Protein AF-A0A4Q5QF67-F1 (afdb_monomer)

Radius of gyration: 29.68 Å; Cα contacts (8 Å, |Δi|>4): 756; chains: 1; bounding box: 81×87×77 Å

Sequence (454 aa):
MTQLLRTSKITVDHIKAHTGFKDEDSRMNDLADASAKGTHDTACGLPPLTGWMRDYVVWTRSRGYIPDNWTSAFRQDLVSIQIDNETQAVQRALRDPKEPTTGEPTNYFYTKAPSGITGKIQLMTRINQFPTRMRQHRNGTIDSPECDLCGAPQQDERHIFIDCPKYQHMREEAIRKSMRIRKPHKDEKENPIPPEAIQRYYQETIYGSDDWDAKPWLLRFNTAGGAEGETVRAVYVRFTPSTGATSVRTLPGLTDQDTYADSQALLVSADQEFALLDSRVSRADRKAGRLTLYPLDDDTTLSLDVRGWSKAADLETVGAAFDPAEPQLLRVVDSRKRVWKVDVADRGPRRDVHLPDPLAGDDDVRPVERRGGVIRVVDGTATEGEPALPCGFAGGFTLTDGAAWLFCADTPKITAYRLAPGADAWEKVGAESKAVVPRTAEDLPVVLPPVGTE

Foldseek 3Di:
DDDDPDPPPDDDDDQDPPPPDPDPSNVVVVVVVVVVVLVVQQQQFAFFPPDKADVDFQADNRHHTDGLCVVVVVVVVVVVVVLVPDDPLQVVCLVPVPRDRPDDPDPDWDPVDPVRVVVSCVSCLNSVNNPQLQSCCVVVNDVAQADPQARRRHGDPCCVPPNPPVCVVVVVVVVVVVVPVPDPDPPPPPPDCPVVNVVVCCCCAWVNDDQLLQFWKKKWFWFDPPDQQRWIKIKIWTARQAALDIDIEIDDTDGDPDPPPVDADFFAFLQRQKGARGQAADPVCQQQLWGWIDGRVDHDIDIQNQCVQVVPVQFGFGGKGYDNVDRQWIWTAGPVRWTWTARNVVSHIDTDPDDDDSVPDDPSSDMPPVAFWDKDFQCQDDDPLEARDPERAWIKIAGPLRKIWIWDPNDLKTWIWIDDHNRRDTHTTHDIHDSHRDPRGPGRITMDGHGGPD

Solvent-accessible surface area (backbone atoms only — not comparable to full-atom values): 26124 Å² total; per-residue (Å²): 145,86,86,85,80,76,81,74,81,81,79,82,81,78,80,71,76,90,76,86,59,86,49,70,69,41,51,51,48,53,52,48,51,52,49,51,50,59,57,65,60,42,62,51,44,49,59,49,47,22,73,60,50,26,95,64,64,58,60,45,88,59,59,19,43,35,74,94,43,40,71,59,52,50,51,52,46,52,50,45,54,48,47,72,73,42,54,74,51,53,45,46,16,65,74,37,87,83,51,80,51,83,66,78,78,80,89,83,71,64,73,92,40,74,67,44,48,51,51,48,52,55,48,26,52,63,48,71,62,45,87,29,38,38,52,35,27,77,68,69,76,40,97,55,25,40,23,92,87,78,68,42,80,57,19,43,68,62,31,60,75,71,66,35,73,85,46,44,67,59,52,54,50,50,54,55,51,62,70,62,67,75,61,79,78,89,74,83,75,66,82,69,75,49,70,65,56,57,50,46,52,45,45,61,65,55,54,55,80,84,54,73,40,75,32,53,26,44,33,37,33,40,32,60,32,90,52,96,82,38,48,38,26,49,34,38,33,39,36,17,29,50,73,14,48,69,50,76,32,74,50,80,54,52,74,71,78,61,104,73,66,87,71,77,57,60,40,44,25,64,73,59,51,38,30,43,86,57,29,65,47,53,73,68,35,11,74,63,8,30,47,69,38,32,47,54,88,50,93,59,75,47,77,44,53,53,19,74,60,58,68,40,92,83,43,26,30,49,26,46,32,33,33,81,88,43,44,57,30,32,41,35,33,27,78,84,73,49,46,30,41,28,32,67,83,78,67,45,49,46,77,52,90,66,75,74,60,83,87,67,68,80,85,68,86,50,73,34,55,60,80,60,44,45,76,36,84,41,84,52,69,68,54,90,95,53,46,78,67,97,53,62,33,21,13,18,36,33,34,77,80,54,31,31,39,38,39,30,50,75,48,48,30,44,39,37,30,38,30,55,58,91,53,76,54,73,41,81,39,65,32,59,36,60,83,70,48,62,94,47,51,72,49,64,30,51,45,41,78,54,67,60,84,120

Secondary structure (DSSP, 8-state):
--------------PPPS----SHHHHHHHHHHHHHHHHHTTS-----SSSS--SS--EETTTEE--S-HHHHHHHHHHHHHHHHS-HHHHHHHH-TTSPP-SPPPS---TTSHHHHHHHHHHHHHTT-S--HHHHHHTTSSS--S-TTT--S---HHIIIII-GGGHHHHHHHHHHHHHS-PPPTT--S-PPPHHHHHHHHHHHTS--S-TTTSPEEEEEEE---STT--BEEEEEEEETTTTEEEEEEPPPB--S-TT-------B-TTSSEE-S-SBPPHHHHHHT-EEEEESSSS--EEE-HHHHHT-TT--EEEEEE-SS-TTEEEEEETT--EEEEETTTTEEEEE--PPPTTS----------TTEEEEEE-SPPPTTSPPPS-SSEEEEEETTS-EEEEE-SSSS-EEEEE-TT-SSPEEES-PPPS-S-TTB-SPPEEEPPPP--

Nearest PDB structures (foldseek):
  5h3u-assembly2_B  TM=2.887E-01  e=1.025E-03  Homo sapiens
  8gqe-assembly1_A  TM=3.317E-01  e=2.567E-02  Arabidopsis thaliana
  5wzp-assembly2_B  TM=1.324E-01  e=1.068E+00  Bifidobacterium bifidum
  5wzr-assembly1_A  TM=1.400E-01  e=1.776E+00  Bifidobacterium bifidum
  5wzq-assembly1_A  TM=1.366E-01  e=2.227E+00  Bifidobacterium bifidum

Structure (mmCIF, N/CA/C/O backbone):
data_AF-A0A4Q5QF67-F1
#
_entry.id   AF-A0A4Q5QF67-F1
#
loop_
_atom_site.group_PDB
_atom_site.id
_atom_site.type_symbol
_atom_site.label_atom_id
_atom_site.label_alt_id
_atom_site.label_comp_id
_atom_site.label_asym_id
_atom_site.label_entity_id
_atom_site.label_seq_id
_atom_site.pdbx_PDB_ins_code
_atom_site.Cartn_x
_atom_site.Cartn_y
_atom_site.Cartn_z
_atom_site.occupancy
_atom_site.B_iso_or_equiv
_atom_site.auth_seq_id
_atom_site.auth_comp_id
_atom_site.auth_asym_id
_atom_site.auth_atom_id
_atom_site.pdbx_PDB_model_num
ATOM 1 N N . MET A 1 1 ? 9.659 56.602 49.669 1.00 42.34 1 MET A N 1
ATOM 2 C CA . MET A 1 1 ? 9.565 55.176 49.288 1.00 42.34 1 MET A CA 1
ATOM 3 C C . MET A 1 1 ? 8.944 55.116 47.893 1.00 42.34 1 MET A C 1
ATOM 5 O O . MET A 1 1 ? 7.819 54.673 47.727 1.00 42.34 1 MET A O 1
ATOM 9 N N . THR A 1 2 ? 9.653 55.684 46.910 1.00 45.78 2 THR A N 1
ATOM 10 C CA . THR A 1 2 ? 9.089 56.062 45.602 1.00 45.78 2 THR A CA 1
ATOM 11 C C . THR A 1 2 ? 10.166 55.912 44.532 1.00 45.78 2 THR A C 1
ATOM 13 O O . THR A 1 2 ? 10.712 56.897 44.050 1.00 45.78 2 THR A O 1
ATOM 16 N N . GLN A 1 3 ? 10.554 54.678 44.215 1.00 49.72 3 GLN A N 1
ATOM 17 C CA . GLN A 1 3 ? 11.403 54.401 43.057 1.00 49.72 3 GLN A CA 1
ATOM 18 C C . GLN A 1 3 ? 11.427 52.898 42.793 1.00 49.72 3 GLN A C 1
ATOM 20 O O . GLN A 1 3 ? 12.011 52.172 43.585 1.00 49.72 3 GLN A O 1
ATOM 25 N N . LEU A 1 4 ? 10.758 52.468 41.715 1.00 44.75 4 LEU A N 1
ATOM 26 C CA . LEU A 1 4 ? 11.007 51.268 40.886 1.00 44.75 4 LEU A CA 1
ATOM 27 C C . LEU A 1 4 ? 9.708 50.782 40.221 1.00 44.75 4 LEU A C 1
ATOM 29 O O . LEU A 1 4 ? 9.285 49.646 40.378 1.00 44.75 4 LEU A O 1
ATOM 33 N N . LEU A 1 5 ? 9.086 51.646 39.420 1.00 45.66 5 LEU A N 1
ATOM 34 C CA . LEU A 1 5 ? 8.282 51.206 38.279 1.00 45.66 5 LEU A CA 1
ATOM 35 C C . LEU A 1 5 ? 8.806 51.961 37.060 1.00 45.66 5 LEU A C 1
ATOM 37 O O . LEU A 1 5 ? 8.175 52.872 36.534 1.00 45.66 5 LEU A O 1
ATOM 41 N N . ARG A 1 6 ? 10.042 51.630 36.659 1.00 53.59 6 ARG A N 1
ATOM 42 C CA . ARG A 1 6 ? 10.495 51.940 35.303 1.00 53.59 6 ARG A CA 1
ATOM 43 C C . ARG A 1 6 ? 9.664 51.063 34.377 1.00 53.59 6 ARG A C 1
ATOM 45 O O . ARG A 1 6 ? 9.750 49.842 34.431 1.00 53.59 6 ARG A O 1
ATOM 52 N N . THR A 1 7 ? 8.848 51.712 33.565 1.00 50.53 7 THR A N 1
ATOM 53 C CA . THR A 1 7 ? 8.165 51.141 32.411 1.00 50.53 7 THR A CA 1
ATOM 54 C C . THR A 1 7 ? 9.202 50.547 31.462 1.00 50.53 7 THR A C 1
ATOM 56 O O . THR A 1 7 ? 9.783 51.262 30.643 1.00 50.53 7 THR A O 1
ATOM 59 N N . SER A 1 8 ? 9.470 49.249 31.587 1.00 46.12 8 SER A N 1
ATOM 60 C CA . SER A 1 8 ? 10.145 48.491 30.539 1.00 46.12 8 SER A CA 1
ATOM 61 C C . SER A 1 8 ? 9.251 48.550 29.307 1.00 46.12 8 SER A C 1
ATOM 63 O O . SER A 1 8 ? 8.155 47.994 29.296 1.00 46.12 8 SER A O 1
ATOM 65 N N . LYS A 1 9 ? 9.681 49.299 28.292 1.00 54.50 9 LYS A N 1
ATOM 66 C CA . LYS A 1 9 ? 9.034 49.315 26.983 1.00 54.50 9 LYS A CA 1
ATOM 67 C C . LYS A 1 9 ? 9.253 47.920 26.392 1.00 54.50 9 LYS A C 1
ATOM 69 O O . LYS A 1 9 ? 10.375 47.589 26.027 1.00 54.50 9 LYS A O 1
ATOM 74 N N . ILE A 1 10 ? 8.221 47.080 26.399 1.00 45.44 10 ILE A N 1
ATOM 75 C CA . ILE A 1 10 ? 8.262 45.782 25.723 1.00 45.44 10 ILE A CA 1
ATOM 76 C C . ILE A 1 10 ? 8.108 46.080 24.234 1.00 45.44 10 ILE A C 1
ATOM 78 O O . ILE A 1 10 ? 7.033 46.475 23.785 1.00 45.44 10 ILE A O 1
ATOM 82 N N . THR A 1 11 ? 9.199 45.960 23.489 1.00 46.66 11 THR A N 1
ATOM 83 C CA . THR A 1 11 ? 9.177 45.984 22.027 1.00 46.66 11 THR A CA 1
ATOM 84 C C . THR A 1 11 ? 8.893 44.562 21.564 1.00 46.66 11 THR A C 1
ATOM 86 O O . THR A 1 11 ? 9.670 43.656 21.855 1.00 46.66 11 THR A O 1
ATOM 89 N N . VAL A 1 12 ? 7.754 44.352 20.909 1.00 39.69 12 VAL A N 1
ATOM 90 C CA . VAL A 1 12 ? 7.439 43.084 20.245 1.00 39.69 12 VAL A CA 1
ATOM 91 C C . VAL A 1 12 ? 7.796 43.275 18.779 1.00 39.69 12 VAL A C 1
ATOM 93 O O . VAL A 1 12 ? 7.045 43.925 18.053 1.00 39.69 12 VAL A O 1
ATOM 96 N N . ASP A 1 13 ? 8.957 42.770 18.367 1.00 52.94 13 ASP A N 1
ATOM 97 C CA . ASP A 1 13 ? 9.301 42.697 16.949 1.00 52.94 13 ASP A CA 1
ATOM 98 C C . ASP A 1 13 ? 8.592 41.492 16.335 1.00 52.94 13 ASP A C 1
ATOM 100 O O . ASP A 1 13 ? 8.712 40.355 16.793 1.00 52.94 13 ASP A O 1
ATOM 104 N N . HIS A 1 14 ? 7.785 41.768 15.316 1.00 48.34 14 HIS A N 1
ATOM 105 C CA . HIS A 1 14 ? 7.091 40.741 14.562 1.00 48.34 14 HIS A CA 1
ATOM 106 C C . HIS A 1 14 ? 8.119 40.022 13.685 1.00 48.34 14 HIS A C 1
ATOM 108 O O . HIS A 1 14 ? 8.619 40.601 12.719 1.00 48.34 14 HIS A O 1
ATOM 114 N N . ILE A 1 15 ? 8.422 38.763 14.003 1.00 53.72 15 ILE A N 1
ATOM 115 C CA . ILE A 1 15 ? 9.233 37.904 13.133 1.00 53.72 15 ILE A CA 1
ATOM 116 C C . ILE A 1 15 ? 8.471 37.778 11.807 1.00 53.72 15 ILE A C 1
ATOM 118 O O . ILE A 1 15 ? 7.284 37.441 11.788 1.00 53.72 15 ILE A O 1
ATOM 122 N N . LYS A 1 16 ? 9.096 38.187 10.701 1.00 53.97 16 LYS A N 1
ATOM 123 C CA . LYS A 1 16 ? 8.456 38.174 9.380 1.00 53.97 16 LYS A CA 1
ATOM 124 C C . LYS A 1 16 ? 8.379 36.734 8.881 1.00 53.97 16 LYS A C 1
ATOM 126 O O . LYS A 1 16 ? 9.399 36.061 8.801 1.00 53.97 16 LYS A O 1
ATOM 131 N N . ALA A 1 17 ? 7.181 36.281 8.522 1.00 49.56 17 ALA A N 1
ATOM 132 C CA . ALA A 1 17 ? 6.980 34.952 7.957 1.00 49.56 17 ALA A CA 1
ATOM 133 C C . ALA A 1 17 ? 7.396 34.913 6.474 1.00 49.56 17 ALA A C 1
ATOM 135 O O . ALA A 1 17 ? 6.998 35.784 5.701 1.00 49.56 17 ALA A O 1
ATOM 136 N N . HIS A 1 18 ? 8.179 33.895 6.100 1.00 51.94 18 HIS A N 1
ATOM 137 C CA . HIS A 1 18 ? 8.459 33.429 4.729 1.00 51.94 18 HIS A CA 1
ATOM 138 C C . HIS A 1 18 ? 8.682 34.506 3.656 1.00 51.94 18 HIS A C 1
ATOM 140 O O . HIS A 1 18 ? 8.131 34.449 2.558 1.00 51.94 18 HIS A O 1
ATOM 146 N N . THR A 1 19 ? 9.525 35.495 3.933 1.00 54.41 19 THR A N 1
ATOM 147 C CA . THR A 1 19 ? 9.781 36.588 2.982 1.00 54.41 19 THR A CA 1
ATOM 148 C C . THR A 1 19 ? 10.896 36.307 1.963 1.00 54.41 19 THR A C 1
ATOM 150 O O . THR A 1 19 ? 11.269 37.200 1.208 1.00 54.41 19 THR A O 1
ATOM 153 N N . GLY A 1 20 ? 11.464 35.095 1.926 1.00 60.31 20 GLY A N 1
ATOM 154 C CA . GLY A 1 20 ? 12.579 34.742 1.029 1.00 60.31 20 GLY A CA 1
ATOM 155 C C . GLY A 1 20 ? 13.890 35.498 1.310 1.00 60.31 20 GLY A C 1
ATOM 156 O O . GLY A 1 20 ? 14.852 35.387 0.546 1.00 60.31 20 GLY A O 1
ATOM 157 N N . PHE A 1 21 ? 13.941 36.275 2.397 1.00 63.53 21 PHE A N 1
ATOM 158 C CA . PHE A 1 21 ? 15.144 36.960 2.854 1.00 63.53 21 PHE A CA 1
ATOM 159 C C . PHE A 1 21 ? 16.107 35.966 3.513 1.00 63.53 21 PHE A C 1
ATOM 161 O O . PHE A 1 21 ? 15.706 34.947 4.063 1.00 63.53 21 PHE A O 1
ATOM 168 N N . LYS A 1 22 ? 17.408 36.258 3.423 1.00 73.81 22 LYS A N 1
ATOM 169 C CA . LYS A 1 22 ? 18.494 35.409 3.946 1.00 73.81 22 LYS A CA 1
ATOM 170 C C . LYS A 1 22 ? 19.122 35.968 5.226 1.00 73.81 22 LYS A C 1
ATOM 172 O O . LYS A 1 22 ? 20.253 35.605 5.552 1.00 73.81 22 LYS A O 1
ATOM 177 N N . ASP A 1 23 ? 18.438 36.895 5.891 1.00 79.38 23 ASP A N 1
ATOM 178 C CA . ASP A 1 23 ? 18.893 37.420 7.176 1.00 79.38 23 ASP A CA 1
ATOM 179 C C . ASP A 1 23 ? 18.776 36.363 8.287 1.00 79.38 23 ASP A C 1
ATOM 181 O O . ASP A 1 23 ? 18.200 35.286 8.111 1.00 79.38 23 ASP A O 1
ATOM 185 N N . GLU A 1 24 ? 19.435 36.636 9.411 1.00 67.69 24 GLU A N 1
ATOM 186 C CA . GLU A 1 24 ? 19.570 35.687 10.517 1.00 67.69 24 GLU A CA 1
ATOM 187 C C . GLU A 1 24 ? 18.215 35.367 11.164 1.00 67.69 24 GLU A C 1
ATOM 189 O O . GLU A 1 24 ? 17.946 34.202 11.455 1.00 67.69 24 GLU A O 1
ATOM 194 N N . ASP A 1 25 ? 17.324 36.356 11.267 1.00 68.31 25 ASP A N 1
ATOM 195 C CA . ASP A 1 25 ? 15.969 36.184 11.798 1.00 68.31 25 ASP A CA 1
ATOM 196 C C . ASP A 1 25 ? 15.109 35.295 10.890 1.00 68.31 25 ASP A C 1
ATOM 198 O O . ASP A 1 25 ? 14.429 34.390 11.378 1.00 68.31 25 ASP A O 1
ATOM 202 N N . SER A 1 26 ? 15.192 35.478 9.566 1.00 69.69 26 SER A N 1
ATOM 203 C CA . SER A 1 26 ? 14.513 34.611 8.594 1.00 69.69 26 SER A CA 1
ATOM 204 C C . SER A 1 26 ? 15.037 33.175 8.672 1.00 69.69 26 SER A C 1
ATOM 206 O O . SER A 1 26 ? 14.247 32.236 8.699 1.00 69.69 26 SER A O 1
ATOM 208 N N . ARG A 1 27 ? 16.359 32.981 8.811 1.00 67.19 27 ARG A N 1
ATOM 209 C CA . ARG A 1 27 ? 16.954 31.641 8.987 1.00 67.19 27 ARG A CA 1
ATOM 210 C C . ARG A 1 27 ? 16.529 30.979 10.297 1.00 67.19 27 ARG A C 1
ATOM 212 O O . ARG A 1 27 ? 16.334 29.767 10.320 1.00 67.19 27 ARG A O 1
ATOM 219 N N . MET A 1 28 ? 16.406 31.741 11.382 1.00 64.88 28 MET A N 1
ATOM 220 C CA . MET A 1 28 ? 15.939 31.228 12.673 1.00 64.88 28 MET A CA 1
ATOM 221 C C . MET A 1 28 ? 14.456 30.861 12.636 1.00 64.88 28 MET A C 1
ATOM 223 O O . MET A 1 28 ? 14.082 29.839 13.209 1.00 64.88 28 MET A O 1
ATOM 227 N N . ASN A 1 29 ? 13.632 31.635 11.927 1.00 67.44 29 ASN A N 1
ATOM 228 C CA . ASN A 1 29 ? 12.235 31.288 11.691 1.00 67.44 29 ASN A CA 1
ATOM 229 C C . ASN A 1 29 ? 12.108 30.032 10.817 1.00 67.44 29 ASN A C 1
ATOM 231 O O . ASN A 1 29 ? 11.394 29.114 11.195 1.00 67.44 29 ASN A O 1
ATOM 235 N N . ASP A 1 30 ? 12.872 29.930 9.726 1.00 67.25 30 ASP A N 1
ATOM 236 C CA . ASP A 1 30 ? 12.898 28.729 8.880 1.00 67.25 30 ASP A CA 1
ATOM 237 C C . ASP A 1 30 ? 13.335 27.483 9.671 1.00 67.25 30 ASP A C 1
ATOM 239 O O . ASP A 1 30 ? 12.795 26.395 9.479 1.00 67.25 30 ASP A O 1
ATOM 243 N N . LEU A 1 31 ? 14.292 27.626 10.596 1.00 63.97 31 LEU A N 1
ATOM 244 C CA . LEU A 1 31 ? 14.701 26.550 11.504 1.00 63.97 31 LEU A CA 1
ATOM 245 C C . LEU A 1 31 ? 13.614 26.205 12.531 1.00 63.97 31 LEU A C 1
ATOM 247 O O . LEU A 1 31 ? 13.432 25.028 12.842 1.00 63.97 31 LEU A O 1
ATOM 251 N N . ALA A 1 32 ? 12.904 27.202 13.063 1.00 63.91 32 ALA A N 1
ATOM 252 C CA . ALA A 1 32 ? 11.791 26.995 13.985 1.00 63.91 32 ALA A CA 1
ATOM 253 C C . ALA A 1 32 ? 10.611 26.301 13.290 1.00 63.91 32 ALA A C 1
ATOM 255 O O . ALA A 1 32 ? 10.080 25.343 13.845 1.00 63.91 32 ALA A O 1
ATOM 256 N N . ASP A 1 33 ? 10.274 26.701 12.064 1.00 64.12 33 ASP A N 1
ATOM 257 C CA . ASP A 1 33 ? 9.249 26.067 11.235 1.00 64.12 33 ASP A CA 1
ATOM 258 C C . ASP A 1 33 ? 9.669 24.659 10.811 1.00 64.12 33 ASP A C 1
ATOM 260 O O . ASP A 1 33 ? 8.870 23.731 10.898 1.00 64.12 33 ASP A O 1
ATOM 264 N N . ALA A 1 34 ? 10.936 24.443 10.441 1.00 59.16 34 ALA A N 1
ATOM 265 C CA . ALA A 1 34 ? 11.464 23.105 10.169 1.00 59.16 34 ALA A CA 1
ATOM 266 C C . ALA A 1 34 ? 11.419 22.199 11.414 1.00 59.16 34 ALA A C 1
ATOM 268 O O . ALA A 1 34 ? 11.116 21.011 11.307 1.00 59.16 34 ALA A O 1
ATOM 269 N N . SER A 1 35 ? 11.682 22.753 12.600 1.00 48.16 35 SER A N 1
ATOM 270 C CA . SER A 1 35 ? 11.594 22.040 13.879 1.00 48.16 35 SER A CA 1
ATOM 271 C C . SER A 1 35 ? 10.142 21.735 14.264 1.00 48.16 35 SER A C 1
ATOM 273 O O . SER A 1 35 ? 9.814 20.602 14.620 1.00 48.16 35 SER A O 1
ATOM 275 N N . ALA A 1 36 ? 9.237 22.708 14.127 1.00 53.00 36 ALA A N 1
ATOM 276 C CA . ALA A 1 36 ? 7.804 22.523 14.328 1.00 53.00 36 ALA A CA 1
ATOM 277 C C . ALA A 1 36 ? 7.248 21.474 13.353 1.00 53.00 36 ALA A C 1
ATOM 279 O O . ALA A 1 36 ? 6.584 20.537 13.795 1.00 53.00 36 ALA A O 1
ATOM 280 N N . LYS A 1 37 ? 7.616 21.545 12.066 1.00 51.03 37 LYS A N 1
ATOM 281 C CA . LYS A 1 37 ? 7.317 20.539 11.034 1.00 51.03 37 LYS A CA 1
ATOM 282 C C . LYS A 1 37 ? 7.794 19.147 11.455 1.00 51.03 37 LYS A C 1
ATOM 284 O O . LYS A 1 37 ? 6.992 18.221 11.498 1.00 51.03 37 LYS A O 1
ATOM 289 N N . GLY A 1 38 ? 9.047 19.024 11.899 1.00 46.03 38 GLY A N 1
ATOM 290 C CA . GLY A 1 38 ? 9.590 17.762 12.416 1.00 46.03 38 GLY A CA 1
ATOM 291 C C . GLY A 1 38 ? 8.882 17.241 13.675 1.00 46.03 38 GLY A C 1
ATOM 292 O O . GLY A 1 38 ? 8.872 16.039 13.930 1.00 46.03 38 GLY A O 1
ATOM 293 N N . THR A 1 39 ? 8.247 18.124 14.451 1.00 45.09 39 THR A N 1
ATOM 294 C CA . THR A 1 39 ? 7.448 17.748 15.627 1.00 45.09 39 THR A CA 1
ATOM 295 C C . THR A 1 39 ? 6.033 17.306 15.231 1.00 45.09 39 THR A C 1
ATOM 297 O O . THR A 1 39 ? 5.490 16.386 15.842 1.00 45.09 39 THR A O 1
ATOM 300 N N . HIS A 1 40 ? 5.443 17.897 14.187 1.00 42.19 40 HIS A N 1
ATOM 301 C CA . HIS A 1 40 ? 4.158 17.478 13.611 1.00 42.19 40 HIS A CA 1
ATOM 302 C C . HIS A 1 40 ? 4.244 16.119 12.886 1.00 42.19 40 HIS A C 1
ATOM 304 O O . HIS A 1 40 ? 3.291 15.342 12.953 1.00 42.19 40 HIS A O 1
ATOM 310 N N . ASP A 1 41 ? 5.414 15.768 12.343 1.00 44.19 41 ASP A N 1
ATOM 311 C CA . ASP A 1 41 ? 5.713 14.457 11.738 1.00 44.19 41 ASP A CA 1
ATOM 312 C C . ASP A 1 41 ? 5.822 13.290 12.748 1.00 44.19 41 ASP A C 1
ATOM 314 O O . ASP A 1 41 ? 5.961 12.134 12.354 1.00 44.19 41 ASP A O 1
ATOM 318 N N . THR A 1 42 ? 5.728 13.540 14.063 1.00 42.34 42 THR A N 1
ATOM 319 C CA . THR A 1 42 ? 5.795 12.473 15.090 1.00 42.34 42 THR A CA 1
ATOM 320 C C . THR A 1 42 ? 4.466 11.771 15.375 1.00 42.34 42 THR A C 1
ATOM 322 O O . THR A 1 42 ? 4.395 10.897 16.249 1.00 42.34 42 THR A O 1
ATOM 325 N N . ALA A 1 43 ? 3.394 12.100 14.649 1.00 42.38 43 ALA A N 1
ATOM 326 C CA . ALA A 1 43 ? 2.224 11.236 14.631 1.00 42.38 43 ALA A CA 1
ATOM 327 C C . ALA A 1 43 ? 2.654 9.890 14.030 1.00 42.38 43 ALA A C 1
ATOM 329 O O . ALA A 1 43 ? 2.958 9.828 12.846 1.00 42.38 43 ALA A O 1
ATOM 330 N N . CYS A 1 44 ? 2.707 8.836 14.856 1.00 40.94 44 CYS A N 1
ATOM 331 C CA . CYS A 1 44 ? 2.920 7.447 14.439 1.00 40.94 44 CYS A CA 1
ATOM 332 C C . CYS A 1 44 ? 1.990 7.108 13.264 1.00 40.94 44 CYS A C 1
ATOM 334 O O . CYS A 1 44 ? 0.863 6.658 13.471 1.00 40.94 44 CYS A O 1
ATOM 336 N N . GLY A 1 45 ? 2.454 7.334 12.037 1.00 40.84 45 GLY A N 1
ATOM 337 C CA . GLY A 1 45 ? 1.833 6.805 10.845 1.00 40.84 45 GLY A CA 1
ATOM 338 C C . GLY A 1 45 ? 2.053 5.308 10.889 1.00 40.84 45 GLY A C 1
ATOM 339 O O . GLY A 1 45 ? 3.189 4.841 10.947 1.00 40.84 45 GLY A O 1
ATOM 340 N N . LEU A 1 46 ? 0.973 4.538 10.918 1.00 40.44 46 LEU A N 1
ATOM 341 C CA . LEU A 1 46 ? 1.078 3.179 10.425 1.00 40.44 46 LEU A CA 1
ATOM 342 C C . LEU A 1 46 ? 1.354 3.339 8.922 1.00 40.44 46 LEU A C 1
ATOM 344 O O . LEU A 1 46 ? 0.492 3.880 8.227 1.00 40.44 46 LEU A O 1
ATOM 348 N N . PRO A 1 47 ? 2.511 2.923 8.385 1.00 42.66 47 PRO A N 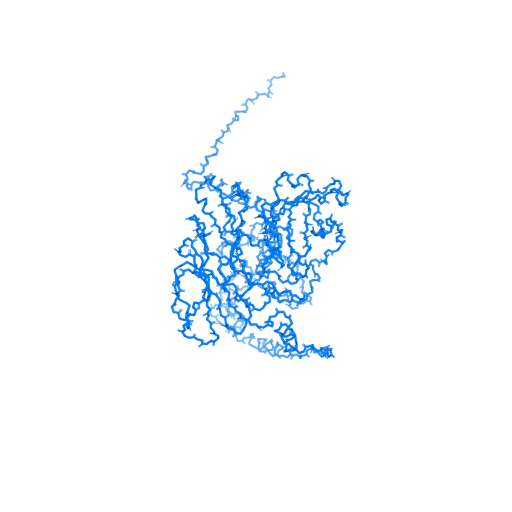1
ATOM 349 C CA . PRO A 1 47 ? 2.547 2.586 6.984 1.00 42.66 47 PRO A CA 1
ATOM 350 C C . PRO A 1 47 ? 1.486 1.505 6.776 1.00 42.66 47 PRO A C 1
ATOM 352 O O . PRO A 1 47 ? 1.177 0.728 7.688 1.00 42.66 47 PRO A O 1
ATOM 355 N N . PRO A 1 48 ? 0.880 1.478 5.599 1.00 42.69 48 PRO A N 1
ATOM 356 C CA . PRO A 1 48 ? -0.166 0.515 5.336 1.00 42.69 48 PRO A CA 1
ATOM 357 C C . PRO A 1 48 ? 0.325 -0.908 5.534 1.00 42.69 48 PRO A C 1
ATOM 359 O O . PRO A 1 48 ? 1.204 -1.361 4.806 1.00 42.69 48 PRO A O 1
ATOM 362 N N . LEU A 1 49 ? -0.262 -1.634 6.491 1.00 46.53 49 LEU A N 1
ATOM 363 C CA . LEU A 1 49 ? 0.050 -3.058 6.696 1.00 46.53 49 LEU A CA 1
ATOM 364 C C . LEU A 1 49 ? -0.594 -3.953 5.626 1.00 46.53 49 LEU A C 1
ATOM 366 O O . LEU A 1 49 ? -0.822 -5.137 5.828 1.00 46.53 49 LEU A O 1
ATOM 370 N N . THR A 1 50 ? -0.899 -3.391 4.467 1.00 47.31 50 THR A N 1
ATOM 371 C CA . THR A 1 50 ? -1.600 -4.056 3.381 1.00 47.31 50 THR A CA 1
ATOM 372 C C . THR A 1 50 ? -0.878 -3.687 2.106 1.00 47.31 50 THR A C 1
ATOM 374 O O . THR A 1 50 ? -0.848 -2.536 1.682 1.00 47.31 50 THR A O 1
ATOM 377 N N . GLY A 1 51 ? -0.200 -4.672 1.543 1.00 42.16 51 GLY A N 1
ATOM 378 C CA . GLY A 1 51 ? 0.593 -4.512 0.338 1.00 42.16 51 GLY A CA 1
ATOM 379 C C . GLY A 1 51 ? 1.945 -5.182 0.471 1.00 42.16 51 GLY A C 1
ATOM 380 O O . GLY A 1 51 ? 2.218 -6.082 -0.313 1.00 42.16 51 GLY A O 1
ATOM 381 N N . TRP A 1 52 ? 2.774 -4.767 1.437 1.00 46.75 52 TRP A N 1
ATOM 382 C CA . TRP A 1 52 ? 4.226 -4.996 1.329 1.00 46.75 52 TRP A CA 1
ATOM 383 C C . TRP A 1 52 ? 4.974 -5.072 2.670 1.00 46.75 52 TRP A C 1
ATOM 385 O O . TRP A 1 52 ? 6.051 -4.499 2.811 1.00 46.75 52 TRP A O 1
ATOM 395 N N . MET A 1 53 ? 4.414 -5.716 3.691 1.00 39.91 53 MET A N 1
ATOM 396 C CA . MET A 1 53 ? 5.086 -5.839 4.991 1.00 39.91 53 MET A CA 1
ATOM 397 C C . MET A 1 53 ? 5.370 -7.293 5.301 1.00 39.91 53 MET A C 1
ATOM 399 O O . MET A 1 53 ? 4.422 -8.059 5.333 1.00 39.91 53 MET A O 1
ATOM 403 N N . ARG A 1 54 ? 6.640 -7.645 5.552 1.00 39.12 54 ARG A N 1
ATOM 404 C CA . ARG A 1 54 ? 7.058 -8.969 6.064 1.00 39.12 54 ARG A CA 1
ATOM 405 C C . ARG A 1 54 ? 6.186 -9.405 7.243 1.00 39.12 54 ARG A C 1
ATOM 407 O O . ARG A 1 54 ? 5.589 -8.557 7.907 1.00 39.12 54 ARG A O 1
ATOM 414 N N . ASP A 1 55 ? 6.207 -10.698 7.563 1.00 41.47 55 ASP A N 1
ATOM 415 C CA . ASP A 1 55 ? 5.495 -11.272 8.721 1.00 41.47 55 ASP A CA 1
ATOM 416 C C . ASP A 1 55 ? 5.797 -10.523 10.042 1.00 41.47 55 ASP A C 1
ATOM 418 O O . ASP A 1 55 ? 5.015 -10.558 10.993 1.00 41.47 55 ASP A O 1
ATOM 422 N N . TYR A 1 56 ? 6.890 -9.755 10.075 1.00 44.84 56 TYR A N 1
ATOM 423 C CA . TYR A 1 56 ? 7.157 -8.708 11.053 1.00 44.84 56 TYR A CA 1
ATOM 424 C C . TYR A 1 56 ? 7.635 -7.403 10.404 1.00 44.84 56 TYR A C 1
ATOM 426 O O . TYR A 1 56 ? 8.441 -7.374 9.477 1.00 44.84 56 TYR A O 1
ATOM 434 N N . VAL A 1 57 ? 7.233 -6.276 10.985 1.00 47.62 57 VAL A N 1
ATOM 435 C CA . VAL A 1 57 ? 7.801 -4.966 10.662 1.00 47.62 57 VAL A CA 1
ATOM 436 C C . VAL A 1 57 ? 8.314 -4.292 11.920 1.00 47.62 57 VAL A C 1
ATOM 438 O O . VAL A 1 57 ? 7.644 -4.252 12.951 1.00 47.62 57 VAL A O 1
ATOM 441 N N . VAL A 1 58 ? 9.516 -3.728 11.812 1.00 46.12 58 VAL A N 1
ATOM 442 C CA . VAL A 1 58 ? 10.137 -2.960 12.889 1.00 46.12 58 VAL A CA 1
ATOM 443 C C . VAL A 1 58 ? 9.305 -1.715 13.154 1.00 46.12 58 VAL A C 1
ATOM 445 O O . VAL A 1 58 ? 9.070 -0.912 12.257 1.00 46.12 58 VAL A O 1
ATOM 448 N N . TRP A 1 59 ? 8.885 -1.544 14.402 1.00 55.06 59 TRP A N 1
ATOM 449 C CA . TRP A 1 59 ? 8.143 -0.377 14.859 1.00 55.06 59 TRP A CA 1
ATOM 450 C C . TRP A 1 59 ? 8.992 0.451 15.821 1.00 55.06 59 TRP A C 1
ATOM 452 O O . TRP A 1 59 ? 9.641 -0.093 16.716 1.00 55.06 59 TRP A O 1
ATOM 462 N N . THR A 1 60 ? 8.966 1.776 15.677 1.00 47.94 60 THR A N 1
ATOM 463 C CA . THR A 1 60 ? 9.573 2.697 16.642 1.00 47.94 60 THR A CA 1
ATOM 464 C C . THR A 1 60 ? 8.576 3.746 17.113 1.00 47.94 60 THR A C 1
ATOM 466 O O . THR A 1 60 ? 7.627 4.127 16.428 1.00 47.94 60 THR A O 1
ATOM 469 N N . ARG A 1 61 ? 8.821 4.263 18.321 1.00 42.19 61 ARG A N 1
ATOM 470 C CA . ARG A 1 61 ? 7.965 5.269 18.960 1.00 42.19 61 ARG A CA 1
ATOM 471 C C . ARG A 1 61 ? 7.852 6.572 18.160 1.00 42.19 61 ARG A C 1
ATOM 473 O O . ARG A 1 61 ? 6.830 7.238 18.289 1.00 42.19 61 ARG A O 1
ATOM 480 N N . SER A 1 62 ? 8.897 6.959 17.434 1.00 45.75 62 SER A N 1
ATOM 481 C CA . SER A 1 62 ? 8.972 8.226 16.699 1.00 45.75 62 SER A CA 1
ATOM 482 C C . SER A 1 62 ? 8.466 8.121 15.264 1.00 45.75 62 SER A C 1
ATOM 484 O O . SER A 1 62 ? 8.015 9.128 14.734 1.00 45.75 62 SER A O 1
ATOM 486 N N . ARG A 1 63 ? 8.536 6.937 14.640 1.00 45.72 63 ARG A N 1
ATOM 487 C CA . ARG A 1 63 ? 8.278 6.770 13.199 1.00 45.72 63 ARG A CA 1
ATOM 488 C C . ARG A 1 63 ? 7.149 5.804 12.855 1.00 45.72 63 ARG A C 1
ATOM 490 O O . ARG A 1 63 ? 6.794 5.695 11.691 1.00 45.72 63 ARG A O 1
ATOM 497 N N . GLY A 1 64 ? 6.565 5.125 13.841 1.00 51.09 64 GLY A N 1
ATOM 498 C CA . GLY A 1 64 ? 5.586 4.079 13.569 1.00 51.09 64 GLY A CA 1
ATOM 499 C C . GLY A 1 64 ? 6.258 2.811 13.042 1.00 51.09 64 GLY A C 1
ATOM 500 O O . GLY A 1 64 ? 7.399 2.516 13.396 1.00 51.09 64 GLY A O 1
ATOM 501 N N . TYR A 1 65 ? 5.535 2.028 12.243 1.00 52.66 65 TYR A N 1
ATOM 502 C CA . TYR A 1 65 ? 6.109 0.851 11.582 1.00 52.66 65 TYR A CA 1
ATOM 503 C C . TYR A 1 65 ? 7.024 1.329 10.447 1.00 52.66 65 TYR A C 1
ATOM 505 O O . TYR A 1 65 ? 6.778 2.367 9.846 1.00 52.66 65 TYR A O 1
ATOM 513 N N . ILE A 1 66 ? 8.105 0.613 10.169 1.00 53.38 66 ILE A N 1
ATOM 514 C CA . ILE A 1 66 ? 9.122 1.038 9.213 1.00 53.38 66 ILE A CA 1
ATOM 515 C C . ILE A 1 66 ? 9.137 0.062 8.029 1.00 53.38 66 ILE A C 1
ATOM 517 O O . ILE A 1 66 ? 9.580 -1.076 8.198 1.00 53.38 66 ILE A O 1
ATOM 521 N N . PRO A 1 67 ? 8.673 0.474 6.837 1.00 49.22 67 PRO A N 1
ATOM 522 C CA . PRO A 1 67 ? 8.549 -0.418 5.684 1.00 49.22 67 PRO A CA 1
ATOM 523 C C . PRO A 1 67 ? 9.926 -0.780 5.121 1.00 49.22 67 PRO A C 1
ATOM 525 O O . PRO A 1 67 ? 10.660 0.143 4.799 1.00 49.22 67 PRO A O 1
ATOM 528 N N . ASP A 1 68 ? 10.258 -2.081 5.019 1.00 53.84 68 ASP A N 1
ATOM 529 C CA . ASP A 1 68 ? 11.354 -2.800 4.306 1.00 53.84 68 ASP A CA 1
ATOM 530 C C . ASP A 1 68 ? 12.767 -2.180 4.162 1.00 53.84 68 ASP A C 1
ATOM 532 O O . ASP A 1 68 ? 13.695 -2.796 3.640 1.00 53.84 68 ASP A O 1
ATOM 536 N N . ASN A 1 69 ? 12.993 -1.004 4.725 1.00 52.06 69 ASN A N 1
ATOM 537 C CA . ASN A 1 69 ? 14.236 -0.264 4.814 1.00 52.06 69 ASN A CA 1
ATOM 538 C C . ASN A 1 69 ? 14.620 -0.057 6.281 1.00 52.06 69 ASN A C 1
ATOM 540 O O . ASN A 1 69 ? 15.434 0.818 6.585 1.00 52.06 69 ASN A O 1
ATOM 544 N N . TRP A 1 70 ? 14.028 -0.841 7.191 1.00 51.81 70 TRP A N 1
ATOM 545 C CA . TRP A 1 70 ? 14.165 -0.647 8.626 1.00 51.81 70 TRP A CA 1
ATOM 546 C C . TRP A 1 70 ? 15.622 -0.553 9.041 1.00 51.81 70 TRP A C 1
ATOM 548 O O . TRP A 1 70 ? 15.947 0.295 9.849 1.00 51.81 70 TRP A O 1
ATOM 558 N N . THR A 1 71 ? 16.539 -1.299 8.428 1.00 49.38 71 THR A N 1
ATOM 559 C CA . THR A 1 71 ? 17.972 -1.193 8.728 1.00 49.38 71 THR A CA 1
ATOM 560 C C . THR A 1 71 ? 18.538 0.197 8.408 1.00 49.38 71 THR A C 1
ATOM 562 O O . THR A 1 71 ? 19.360 0.714 9.162 1.00 49.38 71 THR A O 1
ATOM 565 N N . SER A 1 72 ? 18.093 0.829 7.320 1.00 50.31 72 SER A N 1
ATOM 566 C CA . SER A 1 72 ? 18.455 2.202 6.945 1.00 50.31 72 SER A CA 1
ATOM 567 C C . SER A 1 72 ? 17.806 3.230 7.866 1.00 50.31 72 SER A C 1
ATOM 569 O O . SER A 1 72 ? 18.494 4.131 8.341 1.00 50.31 72 SER A O 1
ATOM 571 N N . ALA A 1 73 ? 16.521 3.068 8.180 1.00 53.00 73 ALA A N 1
ATOM 572 C CA . ALA A 1 73 ? 15.810 3.948 9.101 1.00 53.00 73 ALA A CA 1
ATOM 573 C C . ALA A 1 73 ? 16.367 3.854 10.529 1.00 53.00 73 ALA A C 1
ATOM 575 O O . ALA A 1 73 ? 16.661 4.880 11.130 1.00 53.00 73 ALA A O 1
ATOM 576 N N . PHE A 1 74 ? 16.614 2.644 11.038 1.00 55.81 74 PHE A N 1
ATOM 577 C CA . PHE A 1 74 ? 17.217 2.386 12.347 1.00 55.81 74 PHE A CA 1
ATOM 578 C C . PHE A 1 74 ? 18.665 2.864 12.386 1.00 55.81 74 PHE A C 1
ATOM 580 O O . PHE A 1 74 ? 19.102 3.398 13.394 1.00 55.81 74 PHE A O 1
ATOM 587 N N . ARG A 1 75 ? 19.424 2.733 11.288 1.00 55.84 75 ARG A N 1
ATOM 588 C CA . ARG A 1 75 ? 20.758 3.339 11.185 1.00 55.84 75 ARG A CA 1
ATOM 589 C C . ARG A 1 75 ? 20.665 4.863 11.254 1.00 55.84 75 ARG A C 1
ATOM 591 O O . ARG A 1 75 ? 21.472 5.461 11.951 1.00 55.84 75 ARG A O 1
ATOM 598 N N . GLN A 1 76 ? 19.703 5.486 10.579 1.00 54.56 76 GLN A N 1
ATOM 599 C CA . GLN A 1 76 ? 19.471 6.929 10.672 1.00 54.56 76 GLN A CA 1
ATOM 600 C C . GLN A 1 76 ? 18.994 7.351 12.069 1.00 54.56 76 GLN A C 1
ATOM 602 O O . GLN A 1 76 ? 19.458 8.369 12.564 1.00 54.56 76 GLN A O 1
ATOM 607 N N . ASP A 1 77 ? 18.136 6.567 12.726 1.00 56.25 77 ASP A N 1
ATOM 608 C CA . ASP A 1 77 ? 17.638 6.830 14.082 1.00 56.25 77 ASP A CA 1
ATOM 609 C C . ASP A 1 77 ? 18.725 6.644 15.129 1.00 56.25 77 ASP A C 1
ATOM 611 O O . ASP A 1 77 ? 18.893 7.499 15.982 1.00 56.25 77 ASP A O 1
ATOM 615 N N . LEU A 1 78 ? 19.508 5.569 15.058 1.00 51.06 78 LEU A N 1
ATOM 616 C CA . LEU A 1 78 ? 20.652 5.368 15.941 1.00 51.06 78 LEU A CA 1
ATOM 617 C C . LEU A 1 78 ? 21.692 6.464 15.739 1.00 51.06 78 LEU A C 1
ATOM 619 O O . LEU A 1 78 ? 22.256 6.931 16.719 1.00 51.06 78 LEU A O 1
ATOM 623 N N . VAL A 1 79 ? 21.921 6.899 14.497 1.00 54.00 79 VAL A N 1
ATOM 624 C CA . VAL A 1 79 ? 22.789 8.045 14.212 1.00 54.00 79 VAL A CA 1
ATOM 625 C C . VAL A 1 79 ? 22.192 9.328 14.792 1.00 54.00 79 VAL A C 1
ATOM 627 O O . VAL A 1 79 ? 22.927 10.053 15.447 1.00 54.00 79 VAL A O 1
ATOM 630 N N . SER A 1 80 ? 20.892 9.590 14.630 1.00 56.94 80 SER A N 1
ATOM 631 C CA . SER A 1 80 ? 20.235 10.775 15.203 1.00 56.94 80 SER A CA 1
ATOM 632 C C . SER A 1 80 ? 20.272 10.746 16.725 1.00 56.94 80 SER A C 1
ATOM 634 O O . SER A 1 80 ? 20.777 11.675 17.323 1.00 56.94 80 SER A O 1
ATOM 636 N N . ILE A 1 81 ? 19.858 9.649 17.360 1.00 55.56 81 ILE A N 1
ATOM 637 C CA . ILE A 1 81 ? 19.882 9.457 18.815 1.00 55.56 81 ILE A CA 1
ATOM 638 C C . ILE A 1 81 ? 21.307 9.567 19.356 1.00 55.56 81 ILE A C 1
ATOM 640 O O . ILE A 1 81 ? 21.505 10.148 20.419 1.00 55.56 81 ILE A O 1
ATOM 644 N N . GLN A 1 82 ? 22.308 9.018 18.661 1.00 54.06 82 GLN A N 1
ATOM 645 C CA . GLN A 1 82 ? 23.704 9.220 19.043 1.00 54.06 82 GLN A CA 1
ATOM 646 C C . GLN A 1 82 ? 24.051 10.705 18.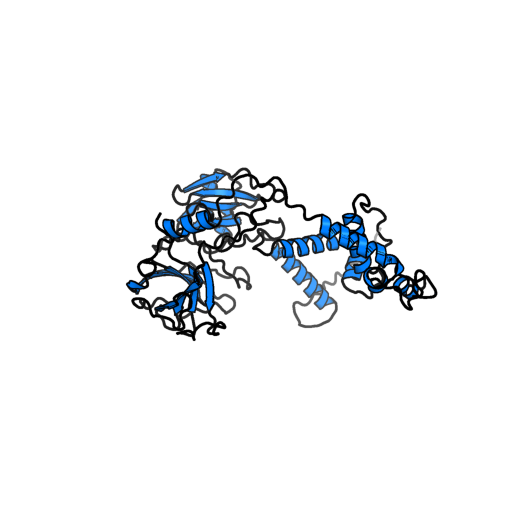964 1.00 54.06 82 GLN A C 1
ATOM 648 O O . GLN A 1 82 ? 24.435 11.263 19.979 1.00 54.06 82 GLN A O 1
ATOM 653 N N . ILE A 1 83 ? 23.825 11.364 17.826 1.00 56.16 83 ILE A N 1
ATOM 654 C CA . ILE A 1 83 ? 24.095 12.798 17.634 1.00 56.16 83 ILE A CA 1
ATOM 655 C C . ILE A 1 83 ? 23.375 13.658 18.685 1.00 56.16 83 ILE A C 1
ATOM 657 O O . ILE A 1 83 ? 23.997 14.536 19.274 1.00 56.16 83 ILE A O 1
ATOM 661 N N . ASP A 1 84 ? 22.104 13.391 18.966 1.00 60.25 84 ASP A N 1
ATOM 662 C CA . ASP A 1 84 ? 21.256 14.153 19.886 1.00 60.25 84 ASP A CA 1
ATOM 663 C C . ASP A 1 84 ? 21.690 13.991 21.351 1.00 60.25 84 ASP A C 1
ATOM 665 O O . ASP A 1 84 ? 21.508 14.908 22.150 1.00 60.25 84 ASP A O 1
ATOM 669 N N . ASN A 1 85 ? 22.307 12.856 21.699 1.00 54.81 85 ASN A N 1
ATOM 670 C CA . ASN A 1 85 ? 22.899 12.618 23.019 1.00 54.81 85 ASN A CA 1
ATOM 671 C C . ASN A 1 85 ? 24.358 13.087 23.130 1.00 54.81 85 ASN A C 1
ATOM 673 O O . ASN A 1 85 ? 24.913 13.103 24.230 1.00 54.81 85 ASN A O 1
ATOM 677 N N . GLU A 1 86 ? 24.990 13.464 22.019 1.00 62.41 86 GLU A N 1
ATOM 678 C CA . GLU A 1 86 ? 26.323 14.051 22.028 1.00 62.41 86 GLU A CA 1
ATOM 679 C C . GLU A 1 86 ? 26.278 15.543 22.387 1.00 62.41 86 GLU A C 1
ATOM 681 O O . GLU A 1 86 ? 25.274 16.241 22.243 1.00 62.41 86 GLU A O 1
ATOM 686 N N . THR A 1 87 ? 27.409 16.075 22.849 1.00 68.31 87 THR A N 1
ATOM 687 C CA . THR A 1 87 ? 27.506 17.505 23.177 1.00 68.31 87 THR A CA 1
ATOM 688 C C . THR A 1 87 ? 27.314 18.384 21.932 1.00 68.31 87 THR A C 1
ATOM 690 O O . THR A 1 87 ? 27.707 18.010 20.827 1.00 68.31 87 THR A O 1
ATOM 693 N N . GLN A 1 88 ? 26.813 19.616 22.097 1.00 64.94 88 GLN A N 1
ATOM 694 C CA . GLN A 1 88 ? 26.706 20.589 20.993 1.00 64.94 88 GLN A CA 1
ATOM 695 C C . GLN A 1 88 ? 28.033 20.824 20.247 1.00 64.94 88 GLN A C 1
ATOM 697 O O . GLN A 1 88 ? 28.026 21.219 19.083 1.00 64.94 88 GLN A O 1
ATOM 702 N N . ALA A 1 89 ? 29.180 20.631 20.906 1.00 59.00 89 ALA A N 1
ATOM 703 C CA . ALA A 1 89 ? 30.492 20.715 20.267 1.00 59.00 89 ALA A CA 1
ATOM 704 C C . ALA A 1 89 ? 30.726 19.552 19.285 1.00 59.00 89 ALA A C 1
ATOM 706 O O . ALA A 1 89 ? 31.219 19.764 18.181 1.00 59.00 89 ALA A O 1
ATOM 707 N N . VAL A 1 90 ? 30.317 18.336 19.654 1.00 60.34 90 VAL A N 1
ATOM 708 C CA . VAL A 1 90 ? 30.388 17.146 18.793 1.00 60.34 90 VAL A CA 1
ATOM 709 C C . VAL A 1 90 ? 29.375 17.232 17.649 1.00 60.34 90 VAL A C 1
ATOM 711 O O . VAL A 1 90 ? 29.726 16.960 16.504 1.00 60.34 90 VAL A O 1
ATOM 714 N N . GLN A 1 91 ? 28.147 17.683 17.924 1.00 64.75 91 GLN A N 1
ATOM 715 C CA . GLN A 1 91 ? 27.131 17.897 16.885 1.00 64.75 91 GLN A CA 1
ATOM 716 C C . GLN A 1 91 ? 27.595 18.903 15.824 1.00 64.75 91 GLN A C 1
ATOM 718 O O . GLN A 1 91 ? 27.383 18.683 14.632 1.00 64.75 91 GLN A O 1
ATOM 723 N N . ARG A 1 92 ? 28.252 19.993 16.243 1.00 64.62 92 ARG A N 1
ATOM 724 C CA . ARG A 1 92 ? 28.822 20.991 15.329 1.00 64.62 92 ARG A CA 1
ATOM 725 C C . ARG A 1 92 ? 29.975 20.436 14.498 1.00 64.62 92 ARG A C 1
ATOM 727 O O . ARG A 1 92 ? 29.947 20.582 13.282 1.00 64.62 92 ARG A O 1
ATOM 734 N N . ALA A 1 93 ? 30.904 19.705 15.108 1.00 61.06 93 ALA A N 1
ATOM 735 C CA . ALA A 1 93 ? 32.013 19.089 14.378 1.00 61.06 93 ALA A CA 1
ATOM 736 C C . ALA A 1 93 ? 31.581 17.994 13.385 1.00 61.06 93 ALA A C 1
ATOM 738 O O . ALA A 1 93 ? 32.241 17.781 12.371 1.00 61.06 93 ALA A O 1
ATOM 739 N N . LEU A 1 94 ? 30.462 17.307 13.640 1.00 61.75 94 LEU A N 1
ATOM 740 C CA . LEU A 1 94 ? 29.864 16.381 12.670 1.00 61.75 94 LEU A CA 1
ATOM 741 C C . LEU A 1 94 ? 29.225 17.105 11.471 1.00 61.75 94 LEU A C 1
ATOM 743 O O . LEU A 1 94 ? 29.106 16.505 10.404 1.00 61.75 94 LEU A O 1
ATOM 747 N N . ARG A 1 95 ? 28.806 18.368 11.636 1.00 64.12 95 ARG A N 1
ATOM 748 C CA . ARG A 1 95 ? 28.195 19.196 10.580 1.00 64.12 95 ARG A CA 1
ATOM 749 C C . ARG A 1 95 ? 29.228 20.001 9.789 1.00 64.12 95 ARG A C 1
ATOM 751 O O . ARG A 1 95 ? 29.052 20.164 8.585 1.00 64.12 95 ARG A O 1
ATOM 758 N N . ASP A 1 96 ? 30.293 20.466 10.437 1.00 63.31 96 ASP A N 1
ATOM 759 C CA . ASP A 1 96 ? 31.423 21.146 9.801 1.00 63.31 96 ASP A CA 1
ATOM 760 C C . ASP A 1 96 ? 32.747 20.429 10.136 1.00 63.31 96 ASP A C 1
ATOM 762 O O . ASP A 1 96 ? 33.273 20.578 11.242 1.00 63.31 96 ASP A O 1
ATOM 766 N N . PRO A 1 97 ? 33.346 19.698 9.173 1.00 53.22 97 PRO A N 1
ATOM 767 C CA . PRO A 1 97 ? 34.619 19.004 9.360 1.00 53.22 97 PRO A CA 1
ATOM 768 C C . PRO A 1 97 ? 35.802 19.924 9.693 1.00 53.22 97 PRO A C 1
ATOM 770 O O . PRO A 1 97 ? 36.888 19.426 9.989 1.00 53.22 97 PRO A O 1
ATOM 773 N N . LYS A 1 98 ? 35.651 21.246 9.570 1.00 56.78 98 LYS A N 1
ATOM 774 C CA . LYS A 1 98 ? 36.693 22.226 9.891 1.00 56.78 98 LYS A CA 1
ATOM 775 C C . LYS A 1 98 ? 36.574 22.776 11.309 1.00 56.78 98 LYS A C 1
ATOM 777 O O . LYS A 1 98 ? 37.532 23.395 11.768 1.00 56.78 98 LYS A O 1
ATOM 782 N N . GLU A 1 99 ? 35.454 22.561 12.001 1.00 57.78 99 GLU A N 1
ATOM 783 C CA . GLU A 1 99 ? 35.314 23.016 13.380 1.00 57.78 99 GLU A CA 1
ATOM 784 C C . GLU A 1 99 ? 36.113 22.111 14.336 1.00 57.78 99 GLU A C 1
ATOM 786 O O . GLU A 1 99 ? 35.889 20.896 14.386 1.00 57.78 99 GLU A O 1
ATOM 791 N N . PRO A 1 100 ? 37.056 22.667 15.117 1.00 56.62 100 PRO A N 1
ATOM 792 C CA . PRO A 1 100 ? 37.757 21.901 16.134 1.00 56.62 100 PRO A CA 1
ATOM 793 C C . PRO A 1 100 ? 36.782 21.536 17.258 1.00 56.62 100 PRO A C 1
ATOM 795 O O . PRO A 1 100 ? 36.225 22.406 17.927 1.00 56.62 100 PRO A O 1
ATOM 798 N N . THR A 1 101 ? 36.598 20.241 17.521 1.00 57.31 101 THR A N 1
ATOM 799 C CA . THR A 1 101 ? 35.910 19.801 18.739 1.00 57.31 101 THR A CA 1
ATOM 800 C C . THR A 1 101 ? 36.722 20.231 19.958 1.00 57.31 101 THR A C 1
ATOM 802 O O . THR A 1 101 ? 37.841 19.758 20.148 1.00 57.31 101 THR A O 1
ATOM 805 N N . THR A 1 102 ? 36.159 21.083 20.809 1.00 56.44 102 THR A N 1
ATOM 806 C CA . THR A 1 102 ? 36.787 21.523 22.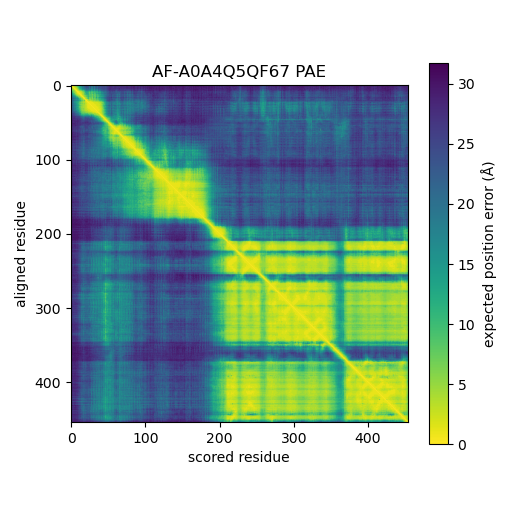067 1.00 56.44 102 THR A CA 1
ATOM 807 C C . THR A 1 102 ? 36.542 20.574 23.246 1.00 56.44 102 THR A C 1
ATOM 809 O O . THR A 1 102 ? 37.015 20.836 24.348 1.00 56.44 102 THR A O 1
ATOM 812 N N . GLY A 1 103 ? 35.810 19.474 23.044 1.00 57.03 103 GLY A N 1
ATOM 813 C CA . GLY A 1 103 ? 35.563 18.475 24.085 1.00 57.03 103 GLY A CA 1
ATOM 814 C C . GLY A 1 103 ? 36.690 17.449 24.174 1.00 57.03 103 GLY A C 1
ATOM 815 O O . GLY A 1 103 ? 37.059 16.863 23.157 1.00 57.03 103 GLY A O 1
ATOM 816 N N . GLU A 1 104 ? 37.203 17.191 25.379 1.00 55.22 104 GLU A N 1
ATOM 817 C CA . GLU A 1 104 ? 38.029 16.005 25.621 1.00 55.22 104 GLU A CA 1
ATOM 818 C C . GLU A 1 104 ? 37.234 14.744 25.234 1.00 55.22 104 GLU A C 1
ATOM 820 O O . GLU A 1 104 ? 36.042 14.655 25.557 1.00 55.22 104 GLU A O 1
ATOM 825 N N . PRO A 1 105 ? 37.848 13.767 24.541 1.00 54.09 105 PRO A N 1
ATOM 826 C CA . PRO A 1 105 ? 37.179 12.512 24.232 1.00 54.09 105 PRO A CA 1
ATOM 827 C C . PRO A 1 105 ? 36.666 11.876 25.525 1.00 54.09 105 PRO A C 1
ATOM 829 O O . PRO A 1 105 ? 37.372 11.853 26.535 1.00 54.09 105 PRO A O 1
ATOM 832 N N . THR A 1 106 ? 35.452 11.328 25.514 1.00 53.94 106 THR A N 1
ATOM 833 C CA . THR A 1 106 ? 34.914 10.672 26.707 1.00 53.94 106 THR A CA 1
ATOM 834 C C . THR A 1 106 ? 35.832 9.513 27.129 1.00 53.94 106 THR A C 1
ATOM 836 O O . THR A 1 106 ? 36.204 8.640 26.343 1.00 53.94 106 THR A O 1
ATOM 839 N N . ASN A 1 107 ? 36.244 9.492 28.399 1.00 55.31 107 ASN A N 1
ATOM 840 C CA . ASN A 1 107 ? 37.156 8.461 28.916 1.00 55.31 107 ASN A CA 1
ATOM 841 C C . ASN A 1 107 ? 36.459 7.106 29.161 1.00 55.31 107 ASN A C 1
ATOM 843 O O . ASN A 1 107 ? 37.120 6.110 29.457 1.00 55.31 107 ASN A O 1
ATOM 847 N N . TYR A 1 108 ? 35.129 7.051 29.033 1.00 48.59 108 TYR A N 1
ATOM 848 C CA . TYR A 1 108 ? 34.303 5.904 29.402 1.00 48.59 108 TYR A CA 1
ATOM 849 C C . TYR A 1 108 ? 33.811 5.153 28.158 1.00 48.59 108 TYR A C 1
ATOM 851 O O . TYR A 1 108 ? 32.734 5.419 27.637 1.00 48.59 108 TYR A O 1
ATOM 859 N N . PHE A 1 109 ? 34.603 4.194 27.674 1.00 55.19 109 PHE A N 1
ATOM 860 C CA . PHE A 1 109 ? 34.190 3.297 26.591 1.00 55.19 109 PHE A CA 1
ATOM 861 C C . PHE A 1 109 ? 34.345 1.831 26.986 1.00 55.19 109 PHE A C 1
ATOM 863 O O . PHE A 1 109 ? 35.255 1.447 27.721 1.00 55.19 109 PHE A O 1
ATOM 870 N N . TYR A 1 110 ? 33.457 0.994 26.451 1.00 44.66 110 TYR A N 1
ATOM 871 C CA . TYR A 1 110 ? 33.444 -0.444 26.692 1.00 44.66 110 TYR A CA 1
ATOM 872 C C . TYR A 1 110 ? 34.578 -1.128 25.906 1.00 44.66 110 TYR A C 1
ATOM 874 O O . TYR A 1 110 ? 34.421 -1.501 24.747 1.00 44.66 110 TYR A O 1
ATOM 882 N N . THR A 1 111 ? 35.751 -1.291 26.523 1.00 56.56 111 THR A N 1
ATOM 883 C CA . THR A 1 111 ? 36.940 -1.918 25.901 1.00 56.56 111 THR A CA 1
ATOM 884 C C . THR A 1 111 ? 36.940 -3.446 25.960 1.00 56.56 111 THR A C 1
ATOM 886 O O . THR A 1 111 ? 37.853 -4.083 25.440 1.00 56.56 111 THR A O 1
ATOM 889 N N . LYS A 1 112 ? 35.921 -4.061 26.577 1.00 51.00 112 LYS A N 1
ATOM 890 C CA . LYS A 1 112 ? 35.862 -5.519 26.786 1.00 51.00 112 LYS A CA 1
ATOM 891 C C . LYS A 1 112 ? 35.591 -6.325 25.511 1.00 51.00 112 LYS A C 1
ATOM 893 O O . LYS A 1 112 ? 35.763 -7.539 25.532 1.00 51.00 112 LYS A O 1
ATOM 898 N N . ALA A 1 113 ? 35.175 -5.678 24.421 1.00 58.12 113 ALA A N 1
ATOM 899 C CA . ALA A 1 113 ? 34.901 -6.333 23.147 1.00 58.12 113 ALA A CA 1
ATOM 900 C C . ALA A 1 113 ? 35.592 -5.594 21.984 1.00 58.12 113 ALA A C 1
ATOM 902 O O . ALA A 1 113 ? 35.562 -4.360 21.954 1.00 58.12 113 ALA A O 1
ATOM 903 N N . PRO A 1 114 ? 36.154 -6.314 20.989 1.00 59.16 114 PRO A N 1
ATOM 904 C CA . PRO A 1 114 ? 36.739 -5.707 19.789 1.00 59.16 114 PRO A CA 1
ATOM 905 C C . PRO A 1 114 ? 35.793 -4.742 19.059 1.00 59.16 114 PRO A C 1
ATOM 907 O O . PRO A 1 114 ? 36.234 -3.708 18.567 1.00 59.16 114 PRO A O 1
ATOM 910 N N . SER A 1 115 ? 34.486 -5.027 19.053 1.00 55.56 115 SER A N 1
ATOM 911 C CA . SER A 1 115 ? 33.455 -4.166 18.459 1.00 55.56 115 SER A CA 1
ATOM 912 C C . SER A 1 115 ? 33.370 -2.783 19.116 1.00 55.56 115 SER A C 1
ATOM 914 O O . SER A 1 115 ? 33.217 -1.786 18.413 1.00 55.56 115 SER A O 1
ATOM 916 N N . GLY A 1 116 ? 33.539 -2.695 20.439 1.00 56.47 116 GLY A N 1
ATOM 917 C CA . GLY A 1 116 ? 33.559 -1.421 21.166 1.00 56.47 116 GLY A CA 1
ATOM 918 C C . GLY A 1 116 ? 34.777 -0.561 20.814 1.00 56.47 116 GLY A C 1
ATOM 919 O O . GLY A 1 116 ? 34.667 0.658 20.685 1.00 56.47 116 GLY A O 1
ATOM 920 N N . ILE A 1 117 ? 35.928 -1.197 20.568 1.00 66.69 117 ILE A N 1
ATOM 921 C CA . ILE A 1 117 ? 37.150 -0.517 20.115 1.00 66.69 117 ILE A CA 1
ATOM 922 C C . ILE A 1 117 ? 36.977 -0.001 18.681 1.00 66.69 117 ILE A C 1
ATOM 924 O O . ILE A 1 117 ? 37.295 1.155 18.407 1.00 66.69 117 ILE A O 1
ATOM 928 N N . THR A 1 118 ? 36.432 -0.817 17.773 1.00 67.25 118 THR A N 1
ATOM 929 C CA . THR A 1 118 ? 36.142 -0.395 16.393 1.00 67.25 118 THR A CA 1
ATOM 930 C C . THR A 1 118 ? 35.154 0.769 16.357 1.00 67.25 118 THR A C 1
ATOM 932 O O . THR A 1 118 ? 35.404 1.745 15.652 1.00 67.25 118 THR A O 1
ATOM 935 N N . GLY A 1 119 ? 34.086 0.710 17.160 1.00 65.69 119 GLY A N 1
ATOM 936 C CA . GLY A 1 119 ? 33.129 1.809 17.297 1.00 65.69 119 GLY A CA 1
ATOM 937 C C . GLY A 1 119 ? 33.791 3.106 17.770 1.00 65.69 119 GLY A C 1
ATOM 938 O O . GLY A 1 119 ? 33.569 4.156 17.172 1.00 65.69 119 GLY A O 1
ATOM 939 N N . LYS A 1 120 ? 34.687 3.035 18.768 1.00 69.69 120 LYS A N 1
ATOM 940 C CA . LYS A 1 120 ? 35.459 4.196 19.246 1.00 69.69 120 LYS A CA 1
ATOM 941 C C . LYS A 1 120 ? 36.343 4.791 18.153 1.00 69.69 120 LYS A C 1
ATOM 943 O O . LYS A 1 120 ? 36.342 6.002 17.964 1.00 69.69 120 LYS A O 1
ATOM 948 N N . ILE A 1 121 ? 37.094 3.956 17.438 1.00 74.81 121 ILE A N 1
ATOM 949 C CA . ILE A 1 121 ? 37.965 4.412 16.348 1.00 74.81 121 ILE A CA 1
ATOM 950 C C . ILE A 1 121 ? 37.133 5.122 15.275 1.00 74.81 121 ILE A C 1
ATOM 952 O O . ILE A 1 121 ? 37.460 6.242 14.901 1.00 74.81 121 ILE A O 1
ATOM 956 N N . GLN A 1 122 ? 36.027 4.514 14.838 1.00 72.38 122 GLN A N 1
ATOM 957 C CA . GLN A 1 122 ? 35.137 5.096 13.832 1.00 72.38 122 GLN A CA 1
ATOM 958 C C . GLN A 1 122 ? 34.535 6.429 14.288 1.00 72.38 122 GLN A C 1
ATOM 960 O O . GLN A 1 122 ? 34.524 7.381 13.507 1.00 72.38 122 GLN A O 1
ATOM 965 N N . LEU A 1 123 ? 34.075 6.515 15.541 1.00 68.88 123 LEU A N 1
ATOM 966 C CA . LEU A 1 123 ? 33.559 7.754 16.118 1.00 68.88 123 LEU A CA 1
ATOM 967 C C . LEU A 1 123 ? 34.644 8.834 16.136 1.00 68.88 123 LEU A C 1
ATOM 969 O O . LEU A 1 123 ? 34.454 9.876 15.519 1.00 68.88 123 LEU A O 1
ATOM 973 N N . MET A 1 124 ? 35.802 8.561 16.749 1.00 75.38 124 MET A N 1
ATOM 974 C CA . MET A 1 124 ? 36.922 9.509 16.844 1.00 75.38 124 MET A CA 1
ATOM 975 C C . MET A 1 124 ? 37.423 9.955 15.463 1.00 75.38 124 MET A C 1
ATOM 977 O O . MET A 1 124 ? 37.793 11.115 15.276 1.00 75.38 124 MET A O 1
ATOM 981 N N . THR A 1 125 ? 37.424 9.069 14.465 1.00 75.19 125 THR A N 1
ATOM 982 C CA . THR A 1 125 ? 37.753 9.439 13.084 1.00 75.19 125 THR A CA 1
ATOM 983 C C . THR A 1 125 ? 36.731 10.427 12.523 1.00 75.19 125 THR A C 1
ATOM 985 O O . THR A 1 125 ? 37.147 11.435 11.954 1.00 75.19 125 THR A O 1
ATOM 988 N N . ARG A 1 126 ? 35.427 10.191 12.730 1.00 69.12 126 ARG A N 1
ATOM 989 C CA . ARG A 1 126 ? 34.334 11.048 12.234 1.00 69.12 126 ARG A CA 1
ATOM 990 C C . ARG A 1 126 ? 34.268 12.417 12.907 1.00 69.12 126 ARG A C 1
ATOM 992 O O . ARG A 1 126 ? 34.001 13.392 12.222 1.00 69.12 126 ARG A O 1
ATOM 999 N N . ILE A 1 127 ? 34.543 12.498 14.207 1.00 69.44 127 ILE A N 1
ATOM 1000 C CA . ILE A 1 127 ? 34.520 13.764 14.967 1.00 69.44 127 ILE A CA 1
ATOM 1001 C C . ILE A 1 127 ? 35.872 14.495 14.956 1.00 69.44 127 ILE A C 1
ATOM 1003 O O . ILE A 1 127 ? 36.114 15.366 15.779 1.00 69.44 127 ILE A O 1
ATOM 1007 N N . ASN A 1 128 ? 36.791 14.113 14.067 1.00 68.81 128 ASN A N 1
ATOM 1008 C CA . ASN A 1 128 ? 38.140 14.676 13.971 1.00 68.81 128 ASN A CA 1
ATOM 1009 C C . ASN A 1 128 ? 39.030 14.570 15.234 1.00 68.81 128 ASN A C 1
ATOM 1011 O O . ASN A 1 128 ? 40.061 15.232 15.322 1.00 68.81 128 ASN A O 1
ATOM 1015 N N . GLN A 1 129 ? 38.705 13.672 16.169 1.00 76.38 129 GLN A N 1
ATOM 1016 C CA . GLN A 1 129 ? 39.454 13.459 17.418 1.00 76.38 129 GLN A CA 1
ATOM 1017 C C . GLN A 1 129 ? 40.413 12.264 17.401 1.00 76.38 129 GLN A C 1
ATOM 1019 O O . GLN A 1 129 ? 41.148 12.049 18.364 1.00 76.38 129 GLN A O 1
ATOM 1024 N N . PHE A 1 130 ? 40.426 11.453 16.338 1.00 83.25 130 PHE A N 1
ATOM 1025 C CA . PHE A 1 130 ? 41.395 10.361 16.224 1.00 83.25 130 PHE A CA 1
ATOM 1026 C C . PHE A 1 130 ? 42.814 10.957 16.182 1.00 83.25 130 PHE A C 1
ATOM 1028 O O . PHE A 1 130 ? 43.065 11.793 15.311 1.00 83.25 130 PHE A O 1
ATOM 1035 N N . PRO A 1 131 ? 43.721 10.592 17.109 1.00 85.19 131 PRO A N 1
ATOM 1036 C CA . PRO A 1 131 ? 44.981 11.303 17.325 1.00 85.19 131 PRO A CA 1
ATOM 1037 C C . PRO A 1 131 ? 46.043 10.896 16.294 1.00 85.19 131 PRO A C 1
ATOM 1039 O O . PRO A 1 131 ? 47.070 10.319 16.634 1.00 85.19 131 PRO A O 1
ATOM 1042 N N . THR A 1 132 ? 45.787 11.161 15.014 1.00 90.44 132 THR A N 1
ATOM 1043 C CA . THR A 1 132 ? 46.792 10.977 13.962 1.00 90.44 132 THR A CA 1
ATOM 1044 C C . THR A 1 132 ? 47.844 12.073 14.045 1.00 90.44 132 THR A C 1
ATOM 1046 O O . THR A 1 132 ? 47.522 13.208 14.409 1.00 90.44 132 THR A O 1
ATOM 1049 N N . ARG A 1 133 ? 49.095 11.787 13.664 1.00 91.94 133 ARG A N 1
ATOM 1050 C CA . ARG A 1 133 ? 50.133 12.832 13.640 1.00 91.94 133 ARG A CA 1
ATOM 1051 C C . ARG A 1 133 ? 49.792 13.963 12.670 1.00 91.94 133 ARG A C 1
ATOM 1053 O O . ARG A 1 133 ? 50.042 15.119 12.986 1.00 91.94 133 ARG A O 1
ATOM 1060 N N . MET A 1 134 ? 49.104 13.684 11.559 1.00 89.69 134 MET A N 1
ATOM 1061 C CA . MET A 1 134 ? 48.551 14.736 10.695 1.00 89.69 134 MET A CA 1
ATOM 1062 C C . MET A 1 134 ? 47.639 15.702 11.470 1.00 89.69 134 MET A C 1
ATOM 1064 O O . MET A 1 134 ? 47.770 16.919 11.349 1.00 89.69 134 MET A O 1
ATOM 1068 N N . ARG A 1 135 ? 46.720 15.178 12.288 1.00 83.50 135 ARG A N 1
ATOM 1069 C CA . ARG A 1 135 ? 45.789 16.000 13.077 1.00 83.50 135 ARG A CA 1
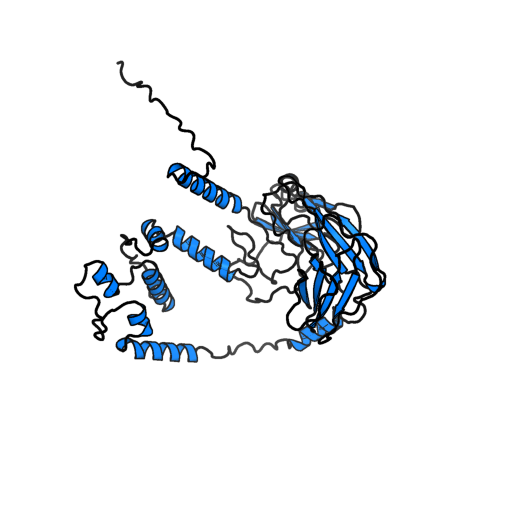ATOM 1070 C C . ARG A 1 135 ? 46.480 16.699 14.240 1.00 83.50 135 ARG A C 1
ATOM 1072 O O . ARG A 1 135 ? 46.272 17.890 14.441 1.00 83.50 135 ARG A O 1
ATOM 1079 N N . GLN A 1 136 ? 47.348 15.997 14.960 1.00 85.25 136 GLN A N 1
ATOM 1080 C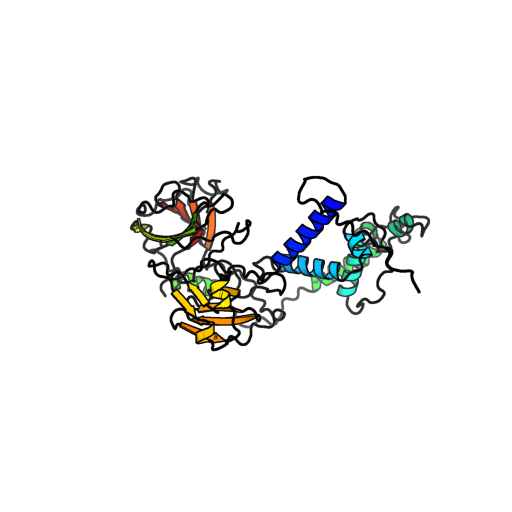 CA . GLN A 1 136 ? 48.161 16.579 16.027 1.00 85.25 136 GLN A CA 1
ATOM 1081 C C . GLN A 1 136 ? 49.046 17.723 15.510 1.00 85.25 136 GLN A C 1
ATOM 1083 O O . GLN A 1 136 ? 49.184 18.735 16.196 1.00 85.25 136 GLN A O 1
ATOM 1088 N N . HIS A 1 137 ? 49.587 17.598 14.295 1.00 88.12 137 HIS A N 1
ATOM 1089 C CA . HIS A 1 137 ? 50.372 18.645 13.650 1.00 88.12 137 HIS A CA 1
ATOM 1090 C C . HIS A 1 137 ? 49.511 19.851 13.258 1.00 88.12 137 HIS A C 1
ATOM 1092 O O . HIS A 1 137 ? 49.857 20.981 13.589 1.00 88.12 137 HIS A O 1
ATOM 1098 N N . ARG A 1 138 ? 48.340 19.628 12.639 1.00 82.56 138 ARG A N 1
ATOM 1099 C CA . ARG A 1 138 ? 47.374 20.706 12.337 1.00 82.56 138 ARG A CA 1
ATOM 1100 C C . ARG A 1 138 ? 46.921 21.461 13.587 1.00 82.56 138 ARG A C 1
ATOM 1102 O O . ARG A 1 138 ? 46.708 22.665 13.520 1.00 82.56 138 ARG A O 1
ATOM 1109 N N . ASN A 1 139 ? 46.816 20.761 14.713 1.00 78.38 139 ASN A N 1
ATOM 1110 C CA . ASN A 1 139 ? 46.453 21.342 16.003 1.00 78.38 139 ASN A CA 1
ATOM 1111 C C . ASN A 1 139 ? 47.650 21.974 16.743 1.00 78.38 139 ASN A C 1
ATOM 1113 O O . ASN A 1 139 ? 47.484 22.430 17.870 1.00 78.38 139 ASN A O 1
ATOM 1117 N N . GLY A 1 140 ? 48.854 21.976 16.158 1.00 87.12 140 GLY A N 1
ATOM 1118 C CA . GLY A 1 140 ? 50.059 22.558 16.759 1.00 87.12 140 GLY A CA 1
ATOM 1119 C C . GLY A 1 140 ? 50.619 21.784 17.959 1.00 87.12 140 GLY A C 1
ATOM 1120 O O . GLY A 1 140 ? 51.430 22.320 18.704 1.00 87.12 140 GLY A O 1
ATOM 1121 N N . THR A 1 141 ? 50.190 20.535 18.173 1.00 85.94 141 THR A N 1
ATOM 1122 C CA . THR A 1 141 ? 50.662 19.700 19.300 1.00 85.94 141 THR A CA 1
ATOM 1123 C C . THR A 1 141 ? 51.951 18.936 19.005 1.00 85.94 141 THR A C 1
ATOM 1125 O O . THR A 1 141 ? 52.612 18.484 19.936 1.00 85.94 141 THR A O 1
ATOM 1128 N N . ILE A 1 142 ? 52.314 18.791 17.727 1.00 91.81 142 ILE A N 1
ATOM 1129 C CA . ILE A 1 142 ? 53.581 18.202 17.281 1.00 91.81 142 ILE A CA 1
ATOM 1130 C C . ILE A 1 142 ? 54.106 18.947 16.048 1.00 91.81 142 ILE A C 1
ATOM 1132 O O . ILE A 1 142 ? 53.334 19.503 15.263 1.00 91.81 142 ILE A O 1
ATOM 1136 N N . ASP A 1 143 ? 55.416 18.883 15.826 1.00 95.38 143 ASP A N 1
ATOM 1137 C CA . ASP A 1 143 ? 56.082 19.668 14.777 1.00 95.38 143 ASP A CA 1
ATOM 1138 C C . ASP A 1 143 ? 56.021 19.041 13.377 1.00 95.38 143 ASP A C 1
ATOM 1140 O O . ASP A 1 143 ? 56.275 19.722 12.387 1.00 95.38 143 ASP A O 1
ATOM 1144 N N . SER A 1 144 ? 55.688 17.750 13.272 1.00 95.31 144 SER A N 1
ATOM 1145 C CA . SER A 1 144 ? 55.707 17.021 11.999 1.00 95.31 144 SER A CA 1
ATOM 1146 C C . SER A 1 144 ? 54.521 16.060 11.862 1.00 95.31 144 SER A C 1
ATOM 1148 O O . SER A 1 144 ? 54.251 15.300 12.801 1.00 95.31 144 SER A O 1
ATOM 1150 N N . PRO A 1 145 ? 53.848 16.035 10.693 1.00 95.44 145 PRO A N 1
ATOM 1151 C CA . PRO A 1 145 ? 52.772 15.095 10.399 1.00 95.44 145 PRO A CA 1
ATOM 1152 C C . PRO A 1 145 ? 53.288 13.705 9.994 1.00 95.44 145 PRO A C 1
ATOM 1154 O O . PRO A 1 145 ? 52.473 12.809 9.762 1.00 95.44 145 PRO A O 1
ATOM 1157 N N . GLU A 1 146 ? 54.607 13.524 9.877 1.00 97.38 146 GLU A N 1
ATOM 1158 C CA . GLU A 1 146 ? 55.225 12.274 9.443 1.00 97.38 146 GLU A CA 1
ATOM 1159 C C . GLU A 1 146 ? 54.895 11.122 10.391 1.00 97.38 146 GLU A C 1
ATOM 1161 O O . GLU A 1 146 ? 54.817 11.289 11.608 1.00 97.38 146 GLU A O 1
ATOM 1166 N N . CYS A 1 147 ? 54.715 9.930 9.830 1.00 96.12 147 CYS A N 1
ATOM 1167 C CA . CYS A 1 147 ? 54.462 8.717 10.588 1.00 96.12 147 CYS A CA 1
ATOM 1168 C C . CYS A 1 147 ? 55.720 8.287 11.340 1.00 96.12 147 CYS A C 1
ATOM 1170 O O . CYS A 1 147 ? 56.682 7.813 10.743 1.00 96.12 147 CYS A O 1
ATOM 1172 N N . ASP A 1 148 ? 55.674 8.351 12.664 1.00 94.56 148 ASP A N 1
ATOM 1173 C CA . ASP A 1 148 ? 56.741 7.897 13.561 1.00 94.56 148 ASP A CA 1
ATOM 1174 C C . ASP A 1 148 ? 57.023 6.389 13.483 1.00 94.56 148 ASP A C 1
ATOM 1176 O O . ASP A 1 148 ? 58.096 5.931 13.869 1.00 94.56 148 ASP A O 1
ATOM 1180 N N . LEU A 1 149 ? 56.086 5.604 12.948 1.00 93.75 149 LEU A N 1
ATOM 1181 C CA . LEU A 1 149 ? 56.227 4.154 12.827 1.00 93.75 149 LEU A CA 1
ATOM 1182 C C . LEU A 1 149 ? 56.962 3.705 11.557 1.00 93.75 149 LEU A C 1
ATOM 1184 O O . LEU A 1 149 ? 57.618 2.660 11.566 1.00 93.75 149 LEU A O 1
ATOM 1188 N N . CYS A 1 150 ? 56.823 4.433 10.445 1.00 95.56 150 CYS A N 1
ATOM 1189 C CA . CYS A 1 150 ? 57.377 4.005 9.152 1.00 95.56 150 CYS A CA 1
ATOM 1190 C C . CYS A 1 150 ? 57.989 5.118 8.292 1.00 95.56 150 CYS A C 1
ATOM 1192 O O . CYS A 1 150 ? 58.443 4.828 7.190 1.00 95.56 150 CYS A O 1
ATOM 1194 N N . GLY A 1 151 ? 58.009 6.363 8.772 1.00 95.69 151 GLY A N 1
ATOM 1195 C CA . GLY A 1 151 ? 58.587 7.507 8.064 1.00 95.69 151 GLY A CA 1
ATOM 1196 C C . GLY A 1 151 ? 57.758 8.023 6.886 1.00 95.69 151 GLY A C 1
ATOM 1197 O O . GLY A 1 151 ? 58.261 8.808 6.091 1.00 95.69 151 GLY A O 1
ATOM 1198 N N . ALA A 1 152 ? 56.504 7.585 6.726 1.00 95.50 152 ALA A N 1
ATOM 1199 C CA . ALA A 1 152 ? 55.627 8.139 5.696 1.00 95.50 152 ALA A CA 1
ATOM 1200 C C . ALA A 1 152 ? 55.412 9.650 5.922 1.00 95.50 152 ALA A C 1
ATOM 1202 O O . ALA A 1 152 ? 55.254 10.056 7.073 1.00 95.50 152 ALA A O 1
ATOM 1203 N N . PRO A 1 153 ? 55.333 10.472 4.857 1.00 95.06 153 PRO A N 1
ATOM 1204 C CA . PRO A 1 153 ? 55.298 11.934 4.966 1.00 95.06 153 PRO A CA 1
ATOM 1205 C C . PRO A 1 153 ? 54.085 12.462 5.745 1.00 95.06 153 PRO A C 1
ATOM 1207 O O . PRO A 1 153 ? 54.110 13.565 6.282 1.00 95.06 153 PRO A O 1
ATOM 1210 N N . GLN A 1 154 ? 53.003 11.682 5.795 1.00 93.56 154 GLN A N 1
ATOM 1211 C CA . GLN A 1 154 ? 51.770 12.025 6.489 1.00 93.56 154 GLN A CA 1
ATOM 1212 C C . GLN A 1 154 ? 51.184 10.768 7.132 1.00 93.56 154 GLN A C 1
ATOM 1214 O O . GLN A 1 154 ? 50.951 9.765 6.458 1.00 93.56 154 GLN A O 1
ATOM 1219 N N . GLN A 1 155 ? 50.941 10.817 8.438 1.00 94.31 155 GLN A N 1
ATOM 1220 C CA . GLN A 1 155 ? 50.167 9.809 9.151 1.00 94.31 155 GLN A CA 1
ATOM 1221 C C . GLN A 1 155 ? 48.733 10.313 9.297 1.00 94.31 155 GLN A C 1
ATOM 1223 O O . GLN A 1 155 ? 48.426 11.051 10.231 1.00 94.31 155 GLN A O 1
ATOM 1228 N N . ASP A 1 156 ? 47.868 9.931 8.365 1.00 89.62 156 ASP A N 1
ATOM 1229 C CA . ASP A 1 156 ? 46.417 10.084 8.458 1.00 89.62 156 ASP A CA 1
ATOM 1230 C C . ASP A 1 156 ? 45.745 8.720 8.730 1.00 89.62 156 ASP A C 1
ATOM 1232 O O . ASP A 1 156 ? 46.411 7.698 8.930 1.00 89.62 156 ASP A O 1
ATOM 1236 N N . GLU A 1 157 ? 44.415 8.681 8.798 1.00 87.38 157 GLU A N 1
ATOM 1237 C CA . GLU A 1 157 ? 43.674 7.449 9.085 1.00 87.38 157 GLU A CA 1
ATOM 1238 C C . GLU A 1 157 ? 43.866 6.406 7.990 1.00 87.38 157 GLU A C 1
ATOM 1240 O O . GLU A 1 157 ? 44.025 5.220 8.284 1.00 87.38 157 GLU A O 1
ATOM 1245 N N . ARG A 1 158 ? 43.884 6.843 6.727 1.00 87.31 158 ARG A N 1
ATOM 1246 C CA . ARG A 1 158 ? 44.135 5.958 5.592 1.00 87.31 158 ARG A CA 1
ATOM 1247 C C . ARG A 1 158 ? 45.499 5.298 5.744 1.00 87.31 158 ARG A C 1
ATOM 1249 O O . ARG A 1 158 ? 45.600 4.078 5.636 1.00 87.31 158 ARG A O 1
ATOM 1256 N N . HIS A 1 159 ? 46.523 6.076 6.071 1.00 93.00 159 HIS A N 1
ATOM 1257 C CA . HIS A 1 159 ? 47.845 5.548 6.314 1.00 93.00 159 HIS A CA 1
ATOM 1258 C C . HIS A 1 159 ? 47.835 4.534 7.462 1.00 93.00 159 HIS A C 1
ATOM 1260 O O . HIS A 1 159 ? 48.256 3.402 7.262 1.00 93.00 159 HIS A O 1
ATOM 1266 N N . ILE A 1 160 ? 47.306 4.868 8.641 1.00 89.75 160 ILE A N 1
ATOM 1267 C CA . ILE A 1 160 ? 47.297 3.949 9.795 1.00 89.75 160 ILE A CA 1
ATOM 1268 C C . ILE A 1 160 ? 46.562 2.639 9.468 1.00 89.75 160 ILE A C 1
ATOM 1270 O O . ILE A 1 160 ? 47.094 1.552 9.710 1.00 89.75 160 ILE A O 1
ATOM 1274 N N . PHE A 1 161 ? 45.358 2.724 8.898 1.00 85.06 161 PHE A N 1
ATOM 1275 C CA . PHE A 1 161 ? 44.493 1.557 8.725 1.00 85.06 161 PHE A CA 1
ATOM 1276 C C . PHE A 1 161 ? 44.763 0.766 7.454 1.00 85.06 161 PHE A C 1
ATOM 1278 O O . PHE A 1 161 ? 44.508 -0.434 7.462 1.00 85.06 161 PHE A O 1
ATOM 1285 N N . ILE A 1 162 ? 45.294 1.380 6.397 1.00 86.69 162 ILE A N 1
ATOM 1286 C CA . ILE A 1 162 ? 45.431 0.754 5.075 1.00 86.69 162 ILE A CA 1
ATOM 1287 C C . ILE A 1 162 ? 46.900 0.643 4.671 1.00 86.69 162 ILE A C 1
ATOM 1289 O O . ILE A 1 162 ? 47.368 -0.463 4.408 1.00 86.69 162 ILE A O 1
ATOM 1293 N N . ASP A 1 163 ? 47.643 1.751 4.683 1.00 90.56 163 ASP A N 1
ATOM 1294 C CA . ASP A 1 163 ? 48.925 1.817 3.964 1.00 90.56 163 ASP A CA 1
ATOM 1295 C C . ASP A 1 163 ? 50.161 1.568 4.852 1.00 90.56 163 ASP A C 1
ATOM 1297 O O . ASP A 1 163 ? 51.230 1.223 4.355 1.00 90.56 163 ASP A O 1
ATOM 1301 N N . CYS A 1 164 ? 50.052 1.712 6.175 1.00 95.56 164 CYS A N 1
ATOM 1302 C CA . CYS A 1 164 ? 51.196 1.661 7.082 1.00 95.56 164 CYS A CA 1
ATOM 1303 C C . CYS A 1 164 ? 51.761 0.234 7.157 1.00 95.56 164 CYS A C 1
ATOM 1305 O O . CYS A 1 164 ? 51.064 -0.666 7.650 1.00 95.56 164 CYS A O 1
ATOM 1307 N N . PRO A 1 165 ? 53.026 -0.001 6.753 1.00 95.06 165 PRO A N 1
ATOM 1308 C CA . PRO A 1 165 ? 53.604 -1.345 6.726 1.00 95.06 165 PRO A CA 1
ATOM 1309 C C . PRO A 1 165 ? 53.693 -1.994 8.110 1.00 95.06 165 PRO A C 1
ATOM 1311 O O . PRO A 1 165 ? 53.610 -3.213 8.236 1.00 95.06 165 PRO A O 1
ATOM 1314 N N . LYS A 1 166 ? 53.812 -1.191 9.177 1.00 95.50 166 LYS A N 1
ATOM 1315 C CA . LYS A 1 166 ? 53.892 -1.704 10.553 1.00 95.50 166 LYS A CA 1
ATOM 1316 C C . LYS A 1 166 ? 52.614 -2.420 10.995 1.00 95.50 166 LYS A C 1
ATOM 1318 O O . LYS A 1 166 ? 52.703 -3.393 11.740 1.00 95.50 166 LYS A O 1
ATOM 1323 N N . TYR A 1 167 ? 51.453 -2.016 10.478 1.00 90.56 167 TYR A N 1
ATOM 1324 C CA . TYR A 1 167 ? 50.161 -2.642 10.782 1.00 90.56 167 TYR A CA 1
ATOM 1325 C C . TYR A 1 167 ? 49.760 -3.758 9.804 1.00 90.56 167 TYR A C 1
ATOM 1327 O O . TYR A 1 167 ? 48.714 -4.383 9.986 1.00 90.56 167 TYR A O 1
ATOM 1335 N N . GLN A 1 168 ? 50.589 -4.061 8.797 1.00 90.62 168 GLN A N 1
ATOM 1336 C CA . GLN A 1 168 ? 50.276 -5.051 7.761 1.00 90.62 168 GLN A CA 1
ATOM 1337 C C . GLN A 1 168 ? 49.966 -6.436 8.342 1.00 90.62 168 GLN A C 1
ATOM 1339 O O . GLN A 1 168 ? 48.942 -7.032 8.014 1.00 90.62 168 GLN A O 1
ATOM 1344 N N . HIS A 1 169 ? 50.792 -6.910 9.276 1.00 90.19 169 HIS A N 1
ATOM 1345 C CA . HIS A 1 169 ? 50.603 -8.217 9.908 1.00 90.19 169 HIS A CA 1
ATOM 1346 C C . HIS A 1 169 ? 49.267 -8.323 10.673 1.00 90.19 169 HIS A C 1
ATOM 1348 O O . HIS A 1 169 ? 48.615 -9.366 10.636 1.00 90.19 169 HIS A O 1
ATOM 1354 N N . MET A 1 170 ? 48.820 -7.236 11.319 1.00 83.94 170 MET A N 1
ATOM 1355 C CA . MET A 1 170 ? 47.545 -7.203 12.046 1.00 83.94 170 MET A CA 1
ATOM 1356 C C . MET A 1 170 ? 46.355 -7.257 11.084 1.00 83.94 170 MET A C 1
ATOM 1358 O O . MET A 1 170 ? 45.380 -7.959 11.355 1.00 83.94 170 MET A O 1
ATOM 1362 N N . ARG A 1 171 ? 46.438 -6.560 9.940 1.00 87.69 171 ARG A N 1
ATOM 1363 C CA . ARG A 1 171 ? 45.418 -6.639 8.881 1.00 87.69 171 ARG A CA 1
ATOM 1364 C C . ARG A 1 171 ? 45.291 -8.056 8.337 1.00 87.69 171 ARG A C 1
ATOM 1366 O O . ARG A 1 171 ? 44.186 -8.585 8.249 1.00 87.69 171 ARG A O 1
ATOM 1373 N N . GLU A 1 172 ? 46.415 -8.686 8.015 1.00 85.94 172 GLU A N 1
ATOM 1374 C CA . GLU A 1 172 ? 46.446 -10.058 7.503 1.00 85.94 172 GLU A CA 1
ATOM 1375 C C . GLU A 1 172 ? 45.887 -11.062 8.517 1.00 85.94 172 GLU A C 1
ATOM 1377 O O . GLU A 1 172 ? 45.148 -11.978 8.151 1.00 85.94 172 GLU A O 1
ATOM 1382 N N . GLU A 1 173 ? 46.186 -10.887 9.806 1.00 82.75 173 GLU A N 1
ATOM 1383 C CA . GLU A 1 173 ? 45.609 -11.713 10.866 1.00 82.75 173 GLU A CA 1
ATOM 1384 C C . GLU A 1 173 ? 44.092 -11.516 11.004 1.00 82.75 173 GLU A C 1
ATOM 1386 O O . GLU A 1 173 ? 43.360 -12.499 11.147 1.00 82.75 173 GLU A O 1
ATOM 1391 N N . ALA A 1 174 ? 43.608 -10.274 10.917 1.00 74.25 174 ALA A N 1
ATOM 1392 C CA . ALA A 1 174 ? 42.182 -9.965 10.962 1.00 74.25 174 ALA A CA 1
ATOM 1393 C C . ALA A 1 174 ? 41.424 -10.590 9.778 1.00 74.25 174 ALA A C 1
ATOM 1395 O O . ALA A 1 174 ? 40.401 -11.242 9.992 1.00 74.25 174 ALA A O 1
ATOM 1396 N N . ILE A 1 175 ? 41.966 -10.481 8.557 1.00 73.56 175 ILE A N 1
ATOM 1397 C CA . ILE A 1 175 ? 41.429 -11.132 7.347 1.00 73.56 175 ILE A CA 1
ATOM 1398 C C . ILE A 1 175 ? 41.397 -12.655 7.529 1.00 73.56 175 ILE A C 1
ATOM 1400 O O . ILE A 1 175 ? 40.403 -13.316 7.238 1.00 73.56 175 ILE A O 1
ATOM 1404 N N . ARG A 1 176 ? 42.469 -13.241 8.069 1.00 78.12 176 ARG A N 1
ATOM 1405 C CA . ARG A 1 176 ? 42.533 -14.687 8.318 1.00 78.12 176 ARG A CA 1
ATOM 1406 C C . ARG A 1 176 ? 41.484 -15.147 9.335 1.00 78.12 176 ARG A C 1
ATOM 1408 O O . ARG A 1 176 ? 40.909 -16.224 9.177 1.00 78.12 176 ARG A O 1
ATOM 1415 N N . LYS A 1 177 ? 41.237 -14.357 10.384 1.00 74.44 177 LYS A N 1
ATOM 1416 C CA . LYS A 1 177 ? 40.219 -14.644 11.407 1.00 74.44 177 LYS A CA 1
ATOM 1417 C C . LYS A 1 177 ? 38.800 -14.511 10.852 1.00 74.44 177 LYS A C 1
ATOM 1419 O O . LYS A 1 177 ? 37.999 -15.409 11.098 1.00 74.44 177 LYS A O 1
ATOM 1424 N N . SER A 1 178 ? 38.497 -13.476 10.066 1.00 64.00 178 SER A N 1
ATOM 1425 C CA . SER A 1 178 ? 37.165 -13.306 9.463 1.00 64.00 178 SER A CA 1
ATOM 1426 C C . SER A 1 178 ? 36.828 -14.428 8.477 1.00 64.00 178 SER A C 1
ATOM 1428 O O . SER A 1 178 ? 35.705 -14.929 8.480 1.00 64.00 178 SER A O 1
ATOM 1430 N N . MET A 1 179 ? 37.820 -14.922 7.730 1.00 69.31 179 MET A N 1
ATOM 1431 C CA . MET A 1 179 ? 37.661 -16.074 6.833 1.00 69.31 179 MET A CA 1
ATOM 1432 C C . MET A 1 179 ? 37.412 -17.403 7.575 1.00 69.31 179 MET A C 1
ATOM 1434 O O . MET A 1 179 ? 36.814 -18.313 7.009 1.00 69.31 179 MET A O 1
ATOM 1438 N N . ARG A 1 180 ? 37.827 -17.536 8.846 1.00 69.06 180 ARG A N 1
ATOM 1439 C CA . ARG A 1 180 ? 37.614 -18.750 9.666 1.00 69.06 180 ARG A CA 1
ATOM 1440 C C . ARG A 1 180 ? 36.259 -18.809 10.381 1.00 69.06 180 ARG A C 1
ATOM 1442 O O . ARG A 1 180 ? 35.868 -19.892 10.809 1.00 69.06 180 ARG A O 1
ATOM 1449 N N . ILE A 1 181 ? 35.560 -17.684 10.539 1.00 54.97 181 ILE A N 1
ATOM 1450 C CA . ILE A 1 181 ? 34.306 -17.605 11.317 1.00 54.97 181 ILE A CA 1
ATOM 1451 C C . ILE A 1 181 ? 33.096 -18.163 10.543 1.00 54.97 181 ILE A C 1
ATOM 1453 O O . ILE A 1 181 ? 32.085 -18.495 11.151 1.00 54.97 181 ILE A O 1
ATOM 1457 N N . ARG A 1 182 ? 33.211 -18.422 9.233 1.00 44.75 182 ARG A N 1
ATOM 1458 C CA . ARG A 1 182 ? 32.220 -19.221 8.490 1.00 44.75 182 ARG A CA 1
ATOM 1459 C C . ARG A 1 182 ? 32.394 -20.722 8.763 1.00 44.75 182 ARG A C 1
ATOM 1461 O O . ARG A 1 182 ? 32.795 -21.478 7.883 1.00 44.75 182 ARG A O 1
ATOM 1468 N N . LYS A 1 183 ? 32.093 -21.180 9.982 1.00 48.34 183 LYS A N 1
ATOM 1469 C CA . LYS A 1 183 ? 31.639 -22.567 10.160 1.00 48.34 183 LYS A CA 1
ATOM 1470 C C . LYS A 1 183 ? 30.136 -22.583 9.867 1.00 48.34 183 LYS A C 1
ATOM 1472 O O . LYS A 1 183 ? 29.440 -21.767 10.466 1.00 48.34 183 LYS A O 1
ATOM 1477 N N . PRO A 1 184 ? 29.633 -23.457 8.978 1.00 47.81 184 PRO A N 1
ATOM 1478 C CA . PRO A 1 184 ? 28.193 -23.647 8.848 1.00 47.81 184 PRO A CA 1
ATOM 1479 C C . PRO A 1 184 ? 27.636 -24.008 10.229 1.00 47.81 184 PRO A C 1
ATOM 1481 O O . PRO A 1 184 ? 28.216 -24.849 10.929 1.00 47.81 184 PRO A O 1
ATOM 1484 N N . HIS A 1 185 ? 26.584 -23.306 10.648 1.00 44.16 185 HIS A N 1
ATOM 1485 C CA . HIS A 1 185 ? 25.899 -23.567 11.909 1.00 44.16 185 HIS A CA 1
ATOM 1486 C C . HIS A 1 185 ? 25.466 -25.038 11.912 1.00 44.16 185 HIS A C 1
ATOM 1488 O O . HIS A 1 185 ? 24.851 -25.517 10.965 1.00 44.16 185 HIS A O 1
ATOM 1494 N N . LYS A 1 186 ? 25.876 -25.798 12.932 1.00 48.56 186 LYS A N 1
ATOM 1495 C CA . LYS A 1 186 ? 25.759 -27.266 12.943 1.00 48.56 186 LYS A CA 1
ATOM 1496 C C . LYS A 1 186 ? 24.374 -27.773 13.372 1.00 48.56 186 LYS A C 1
ATOM 1498 O O . LYS A 1 186 ? 24.186 -28.987 13.415 1.00 48.56 186 LYS A O 1
ATOM 1503 N N . ASP A 1 187 ? 23.443 -26.859 13.645 1.00 48.94 187 ASP A N 1
ATOM 1504 C CA . ASP A 1 187 ? 22.170 -27.145 14.314 1.00 48.94 187 ASP A CA 1
ATOM 1505 C C . ASP A 1 187 ? 20.925 -26.994 13.410 1.00 48.94 187 ASP A C 1
ATOM 1507 O O . ASP A 1 187 ? 19.820 -27.269 13.860 1.00 48.94 187 ASP A O 1
ATOM 1511 N N . GLU A 1 188 ? 21.066 -26.691 12.113 1.00 49.19 188 GLU A N 1
ATOM 1512 C CA . GLU A 1 188 ? 19.956 -26.766 11.135 1.00 49.19 188 GLU A CA 1
ATOM 1513 C C . GLU A 1 188 ? 19.726 -28.213 10.647 1.00 49.19 188 GLU A C 1
ATOM 1515 O O . GLU A 1 188 ? 19.897 -28.548 9.476 1.00 49.19 188 GLU A O 1
ATOM 1520 N N . LYS A 1 189 ? 19.392 -29.117 11.575 1.00 44.84 189 LYS A N 1
ATOM 1521 C CA . LYS A 1 189 ? 19.010 -30.513 11.282 1.00 44.84 189 LYS A CA 1
ATOM 1522 C C . LYS A 1 189 ? 17.522 -30.807 11.493 1.00 44.84 189 LYS A C 1
ATOM 1524 O O . LYS A 1 189 ? 17.139 -31.974 11.553 1.00 44.84 189 LYS A O 1
ATOM 1529 N N . GLU A 1 190 ? 16.678 -29.788 11.568 1.00 50.72 190 GLU A N 1
ATOM 1530 C CA . GLU A 1 190 ? 15.249 -29.967 11.315 1.00 50.72 190 GLU A CA 1
ATOM 1531 C C . GLU A 1 190 ? 15.052 -29.907 9.806 1.00 50.72 190 GLU A C 1
ATOM 1533 O O . GLU A 1 190 ? 15.486 -28.940 9.196 1.00 50.72 190 GLU A O 1
ATOM 1538 N N . ASN A 1 191 ? 14.491 -30.968 9.207 1.00 53.75 191 ASN A N 1
ATOM 1539 C CA . ASN A 1 191 ? 14.204 -31.067 7.772 1.00 53.75 191 ASN A CA 1
ATOM 1540 C C . ASN A 1 191 ? 13.574 -29.754 7.280 1.00 53.75 191 ASN A C 1
ATOM 1542 O O . ASN A 1 191 ? 12.371 -29.572 7.503 1.00 53.75 191 ASN A O 1
ATOM 1546 N N . PRO A 1 192 ? 14.320 -28.851 6.613 1.00 54.81 192 PRO A N 1
ATOM 1547 C CA . PRO A 1 192 ? 13.678 -27.706 6.009 1.00 54.81 192 PRO A CA 1
ATOM 1548 C C . PRO A 1 192 ? 12.731 -28.291 4.970 1.00 54.81 192 PRO A C 1
ATOM 1550 O O . PRO A 1 192 ? 13.150 -29.107 4.140 1.00 54.81 192 PRO A O 1
ATOM 1553 N N . ILE A 1 193 ? 11.444 -27.941 5.052 1.00 48.16 193 ILE A N 1
ATOM 1554 C CA . ILE A 1 193 ? 10.525 -28.232 3.955 1.00 48.16 193 ILE A CA 1
ATOM 1555 C C . ILE A 1 193 ? 11.235 -27.681 2.716 1.00 48.16 193 ILE A C 1
ATOM 1557 O O . ILE A 1 193 ? 11.587 -26.496 2.725 1.00 48.16 193 ILE A O 1
ATOM 1561 N N . PRO A 1 194 ? 11.537 -28.517 1.706 1.00 64.56 194 PRO A N 1
ATOM 1562 C CA . PRO A 1 194 ? 12.286 -28.052 0.556 1.00 64.56 194 PRO A CA 1
ATOM 1563 C C . PRO A 1 194 ? 11.579 -26.805 0.022 1.00 64.56 194 PRO A C 1
ATOM 1565 O O . PRO A 1 194 ? 10.354 -26.857 -0.130 1.00 64.56 194 PRO A O 1
ATOM 1568 N N . PRO A 1 195 ? 12.290 -25.697 -0.252 1.00 55.50 195 PRO A N 1
ATOM 1569 C CA . PRO A 1 195 ? 11.676 -24.507 -0.840 1.00 55.50 195 PRO A CA 1
ATOM 1570 C C . PRO A 1 195 ? 10.795 -24.860 -2.048 1.00 55.50 195 PRO A C 1
ATOM 1572 O O . PRO A 1 195 ? 9.725 -24.294 -2.233 1.00 55.50 195 PRO A O 1
ATOM 1575 N N . GLU A 1 196 ? 11.179 -25.905 -2.782 1.00 56.38 196 GLU A N 1
ATOM 1576 C CA . GLU A 1 196 ? 10.451 -26.484 -3.912 1.00 56.38 196 GLU A CA 1
ATOM 1577 C C . GLU A 1 196 ? 9.119 -27.167 -3.548 1.00 56.38 196 GLU A C 1
ATOM 1579 O O . GLU A 1 196 ? 8.193 -27.173 -4.351 1.00 56.38 196 GLU A O 1
ATOM 1584 N N . ALA A 1 197 ? 8.989 -27.765 -2.361 1.00 58.94 197 ALA A N 1
ATOM 1585 C CA . ALA A 1 197 ? 7.732 -28.352 -1.887 1.00 58.94 197 ALA A CA 1
ATOM 1586 C C . ALA A 1 197 ? 6.758 -27.272 -1.389 1.00 58.94 197 ALA A C 1
ATOM 1588 O O . ALA A 1 197 ? 5.559 -27.377 -1.634 1.00 58.94 197 ALA A O 1
ATOM 1589 N N . ILE A 1 198 ? 7.282 -26.209 -0.766 1.00 50.75 198 ILE A N 1
ATOM 1590 C CA . ILE A 1 198 ? 6.520 -25.000 -0.420 1.00 50.75 198 ILE A CA 1
ATOM 1591 C C . ILE A 1 198 ? 6.009 -24.334 -1.706 1.00 50.75 198 ILE A C 1
ATOM 1593 O O . ILE A 1 198 ? 4.817 -24.078 -1.846 1.00 50.75 198 ILE A O 1
ATOM 1597 N N . GLN A 1 199 ? 6.897 -24.112 -2.675 1.00 51.06 199 GLN A N 1
ATOM 1598 C CA . GLN A 1 199 ? 6.566 -23.483 -3.951 1.00 51.06 199 GLN A CA 1
ATOM 1599 C C . GLN A 1 199 ? 5.547 -24.298 -4.757 1.00 51.06 199 GLN A C 1
ATOM 1601 O O . GLN A 1 199 ? 4.599 -23.721 -5.278 1.00 51.06 199 GLN A O 1
ATOM 1606 N N . ARG A 1 200 ? 5.686 -25.629 -4.792 1.00 55.78 200 ARG A N 1
ATOM 1607 C CA . ARG A 1 200 ? 4.743 -26.530 -5.469 1.00 55.78 200 ARG A CA 1
ATOM 1608 C C . ARG A 1 200 ? 3.369 -26.554 -4.811 1.00 55.78 200 ARG A C 1
ATOM 1610 O O . ARG A 1 200 ? 2.381 -26.401 -5.514 1.00 55.78 200 ARG A O 1
ATOM 1617 N N . TYR A 1 201 ? 3.299 -26.664 -3.482 1.00 57.31 201 TYR A N 1
ATOM 1618 C CA . TYR A 1 201 ? 2.028 -26.562 -2.760 1.00 57.31 201 TYR A CA 1
ATOM 1619 C C . TYR A 1 201 ? 1.324 -25.237 -3.085 1.00 57.31 201 TYR A C 1
ATOM 1621 O O . TYR A 1 201 ? 0.137 -25.225 -3.377 1.00 57.31 201 TYR A O 1
ATOM 1629 N N . TYR A 1 202 ? 2.040 -24.114 -3.145 1.00 53.97 202 TYR A N 1
ATOM 1630 C CA . TYR A 1 202 ? 1.412 -22.835 -3.491 1.00 53.97 202 TYR A CA 1
ATOM 1631 C C . TYR A 1 202 ? 1.024 -22.705 -4.969 1.00 53.97 202 TYR A C 1
ATOM 1633 O O . TYR A 1 202 ? -0.047 -22.174 -5.266 1.00 53.97 202 TYR A O 1
ATOM 1641 N N . GLN A 1 203 ? 1.849 -23.211 -5.888 1.00 53.69 203 GLN A N 1
ATOM 1642 C CA . GLN A 1 203 ? 1.531 -23.250 -7.318 1.00 53.69 203 GLN A CA 1
ATOM 1643 C C . GLN A 1 203 ? 0.311 -24.132 -7.613 1.00 53.69 203 GLN A C 1
ATOM 1645 O O . GLN A 1 203 ? -0.503 -23.762 -8.447 1.00 53.69 203 GLN A O 1
ATOM 1650 N N . GLU A 1 204 ? 0.156 -25.257 -6.916 1.00 57.09 204 GLU A N 1
ATOM 1651 C CA . GLU A 1 204 ? -0.930 -26.215 -7.151 1.00 57.09 204 GLU A CA 1
ATOM 1652 C C . GLU A 1 204 ? -2.222 -25.859 -6.395 1.00 57.09 204 GLU A C 1
ATOM 1654 O O . GLU A 1 204 ? -3.307 -26.104 -6.917 1.00 57.09 204 GLU A O 1
ATOM 1659 N N . THR A 1 205 ? -2.134 -25.262 -5.197 1.00 52.47 205 THR A N 1
ATOM 1660 C CA . THR A 1 205 ? -3.307 -25.060 -4.316 1.00 52.47 205 THR A CA 1
ATOM 1661 C C . THR A 1 205 ? -3.884 -23.640 -4.372 1.00 52.47 205 THR A C 1
ATOM 1663 O O . THR A 1 205 ? -5.091 -23.481 -4.248 1.00 52.47 205 THR A O 1
ATOM 1666 N N . ILE A 1 206 ? -3.059 -22.606 -4.599 1.00 51.09 206 ILE A N 1
ATOM 1667 C CA . ILE A 1 206 ? -3.508 -21.194 -4.593 1.00 51.09 206 ILE A CA 1
ATOM 1668 C C . ILE A 1 206 ? -3.470 -20.577 -5.998 1.00 51.09 206 ILE A C 1
ATOM 1670 O O . ILE A 1 206 ? -4.347 -19.790 -6.357 1.00 51.09 206 ILE A O 1
ATOM 1674 N N . TYR A 1 207 ? -2.486 -20.966 -6.816 1.00 53.59 207 TYR A N 1
ATOM 1675 C CA . TYR A 1 207 ? -2.292 -20.448 -8.177 1.00 53.59 207 TYR A CA 1
ATOM 1676 C C . TYR A 1 207 ? -2.531 -21.476 -9.274 1.00 53.59 207 TYR A C 1
ATOM 1678 O O . TYR A 1 207 ? -2.132 -21.209 -10.407 1.00 53.59 207 TYR A O 1
ATOM 1686 N N . GLY A 1 208 ? -3.194 -22.593 -8.944 1.00 52.41 208 GLY A N 1
ATOM 1687 C CA . GLY A 1 208 ? -3.598 -23.623 -9.895 1.00 52.41 208 GLY A CA 1
ATOM 1688 C C . GLY A 1 208 ? -4.243 -22.964 -11.110 1.00 52.41 208 GLY A C 1
ATOM 1689 O O . GLY A 1 208 ? -5.364 -22.451 -11.042 1.00 52.41 208 GLY A O 1
ATOM 1690 N N . SER A 1 209 ? -3.442 -22.877 -12.167 1.00 60.25 209 SER A N 1
ATOM 1691 C CA . SER A 1 209 ? -3.685 -22.161 -13.408 1.00 60.25 209 SER A CA 1
ATOM 1692 C C . SER A 1 209 ? -4.867 -22.833 -14.109 1.00 60.25 209 SER A C 1
ATOM 1694 O O . SER A 1 209 ? -5.040 -24.042 -14.030 1.00 60.25 209 SER A O 1
ATOM 1696 N N . ASP A 1 210 ? -5.835 -22.114 -14.668 1.00 61.44 210 ASP A N 1
ATOM 1697 C CA . ASP A 1 210 ? -5.671 -21.510 -15.993 1.00 61.44 210 ASP A CA 1
ATOM 1698 C C . ASP A 1 210 ? -6.659 -20.360 -16.256 1.00 61.44 210 ASP A C 1
ATOM 1700 O O . ASP A 1 210 ? -6.748 -19.887 -17.381 1.00 61.44 210 ASP A O 1
ATOM 1704 N N . ASP A 1 211 ? -7.390 -19.893 -15.238 1.00 84.38 211 ASP A N 1
ATOM 1705 C CA . ASP A 1 211 ? -8.566 -19.033 -15.456 1.00 84.38 211 ASP A CA 1
ATOM 1706 C C . ASP A 1 211 ? -8.457 -17.646 -14.800 1.00 84.38 211 ASP A C 1
ATOM 1708 O O . ASP A 1 211 ? -9.398 -17.096 -14.224 1.00 84.38 211 ASP A O 1
ATOM 1712 N N . TRP A 1 212 ? -7.252 -17.073 -14.822 1.00 88.69 212 TRP A N 1
ATOM 1713 C CA . TRP A 1 212 ? -7.013 -15.712 -14.321 1.00 88.69 212 TRP A CA 1
ATOM 1714 C C . TRP A 1 212 ? -7.772 -14.654 -15.126 1.00 88.69 212 TRP A C 1
ATOM 1716 O O . TRP A 1 212 ? -8.020 -13.554 -14.633 1.00 88.69 212 TRP A O 1
ATOM 1726 N N . ASP A 1 213 ? -8.147 -14.978 -16.357 1.00 90.62 213 ASP A N 1
ATOM 1727 C CA . ASP A 1 213 ? -9.015 -14.175 -17.194 1.00 90.62 213 ASP A CA 1
ATOM 1728 C C . ASP A 1 213 ? -10.494 -14.272 -16.800 1.00 90.62 213 ASP A C 1
ATOM 1730 O O . ASP A 1 213 ? -11.201 -13.281 -16.987 1.00 90.62 213 ASP A O 1
ATOM 1734 N N . ALA A 1 214 ? -11.004 -15.363 -16.213 1.00 92.94 214 ALA A N 1
ATOM 1735 C CA . ALA A 1 214 ? -12.375 -15.380 -15.671 1.00 92.94 214 ALA A CA 1
ATOM 1736 C C . ALA A 1 214 ? -12.520 -14.915 -14.227 1.00 92.94 214 ALA A C 1
ATOM 1738 O O . ALA A 1 214 ? -13.650 -14.766 -13.753 1.00 92.94 214 ALA A O 1
ATOM 1739 N N . LYS A 1 215 ? -11.423 -14.614 -13.532 1.00 91.69 215 LYS A N 1
ATOM 1740 C CA . LYS A 1 215 ? -11.487 -14.062 -12.178 1.00 91.69 215 LYS A CA 1
ATOM 1741 C C . LYS A 1 215 ? -11.393 -12.528 -12.168 1.00 91.69 215 LYS A C 1
ATOM 1743 O O . LYS A 1 215 ? -10.737 -11.936 -13.029 1.00 91.69 215 LYS A O 1
ATOM 1748 N N . PRO A 1 216 ? -12.035 -11.859 -11.193 1.00 93.44 216 PRO A N 1
ATOM 1749 C CA . PRO A 1 216 ? -11.957 -10.413 -11.069 1.00 93.44 216 PRO A CA 1
ATOM 1750 C C . PRO A 1 216 ? -10.591 -9.980 -10.525 1.00 93.44 216 PRO A C 1
ATOM 1752 O O . PRO A 1 216 ? -10.152 -10.418 -9.465 1.00 93.44 216 PRO A O 1
ATOM 1755 N N . TRP A 1 217 ? -9.951 -9.067 -11.242 1.00 93.69 217 TRP A N 1
ATOM 1756 C CA . TRP A 1 217 ? -8.789 -8.298 -10.812 1.00 93.69 217 TRP A CA 1
ATOM 1757 C C . TRP A 1 217 ? -9.238 -7.019 -10.122 1.00 93.69 217 TRP A C 1
ATOM 1759 O O . TRP A 1 217 ? -10.240 -6.433 -10.532 1.00 93.69 217 TRP A O 1
ATOM 1769 N N . LEU A 1 218 ? -8.480 -6.536 -9.137 1.00 93.25 218 LEU A N 1
ATOM 1770 C CA . LEU A 1 218 ? -8.757 -5.253 -8.494 1.00 93.25 218 LEU A CA 1
ATOM 1771 C C . LEU A 1 218 ? -7.756 -4.195 -8.951 1.00 93.25 218 LEU A C 1
ATOM 1773 O O . LEU A 1 218 ? -6.554 -4.319 -8.733 1.00 93.25 218 LEU A O 1
ATOM 1777 N N . LEU A 1 219 ? -8.269 -3.128 -9.552 1.00 93.69 219 LEU A N 1
ATOM 1778 C CA . LEU A 1 219 ? -7.507 -1.958 -9.958 1.00 93.69 219 LEU A CA 1
ATOM 1779 C C . LEU A 1 219 ? -7.857 -0.789 -9.043 1.00 93.69 219 LEU A C 1
ATOM 1781 O O . LEU A 1 219 ? -9.025 -0.589 -8.712 1.00 93.69 219 LEU A O 1
ATOM 1785 N N . ARG A 1 220 ? -6.866 0.014 -8.665 1.00 91.00 220 ARG A N 1
ATOM 1786 C CA . ARG A 1 220 ? -7.060 1.252 -7.907 1.00 91.00 220 ARG A CA 1
ATOM 1787 C C . ARG A 1 220 ? -6.541 2.438 -8.704 1.00 91.00 220 ARG A C 1
ATOM 1789 O O . ARG A 1 220 ? -5.364 2.467 -9.042 1.00 91.00 220 ARG A O 1
ATOM 1796 N N . PHE A 1 221 ? -7.400 3.427 -8.912 1.00 90.12 221 PHE A N 1
ATOM 1797 C CA . PHE A 1 221 ? -7.068 4.724 -9.494 1.00 90.12 221 PHE A CA 1
ATOM 1798 C C . PHE A 1 221 ? -7.110 5.800 -8.410 1.00 90.12 221 PHE A C 1
ATOM 1800 O O . PHE A 1 221 ? -8.034 5.815 -7.592 1.00 90.12 221 PHE A O 1
ATOM 1807 N N . ASN A 1 222 ? -6.158 6.727 -8.443 1.00 87.00 222 ASN A N 1
ATOM 1808 C CA . ASN A 1 222 ? -6.262 7.985 -7.711 1.00 87.00 222 ASN A CA 1
ATOM 1809 C C . ASN A 1 222 ? -6.817 9.051 -8.652 1.00 87.00 222 ASN A C 1
ATOM 1811 O O . ASN A 1 222 ? -6.395 9.145 -9.806 1.00 87.00 222 ASN A O 1
ATOM 1815 N N . THR A 1 223 ? -7.774 9.845 -8.179 1.00 87.69 223 THR A N 1
ATOM 1816 C CA . THR A 1 223 ? -8.282 10.985 -8.946 1.00 87.69 223 THR A CA 1
ATOM 1817 C C . THR A 1 223 ? -7.610 12.277 -8.519 1.00 87.69 223 THR A C 1
ATOM 1819 O O . THR A 1 223 ? -7.544 12.550 -7.319 1.00 87.69 223 THR A O 1
ATOM 1822 N N . ALA A 1 224 ? -7.253 13.087 -9.509 1.00 74.38 224 ALA A N 1
ATOM 1823 C CA . ALA A 1 224 ? -6.786 14.454 -9.381 1.00 74.38 224 ALA A CA 1
ATOM 1824 C C . ALA A 1 224 ? -7.563 15.267 -8.357 1.00 74.38 224 ALA A C 1
ATOM 1826 O O . ALA A 1 224 ? -8.780 15.448 -8.480 1.00 74.38 224 ALA A O 1
ATOM 1827 N N . GLY A 1 225 ? -6.813 15.795 -7.401 1.00 63.44 225 GLY A N 1
ATOM 1828 C CA . GLY A 1 225 ? -7.149 16.999 -6.669 1.00 63.44 225 GLY A CA 1
ATOM 1829 C C . GLY A 1 225 ? -5.898 17.868 -6.539 1.00 63.44 225 GLY A C 1
ATOM 1830 O O . GLY A 1 225 ? -5.532 18.237 -5.431 1.00 63.44 225 GLY A O 1
ATOM 1831 N N . GLY A 1 226 ? -5.171 18.069 -7.642 1.00 55.06 226 GLY A N 1
ATOM 1832 C CA . GLY A 1 226 ? -3.825 18.645 -7.661 1.00 55.06 226 GLY A CA 1
ATOM 1833 C C . GLY A 1 226 ? -3.722 20.128 -7.280 1.00 55.06 226 GLY A C 1
ATOM 1834 O O . GLY A 1 226 ? -2.606 20.635 -7.169 1.00 55.06 226 GLY A O 1
ATOM 1835 N N . ALA A 1 227 ? -4.832 20.842 -7.074 1.00 65.94 227 ALA A N 1
ATOM 1836 C CA . ALA A 1 227 ? -4.797 22.179 -6.478 1.00 65.94 227 ALA A CA 1
ATOM 1837 C C . ALA A 1 227 ? -5.010 22.134 -4.954 1.00 65.94 227 ALA A C 1
ATOM 1839 O O . ALA A 1 227 ? -5.744 21.293 -4.440 1.00 65.94 227 ALA A O 1
ATOM 1840 N N . GLU A 1 228 ? -4.402 23.073 -4.220 1.00 61.50 228 GLU A N 1
ATOM 1841 C CA . GLU A 1 228 ? -4.642 23.234 -2.779 1.00 61.50 228 GLU A CA 1
ATOM 1842 C C . GLU A 1 228 ? -6.153 23.256 -2.474 1.00 61.50 228 GLU A C 1
ATOM 1844 O O . GLU A 1 228 ? -6.911 24.049 -3.040 1.00 61.50 228 GLU A O 1
ATOM 1849 N N . GLY A 1 229 ? -6.593 22.364 -1.583 1.00 69.06 229 GLY A N 1
ATOM 1850 C CA . GLY A 1 229 ? -7.998 22.210 -1.198 1.00 69.06 229 GLY A CA 1
ATOM 1851 C C . GLY A 1 229 ? -8.848 21.321 -2.115 1.00 69.06 229 GLY A C 1
ATOM 1852 O O . GLY A 1 229 ? -10.021 21.082 -1.806 1.00 69.06 229 GLY A O 1
ATOM 1853 N N . GLU A 1 230 ? -8.306 20.795 -3.214 1.00 72.81 230 GLU A N 1
ATOM 1854 C CA . GLU A 1 230 ? -8.995 19.772 -3.990 1.00 72.81 230 GLU A CA 1
ATOM 1855 C C . GLU A 1 230 ? -8.932 18.407 -3.293 1.00 72.81 230 GLU A C 1
ATOM 1857 O O . GLU A 1 230 ? -8.093 18.104 -2.448 1.00 72.81 230 GLU A O 1
ATOM 1862 N N . THR A 1 231 ? -9.925 17.577 -3.591 1.00 77.69 231 THR A N 1
ATOM 1863 C CA . THR A 1 231 ? -10.158 16.341 -2.854 1.00 77.69 231 THR A CA 1
ATOM 1864 C C . THR A 1 231 ? -9.670 15.143 -3.661 1.00 77.69 231 THR A C 1
ATOM 1866 O O . THR A 1 231 ? -10.332 14.746 -4.621 1.00 77.69 231 THR A O 1
ATOM 1869 N N . VAL A 1 232 ? -8.583 14.507 -3.219 1.00 80.75 232 VAL A N 1
ATOM 1870 C CA . VAL A 1 232 ? -8.117 13.234 -3.790 1.00 80.75 232 VAL A CA 1
ATOM 1871 C C . VAL A 1 232 ? -9.057 12.104 -3.367 1.00 80.75 232 VAL A C 1
ATOM 1873 O O . VAL A 1 232 ? -9.444 11.992 -2.197 1.00 80.75 232 VAL A O 1
ATOM 1876 N N . ARG A 1 233 ? -9.436 11.251 -4.324 1.00 88.50 233 ARG A N 1
ATOM 1877 C CA . ARG A 1 233 ? -10.282 10.070 -4.095 1.00 88.50 233 ARG A CA 1
ATOM 1878 C C . ARG A 1 233 ? -9.595 8.821 -4.618 1.00 88.50 233 ARG A C 1
ATOM 1880 O O . ARG A 1 233 ? -8.930 8.863 -5.650 1.00 88.50 233 ARG A O 1
ATOM 1887 N N . ALA A 1 234 ? -9.840 7.706 -3.941 1.00 88.88 234 ALA A N 1
ATOM 1888 C CA . ALA A 1 234 ? -9.508 6.382 -4.443 1.00 88.88 234 ALA A CA 1
ATOM 1889 C C . ALA A 1 234 ? -10.729 5.781 -5.150 1.00 88.88 234 ALA A C 1
ATOM 1891 O O . ALA A 1 234 ? -11.823 5.727 -4.579 1.00 88.88 234 ALA A O 1
ATOM 1892 N N . VAL A 1 235 ? -10.539 5.310 -6.379 1.00 93.00 235 VAL A N 1
ATOM 1893 C CA . VAL A 1 235 ? -11.542 4.570 -7.148 1.00 93.00 235 VAL A CA 1
ATOM 1894 C C . VAL A 1 235 ? -11.040 3.152 -7.348 1.00 93.00 235 VAL A C 1
ATOM 1896 O O . VAL A 1 235 ? -10.026 2.930 -8.004 1.00 93.00 235 VAL A O 1
ATOM 1899 N N . TYR A 1 236 ? -11.763 2.193 -6.790 1.00 93.88 236 TYR A N 1
ATOM 1900 C CA . TYR A 1 236 ? -11.508 0.773 -6.959 1.00 93.88 236 TYR A CA 1
ATOM 1901 C C . TYR A 1 236 ? -12.387 0.222 -8.076 1.00 93.88 236 TYR A C 1
ATOM 1903 O O . TYR A 1 236 ? -13.587 0.494 -8.123 1.00 93.88 236 TYR A O 1
ATOM 1911 N N . VAL A 1 237 ? -11.798 -0.554 -8.976 1.00 95.31 237 VAL A N 1
ATOM 1912 C CA . VAL A 1 237 ? -12.493 -1.209 -10.080 1.00 95.31 237 VAL A CA 1
ATOM 1913 C C . VAL A 1 237 ? -12.185 -2.693 -10.021 1.00 95.31 237 VAL A C 1
ATOM 1915 O O . VAL A 1 237 ? -11.030 -3.084 -10.181 1.00 95.31 237 VAL A O 1
ATOM 1918 N N . ARG A 1 238 ? -13.209 -3.524 -9.821 1.00 95.75 238 ARG A N 1
ATOM 1919 C CA . ARG A 1 238 ? -13.084 -4.961 -10.080 1.00 95.75 238 ARG A CA 1
ATOM 1920 C C . ARG A 1 238 ? -13.314 -5.192 -11.564 1.00 95.75 238 ARG A C 1
ATOM 1922 O O . ARG A 1 238 ? -14.295 -4.686 -12.103 1.00 95.75 238 ARG A O 1
ATOM 1929 N N . PHE A 1 239 ? -12.432 -5.929 -12.223 1.00 96.19 239 PHE A N 1
ATOM 1930 C CA . PHE A 1 239 ? -12.473 -6.164 -13.664 1.00 96.19 239 PHE A CA 1
ATOM 1931 C C . PHE A 1 239 ? -12.170 -7.623 -13.991 1.00 96.19 239 PHE A C 1
ATOM 1933 O O . PHE A 1 239 ? -11.142 -8.145 -13.580 1.00 96.19 239 PHE A O 1
ATOM 1940 N N . THR A 1 240 ? -13.055 -8.276 -14.742 1.00 96.94 240 THR A N 1
ATOM 1941 C CA . THR A 1 240 ? -12.869 -9.662 -15.201 1.00 96.94 240 THR A CA 1
ATOM 1942 C C . THR A 1 240 ? -12.487 -9.672 -16.685 1.00 96.94 240 THR A C 1
ATOM 1944 O O . THR A 1 240 ? -13.364 -9.401 -17.511 1.00 96.94 240 THR A O 1
ATOM 1947 N N . PRO A 1 241 ? -11.224 -9.970 -17.052 1.00 96.69 241 PRO A N 1
ATOM 1948 C CA . PRO A 1 241 ? -10.735 -9.848 -18.428 1.00 96.69 241 PRO A CA 1
ATOM 1949 C C . PRO A 1 241 ? -11.573 -10.583 -19.479 1.00 96.69 241 PRO A C 1
ATOM 1951 O O . PRO A 1 241 ? -11.991 -9.984 -20.464 1.00 96.69 241 PRO A O 1
ATOM 1954 N N . SER A 1 242 ? -11.877 -11.862 -19.262 1.00 95.69 242 SER A N 1
ATOM 1955 C CA . SER A 1 242 ? -12.582 -12.730 -20.220 1.00 95.69 242 SER A CA 1
ATOM 1956 C C . SER A 1 242 ? -13.960 -12.196 -20.620 1.00 95.69 242 SER A C 1
ATOM 1958 O O . SER A 1 242 ? -14.363 -12.326 -21.774 1.00 95.69 242 SER A O 1
ATOM 1960 N N . THR A 1 243 ? -14.676 -11.562 -19.688 1.00 97.06 243 THR A N 1
ATOM 1961 C CA . THR A 1 243 ? -16.057 -11.096 -19.891 1.00 97.06 243 THR A CA 1
ATOM 1962 C C . THR A 1 243 ? -16.175 -9.585 -20.057 1.00 97.06 243 THR A C 1
ATOM 1964 O O . THR A 1 243 ? -17.212 -9.097 -20.506 1.00 97.06 243 THR A O 1
ATOM 1967 N N . GLY A 1 244 ? -15.150 -8.825 -19.668 1.00 96.94 244 GLY A N 1
ATOM 1968 C CA . GLY A 1 244 ? -15.216 -7.370 -19.575 1.00 96.94 244 GLY A CA 1
ATOM 1969 C C . GLY A 1 244 ? -16.091 -6.862 -18.418 1.00 96.94 244 GLY A C 1
ATOM 1970 O O . GLY A 1 244 ? -16.388 -5.666 -18.340 1.00 96.94 244 GLY A O 1
ATOM 1971 N N . ALA A 1 245 ? -16.555 -7.751 -17.531 1.00 97.19 245 ALA A N 1
ATOM 1972 C CA . ALA A 1 245 ? -17.421 -7.384 -16.420 1.00 97.19 245 ALA A CA 1
ATOM 1973 C C . ALA A 1 245 ? -16.684 -6.476 -15.428 1.00 97.19 245 ALA A C 1
ATOM 1975 O O . ALA A 1 245 ? -15.526 -6.726 -15.085 1.00 97.19 245 ALA A O 1
ATOM 1976 N N . THR A 1 246 ? -17.373 -5.433 -14.954 1.00 96.38 246 THR A N 1
ATOM 1977 C CA . THR A 1 246 ? -16.815 -4.475 -13.994 1.00 96.38 246 THR A CA 1
ATOM 1978 C C . THR A 1 246 ? -17.789 -4.053 -12.911 1.00 96.38 246 THR A C 1
ATOM 1980 O O . THR A 1 246 ? -18.951 -3.770 -13.217 1.00 96.38 246 THR A O 1
ATOM 1983 N N . SER A 1 247 ? -17.273 -3.870 -11.697 1.00 95.69 247 SER A N 1
ATOM 1984 C CA . SER A 1 247 ? -17.889 -3.067 -10.634 1.00 95.69 247 SER A CA 1
ATOM 1985 C C . SER A 1 247 ? -16.934 -1.949 -10.211 1.00 95.69 247 SER A C 1
ATOM 1987 O O . SER A 1 247 ? -15.716 -2.078 -10.341 1.00 95.69 247 SER A O 1
ATOM 1989 N N . VAL A 1 248 ? -17.488 -0.818 -9.772 1.00 95.69 248 VAL A N 1
ATOM 1990 C CA . VAL A 1 248 ? -16.719 0.383 -9.423 1.00 95.69 248 VAL A CA 1
ATOM 1991 C C . VAL A 1 248 ? -17.133 0.849 -8.040 1.00 95.69 248 VAL A C 1
ATOM 1993 O O . VAL A 1 248 ? -18.321 1.023 -7.783 1.00 95.69 248 VAL A O 1
ATOM 1996 N N . ARG A 1 249 ? -16.148 1.122 -7.188 1.00 95.19 249 ARG A N 1
ATOM 1997 C CA . ARG A 1 249 ? -16.329 1.678 -5.853 1.00 95.19 249 ARG A CA 1
ATOM 1998 C C . ARG A 1 249 ? -15.477 2.931 -5.694 1.00 95.19 249 ARG A C 1
ATOM 2000 O O . ARG A 1 249 ? -14.252 2.866 -5.687 1.00 95.19 249 ARG A O 1
ATOM 2007 N N . THR A 1 250 ? -16.127 4.084 -5.555 1.00 94.00 250 THR A N 1
ATOM 2008 C CA . THR A 1 250 ? -15.443 5.352 -5.250 1.00 94.00 250 THR A CA 1
ATOM 2009 C C . THR A 1 250 ? -15.471 5.584 -3.749 1.00 94.00 250 THR A C 1
ATOM 2011 O O . THR A 1 250 ? -16.551 5.675 -3.166 1.00 94.00 250 THR A O 1
ATOM 2014 N N . LEU A 1 251 ? -14.304 5.706 -3.122 1.00 91.44 251 LEU A N 1
ATOM 2015 C CA . LEU A 1 251 ? -14.241 6.060 -1.710 1.00 91.44 251 LEU A CA 1
ATOM 2016 C C . LEU A 1 251 ? -14.486 7.564 -1.512 1.00 91.44 251 LEU A C 1
ATOM 2018 O O . LEU A 1 251 ? -14.195 8.361 -2.415 1.00 91.44 251 LEU A O 1
ATOM 2022 N N . PRO A 1 252 ? -15.011 7.982 -0.342 1.00 90.06 252 PRO A N 1
ATOM 2023 C CA . PRO A 1 252 ? -15.081 9.387 0.018 1.00 90.06 252 PRO A CA 1
ATOM 2024 C C . PRO A 1 252 ? -13.710 10.026 -0.115 1.00 90.06 252 PRO A C 1
ATOM 2026 O O . PRO A 1 252 ? -12.686 9.414 0.175 1.00 90.06 252 PRO A O 1
ATOM 2029 N N . GLY A 1 253 ? -13.698 11.266 -0.570 1.00 84.88 253 GLY A N 1
ATOM 2030 C CA . GLY A 1 253 ? -12.447 11.960 -0.752 1.00 84.88 253 GLY A CA 1
ATOM 2031 C C . GLY A 1 253 ? -11.844 12.445 0.560 1.00 84.88 253 GLY A C 1
ATOM 2032 O O . GLY A 1 253 ? -12.567 12.782 1.499 1.00 84.88 253 GLY A O 1
ATOM 2033 N N . LEU A 1 254 ? -10.518 12.487 0.608 1.00 75.19 254 LEU A N 1
ATOM 2034 C CA . LEU A 1 254 ? -9.784 13.046 1.733 1.00 75.19 254 LEU A CA 1
ATOM 2035 C C . LEU A 1 254 ? -9.653 14.551 1.513 1.00 75.19 254 LEU A C 1
ATOM 2037 O O . LEU A 1 254 ? -8.956 15.000 0.606 1.00 75.19 254 LEU A O 1
ATOM 2041 N N . THR A 1 255 ? -10.377 15.337 2.308 1.00 66.19 255 THR A N 1
ATOM 2042 C CA . THR A 1 255 ? -10.178 16.787 2.360 1.00 66.19 255 THR A CA 1
ATOM 2043 C C . THR A 1 255 ? -8.948 17.049 3.221 1.00 66.19 255 THR A C 1
ATOM 2045 O O . THR A 1 255 ? -9.031 16.984 4.445 1.00 66.19 255 THR A O 1
ATOM 2048 N N . ASP A 1 256 ? -7.818 17.280 2.559 1.00 54.72 256 ASP A N 1
ATOM 2049 C CA . ASP A 1 256 ? -6.659 18.004 3.086 1.00 54.72 256 ASP A CA 1
ATOM 2050 C C . ASP A 1 256 ? -6.186 17.547 4.484 1.00 54.72 256 ASP A C 1
ATOM 2052 O O . ASP A 1 256 ? -6.294 18.257 5.487 1.00 54.72 256 ASP A O 1
ATOM 2056 N N . GLN A 1 257 ? -5.672 16.316 4.568 1.00 47.28 257 GLN A N 1
ATOM 2057 C CA . GLN A 1 257 ? -4.746 15.961 5.644 1.00 47.28 257 GLN A CA 1
ATOM 2058 C C . GLN A 1 257 ? -3.328 16.078 5.108 1.00 47.28 257 GLN A C 1
ATOM 2060 O O . GLN A 1 257 ? -2.770 15.095 4.639 1.00 47.28 257 GLN A O 1
ATOM 2065 N N . ASP A 1 258 ? -2.789 17.289 5.221 1.00 48.03 258 ASP A N 1
ATOM 2066 C CA . ASP A 1 258 ? -1.426 17.675 4.875 1.00 48.03 258 ASP A CA 1
ATOM 2067 C C . ASP A 1 258 ? -1.106 17.511 3.379 1.00 48.03 258 ASP A C 1
ATOM 2069 O O . ASP A 1 258 ? -1.293 16.467 2.764 1.00 48.03 258 ASP A O 1
ATOM 2073 N N . THR A 1 259 ? -0.569 18.570 2.787 1.00 45.78 259 THR A N 1
ATOM 2074 C CA . THR A 1 259 ? -0.261 18.765 1.358 1.00 45.78 259 THR A CA 1
ATOM 2075 C C . THR A 1 259 ? 0.812 17.806 0.793 1.00 45.78 259 THR A C 1
ATOM 2077 O O . THR A 1 259 ? 1.467 18.123 -0.192 1.00 45.78 259 THR A O 1
ATOM 2080 N N . TYR A 1 260 ? 1.036 16.654 1.433 1.00 48.78 260 TYR A N 1
ATOM 2081 C CA . TYR A 1 260 ? 2.119 15.698 1.186 1.00 48.78 260 TYR A CA 1
ATOM 2082 C C . TYR A 1 260 ? 1.632 14.236 1.161 1.00 48.78 260 TYR A C 1
ATOM 2084 O O . TYR A 1 260 ? 2.388 13.317 1.479 1.00 48.78 260 TYR A O 1
ATOM 2092 N N . ALA A 1 261 ? 0.369 13.992 0.799 1.00 48.38 261 ALA A N 1
ATOM 2093 C CA . ALA A 1 261 ? -0.221 12.653 0.691 1.00 48.38 261 ALA A CA 1
ATOM 2094 C C . ALA A 1 261 ? 0.263 11.849 -0.542 1.00 48.38 261 ALA A C 1
ATOM 2096 O O . ALA A 1 261 ? -0.478 11.008 -1.056 1.00 48.38 261 ALA A O 1
ATOM 2097 N N . ASP A 1 262 ? 1.507 12.056 -0.989 1.00 44.78 262 ASP A N 1
ATOM 2098 C CA . ASP A 1 262 ? 2.100 11.532 -2.237 1.00 44.78 262 ASP A CA 1
ATOM 2099 C C . ASP A 1 262 ? 2.220 9.996 -2.277 1.00 44.78 262 ASP A C 1
ATOM 2101 O O . ASP A 1 262 ? 2.712 9.405 -3.234 1.00 44.78 262 ASP A O 1
ATOM 2105 N N . SER A 1 263 ? 1.762 9.305 -1.236 1.00 52.09 263 SER A N 1
ATOM 2106 C CA . SER A 1 263 ? 1.619 7.855 -1.242 1.00 52.09 263 SER A CA 1
ATOM 2107 C C . SER A 1 263 ? 0.400 7.444 -0.427 1.00 52.09 263 SER A C 1
ATOM 2109 O O . SER A 1 263 ? 0.502 6.957 0.699 1.00 52.09 263 SER A O 1
ATOM 2111 N N . GLN A 1 264 ? -0.792 7.615 -1.006 1.00 60.62 264 GLN A N 1
ATOM 2112 C CA . GLN A 1 264 ? -1.954 6.912 -0.478 1.00 60.62 264 GLN A CA 1
ATOM 2113 C C . GLN A 1 264 ? -1.719 5.413 -0.625 1.00 60.62 264 GLN A C 1
ATOM 2115 O O . GLN A 1 264 ? -1.753 4.839 -1.718 1.00 60.62 264 GLN A O 1
ATOM 2120 N N . ALA A 1 265 ? -1.482 4.805 0.520 1.00 63.22 265 ALA A N 1
ATOM 2121 C CA . ALA A 1 265 ? -1.427 3.388 0.716 1.00 63.22 265 ALA A CA 1
ATOM 2122 C C . ALA A 1 265 ? -2.548 2.603 0.024 1.00 63.22 265 ALA A C 1
ATOM 2124 O O . ALA A 1 265 ? -3.719 2.983 0.065 1.00 63.22 265 ALA A O 1
ATOM 2125 N N . LEU A 1 266 ? -2.214 1.418 -0.479 1.00 70.06 266 LEU A N 1
ATOM 2126 C CA . LEU A 1 266 ? -3.218 0.436 -0.858 1.00 70.06 266 LEU A CA 1
ATOM 2127 C C . LEU A 1 266 ? -3.751 -0.277 0.393 1.00 70.06 266 LEU A C 1
ATOM 2129 O O . LEU A 1 266 ? -3.169 -1.259 0.841 1.00 70.06 266 LEU A O 1
ATOM 2133 N N . LEU A 1 267 ? -4.865 0.191 0.954 1.00 79.62 267 LEU A N 1
ATOM 2134 C CA . LEU A 1 267 ? -5.453 -0.401 2.158 1.00 79.62 267 LEU A CA 1
ATOM 2135 C C . LEU A 1 267 ? -6.615 -1.336 1.871 1.00 79.62 267 LEU A C 1
ATOM 2137 O O . LEU A 1 267 ? -7.761 -0.997 2.139 1.00 79.62 267 LEU A O 1
ATOM 2141 N N . VAL A 1 268 ? -6.309 -2.511 1.328 1.00 85.00 268 VAL A N 1
ATOM 2142 C CA . VAL A 1 268 ? -7.304 -3.513 0.924 1.00 85.00 268 VAL A CA 1
ATOM 2143 C C . VAL A 1 268 ? -7.049 -4.834 1.647 1.00 85.00 268 VAL A C 1
ATOM 2145 O O . VAL A 1 268 ? -5.891 -5.244 1.784 1.00 85.00 268 VAL A O 1
ATOM 2148 N N . SER A 1 269 ? -8.114 -5.503 2.093 1.00 84.94 269 SER A N 1
ATOM 2149 C CA . SER A 1 269 ? -8.043 -6.836 2.702 1.00 84.94 269 SER A CA 1
ATOM 2150 C C . SER A 1 269 ? -7.443 -7.870 1.736 1.00 84.94 269 SER A C 1
ATOM 2152 O O . SER A 1 269 ? -7.383 -7.665 0.516 1.00 84.94 269 SER A O 1
ATOM 2154 N N . ALA A 1 270 ? -6.914 -8.977 2.264 1.00 79.88 270 ALA A N 1
ATOM 2155 C CA . ALA A 1 270 ? -6.272 -9.993 1.423 1.00 79.88 270 ALA A CA 1
ATOM 2156 C C . ALA A 1 270 ? -7.274 -10.705 0.489 1.00 79.88 270 ALA A C 1
ATOM 2158 O O . ALA A 1 270 ? -6.915 -11.002 -0.649 1.00 79.88 270 ALA A O 1
ATOM 2159 N N . ASP A 1 271 ? -8.532 -10.847 0.915 1.00 81.75 271 ASP A N 1
ATOM 2160 C CA . ASP A 1 271 ? -9.674 -11.316 0.110 1.00 81.75 271 ASP A CA 1
ATOM 2161 C C . ASP A 1 271 ? -10.264 -10.248 -0.833 1.00 81.75 271 ASP A C 1
ATOM 2163 O O . ASP A 1 271 ? -11.135 -10.539 -1.648 1.00 81.75 271 ASP A O 1
ATOM 2167 N N . GLN A 1 272 ? -9.759 -9.013 -0.761 1.00 88.69 272 GLN A N 1
ATOM 2168 C CA . GLN A 1 272 ? -10.213 -7.873 -1.555 1.00 88.69 272 GLN A CA 1
ATOM 2169 C C . GLN A 1 272 ? -11.685 -7.502 -1.356 1.00 88.69 272 GLN A C 1
ATOM 2171 O O . GLN A 1 272 ? -12.265 -6.848 -2.222 1.00 88.69 272 GLN A O 1
ATOM 2176 N N . GLU A 1 273 ? -12.301 -7.865 -0.235 1.00 90.50 273 GLU A N 1
ATOM 2177 C CA . GLU A 1 273 ? -13.686 -7.497 0.076 1.00 90.50 273 GLU A CA 1
ATOM 2178 C C . GLU A 1 273 ? -13.822 -6.082 0.638 1.00 90.50 273 GLU A C 1
ATOM 2180 O O . GLU A 1 273 ? -14.803 -5.388 0.355 1.00 90.50 273 GLU A O 1
ATOM 2185 N N . PHE A 1 274 ? -12.824 -5.619 1.391 1.00 91.00 274 PHE A N 1
ATOM 2186 C CA . PHE A 1 274 ? -12.885 -4.357 2.114 1.00 91.00 274 PHE A CA 1
ATOM 2187 C C . PHE A 1 274 ? -11.694 -3.465 1.795 1.00 91.00 274 PHE A C 1
ATOM 2189 O O . PHE A 1 274 ? -10.559 -3.918 1.654 1.00 91.00 274 PHE A O 1
ATOM 2196 N N . ALA A 1 275 ? -11.955 -2.162 1.767 1.00 90.19 275 ALA A N 1
ATOM 2197 C CA . ALA A 1 275 ? -10.934 -1.134 1.743 1.00 90.19 275 ALA A CA 1
ATOM 2198 C C . ALA A 1 275 ? -11.037 -0.203 2.959 1.00 90.19 275 ALA A C 1
ATOM 2200 O O . ALA A 1 275 ? -12.116 0.034 3.510 1.00 90.19 275 ALA A O 1
ATOM 2201 N N . LEU A 1 276 ? -9.901 0.366 3.346 1.00 84.81 276 LEU A N 1
ATOM 2202 C CA . LEU A 1 276 ? -9.803 1.568 4.166 1.00 84.81 276 LEU A CA 1
ATOM 2203 C C . LEU A 1 276 ? -9.452 2.750 3.266 1.00 84.81 276 LEU A C 1
ATOM 2205 O O . LEU A 1 276 ? -8.802 2.603 2.230 1.00 84.81 276 LEU A O 1
ATOM 2209 N N . LEU A 1 277 ? -9.875 3.935 3.692 1.00 82.19 277 LEU A N 1
ATOM 2210 C CA . LEU A 1 277 ? -9.518 5.170 3.003 1.00 82.19 277 LEU A CA 1
ATOM 2211 C C . LEU A 1 277 ? -8.068 5.579 3.292 1.00 82.19 277 LEU A C 1
ATOM 2213 O O . LEU A 1 277 ? -7.355 5.993 2.386 1.00 82.19 277 LEU A O 1
ATOM 2217 N N . ASP A 1 278 ? -7.653 5.448 4.551 1.00 76.81 278 ASP A N 1
ATOM 2218 C CA . ASP A 1 278 ? -6.327 5.800 5.054 1.00 76.81 278 ASP A CA 1
ATOM 2219 C C . ASP A 1 278 ? -6.029 4.945 6.300 1.00 76.81 278 ASP A C 1
ATOM 2221 O O . ASP A 1 278 ? -6.945 4.451 6.969 1.00 76.81 278 ASP A O 1
ATOM 2225 N N . SER A 1 279 ? -4.747 4.744 6.601 1.00 69.25 279 SER A N 1
ATOM 2226 C CA . SER A 1 279 ? -4.295 4.130 7.841 1.00 69.25 279 SER A CA 1
ATOM 2227 C C . SER A 1 279 ? -4.509 5.090 9.006 1.00 69.25 279 SER A C 1
ATOM 2229 O O . SER A 1 279 ? -4.687 4.637 10.137 1.00 69.25 279 SER A O 1
ATOM 2231 N N . ARG A 1 280 ? -4.543 6.406 8.739 1.00 75.19 280 ARG A N 1
ATOM 2232 C CA . ARG A 1 280 ? -4.931 7.440 9.701 1.00 75.19 280 ARG A CA 1
ATOM 2233 C C . ARG A 1 280 ? -6.445 7.473 9.880 1.00 75.19 280 ARG A C 1
ATOM 2235 O O . ARG A 1 280 ? -7.225 7.618 8.944 1.00 75.19 280 ARG A O 1
ATOM 2242 N N . VAL A 1 281 ? -6.871 7.407 11.136 1.00 80.31 281 VAL A N 1
ATOM 2243 C CA . VAL A 1 281 ? -8.289 7.500 11.493 1.00 80.31 281 VAL A CA 1
ATOM 2244 C C . VAL A 1 281 ? -8.710 8.964 11.576 1.00 80.31 281 VAL A C 1
ATOM 2246 O O . VAL A 1 281 ? -8.017 9.785 12.186 1.00 80.31 281 VAL A O 1
ATOM 2249 N N . SER A 1 282 ? -9.878 9.296 11.014 1.00 83.88 282 SER A N 1
ATOM 2250 C CA . SER A 1 282 ? -10.444 10.644 11.113 1.00 83.88 282 SER A CA 1
ATOM 2251 C C . SER A 1 282 ? -10.527 11.094 12.578 1.00 83.88 282 SER A C 1
ATOM 2253 O O . SER A 1 282 ? -10.769 10.294 13.482 1.00 83.88 282 SER A O 1
ATOM 2255 N N . ARG A 1 283 ? -10.362 12.394 12.858 1.00 85.06 283 ARG A N 1
ATOM 2256 C CA . ARG A 1 283 ? -10.420 12.905 14.243 1.00 85.06 283 ARG A CA 1
ATOM 2257 C C . ARG A 1 283 ? -11.734 12.537 14.946 1.00 85.06 283 ARG A C 1
ATOM 2259 O O . ARG A 1 283 ? -11.729 12.279 16.152 1.00 85.06 283 ARG A O 1
ATOM 2266 N N . ALA A 1 284 ? -12.840 12.537 14.201 1.00 90.25 284 ALA A N 1
ATOM 2267 C CA . ALA A 1 284 ? -14.155 12.161 14.705 1.00 90.25 284 ALA A CA 1
ATOM 2268 C C . ALA A 1 284 ? -14.206 10.672 15.077 1.00 90.25 284 ALA A C 1
ATOM 2270 O O . ALA A 1 284 ? -14.546 10.349 16.218 1.00 90.25 284 ALA A O 1
ATOM 2271 N N . ASP A 1 285 ? -13.790 9.788 14.167 1.00 91.62 285 ASP A N 1
ATOM 2272 C CA . ASP A 1 285 ? -13.784 8.339 14.393 1.00 91.62 285 ASP A CA 1
ATOM 2273 C C . ASP A 1 285 ? -12.800 7.946 15.492 1.00 91.62 285 ASP A C 1
ATOM 2275 O O . ASP A 1 285 ? -13.160 7.201 16.401 1.00 91.62 285 ASP A O 1
ATOM 2279 N N . ARG A 1 286 ? -11.609 8.552 15.510 1.00 92.00 286 ARG A N 1
ATOM 2280 C CA . ARG A 1 286 ? -10.610 8.383 16.568 1.00 92.00 286 ARG A CA 1
ATOM 2281 C C . ARG A 1 286 ? -11.200 8.675 17.939 1.00 92.00 286 ARG A C 1
ATOM 2283 O O . ARG A 1 286 ? -11.113 7.847 18.844 1.00 92.00 286 ARG A O 1
ATOM 2290 N N . LYS A 1 287 ? -11.835 9.842 18.106 1.00 92.94 287 LYS A N 1
ATOM 2291 C CA . LYS A 1 287 ? -12.455 10.236 19.381 1.00 92.94 287 LYS A CA 1
ATOM 2292 C C . LYS A 1 287 ? -13.646 9.346 19.737 1.00 92.94 287 LYS A C 1
ATOM 2294 O O . LYS A 1 287 ? -13.925 9.166 20.924 1.00 92.94 287 LYS A O 1
ATOM 2299 N N . ALA A 1 288 ? -14.346 8.795 18.751 1.00 96.12 288 ALA A N 1
ATOM 2300 C CA . ALA A 1 288 ? -15.410 7.820 18.967 1.00 96.12 288 ALA A CA 1
ATOM 2301 C C . ALA A 1 288 ? -14.879 6.401 19.249 1.00 96.12 288 ALA A C 1
ATOM 2303 O O . ALA A 1 288 ? -15.627 5.584 19.778 1.00 96.12 288 ALA A O 1
ATOM 2304 N N . GLY A 1 289 ? -13.604 6.121 18.957 1.00 95.12 289 GLY A N 1
ATOM 2305 C CA . GLY A 1 289 ? -13.045 4.771 18.983 1.00 95.12 289 GLY A CA 1
ATOM 2306 C C . GLY A 1 289 ? -13.645 3.882 17.893 1.00 95.12 289 GLY A C 1
ATOM 2307 O O . GLY A 1 289 ? -13.888 2.698 18.128 1.00 95.12 289 GLY A O 1
ATOM 2308 N N . ARG A 1 290 ? -13.932 4.482 16.733 1.00 95.75 290 ARG A N 1
ATOM 2309 C CA . ARG A 1 290 ? -14.540 3.846 15.566 1.00 95.75 290 ARG A CA 1
ATOM 2310 C C . ARG A 1 290 ? -13.562 3.749 14.406 1.00 95.75 290 ARG A C 1
ATOM 2312 O O . ARG A 1 290 ? -12.529 4.420 14.391 1.00 95.75 290 ARG A O 1
ATOM 2319 N N . LEU A 1 291 ? -13.912 2.913 13.439 1.00 92.31 291 LEU A N 1
ATOM 2320 C CA . LEU A 1 291 ? -13.278 2.834 12.126 1.00 92.31 291 LEU A CA 1
ATOM 2321 C C . LEU A 1 291 ? -14.354 2.714 11.056 1.00 92.31 291 LEU A C 1
ATOM 2323 O O . LEU A 1 291 ? -15.393 2.105 11.301 1.00 92.31 291 LEU A O 1
ATOM 2327 N N . THR A 1 292 ? -14.090 3.266 9.879 1.00 93.50 292 THR A N 1
ATOM 2328 C CA . THR A 1 292 ? -14.983 3.148 8.724 1.00 93.50 292 THR A CA 1
ATOM 2329 C C . THR A 1 292 ? -14.306 2.289 7.668 1.00 93.50 292 THR A C 1
ATOM 2331 O O . THR A 1 292 ? -13.230 2.639 7.186 1.00 93.50 292 THR A O 1
ATOM 2334 N N . LEU A 1 293 ? -14.937 1.168 7.329 1.00 93.56 293 LEU A N 1
ATOM 2335 C CA . LEU A 1 293 ? -14.562 0.289 6.231 1.00 93.56 293 LEU A CA 1
ATOM 2336 C C . LEU A 1 293 ? -15.495 0.499 5.041 1.00 93.56 293 LEU A C 1
ATOM 2338 O O . LEU A 1 293 ? -16.671 0.845 5.194 1.00 93.56 293 LEU A O 1
ATOM 2342 N N . TYR A 1 294 ? -14.959 0.230 3.860 1.00 94.44 294 TYR A N 1
ATOM 2343 C CA . TYR A 1 294 ? -15.657 0.351 2.593 1.00 94.44 294 TYR A CA 1
ATOM 2344 C C . TYR A 1 294 ? -15.682 -1.014 1.908 1.00 94.44 294 TYR A C 1
ATOM 2346 O O . TYR A 1 294 ? -14.672 -1.406 1.322 1.00 94.44 294 TYR A O 1
ATOM 2354 N N . PRO A 1 295 ? -16.805 -1.747 1.985 1.00 94.62 295 PRO A N 1
ATOM 2355 C CA . PRO A 1 295 ? -17.054 -2.875 1.099 1.00 94.62 295 PRO A CA 1
ATOM 2356 C C . PRO A 1 295 ? -16.818 -2.475 -0.362 1.00 94.62 295 PRO A C 1
ATOM 2358 O O . PRO A 1 295 ? -17.171 -1.365 -0.777 1.00 94.62 295 PRO A O 1
ATOM 2361 N N . LEU A 1 296 ? -16.181 -3.366 -1.121 1.00 93.38 296 LEU A N 1
ATOM 2362 C CA . LEU A 1 296 ? -15.853 -3.151 -2.533 1.00 93.38 296 LEU A CA 1
ATOM 2363 C C . LEU A 1 296 ? -16.942 -3.654 -3.493 1.00 93.38 296 LEU A C 1
ATOM 2365 O O . LEU A 1 296 ? -16.897 -3.331 -4.679 1.00 93.38 296 LEU A O 1
ATOM 2369 N N . ASP A 1 297 ? -17.926 -4.399 -2.984 1.00 91.19 297 ASP A N 1
ATOM 2370 C CA . ASP A 1 297 ? -19.028 -4.968 -3.772 1.00 91.19 297 ASP A CA 1
ATOM 2371 C C . ASP A 1 297 ? -20.293 -4.114 -3.824 1.00 91.19 297 ASP A C 1
ATOM 2373 O O . ASP A 1 297 ? -21.148 -4.324 -4.687 1.00 91.19 297 ASP A O 1
ATOM 2377 N N . ASP A 1 298 ? -20.421 -3.135 -2.935 1.00 90.38 298 ASP A N 1
ATOM 2378 C CA . ASP A 1 298 ? -21.571 -2.246 -2.904 1.00 90.38 298 ASP A CA 1
ATOM 2379 C C . ASP A 1 298 ? -21.198 -0.843 -2.420 1.00 90.38 298 ASP A C 1
ATOM 2381 O O . ASP A 1 298 ? -20.045 -0.539 -2.105 1.00 90.38 298 ASP A O 1
ATOM 2385 N N . ASP A 1 299 ? -22.199 0.039 -2.382 1.00 90.94 299 ASP A N 1
ATOM 2386 C CA . ASP A 1 299 ? -21.988 1.422 -1.984 1.00 90.94 299 ASP A CA 1
ATOM 2387 C C . ASP A 1 299 ? -22.067 1.683 -0.471 1.00 90.94 299 ASP A C 1
ATOM 2389 O O . ASP A 1 299 ? -21.939 2.832 -0.027 1.00 90.94 299 ASP A O 1
ATOM 2393 N N . THR A 1 300 ? -22.234 0.640 0.341 1.00 93.94 300 THR A N 1
ATOM 2394 C CA . THR A 1 300 ? -22.429 0.772 1.786 1.00 93.94 300 THR A CA 1
ATOM 2395 C C . THR A 1 300 ? -21.137 1.131 2.515 1.00 93.94 300 THR A C 1
ATOM 2397 O O . THR A 1 300 ? -20.027 1.006 2.000 1.00 93.94 300 THR A O 1
ATOM 2400 N N . THR A 1 301 ? -21.267 1.627 3.741 1.00 93.44 301 THR A N 1
ATOM 2401 C CA . THR A 1 301 ? -20.141 1.852 4.648 1.00 93.44 301 THR A CA 1
ATOM 2402 C C . THR A 1 301 ? -20.353 1.054 5.920 1.00 93.44 301 THR A C 1
ATOM 2404 O O . THR A 1 301 ? -21.453 1.007 6.474 1.00 93.44 301 THR A O 1
ATOM 2407 N N . LEU A 1 302 ? -19.284 0.426 6.400 1.00 93.94 302 LEU A N 1
ATOM 2408 C CA . LEU A 1 302 ? -19.303 -0.359 7.624 1.00 93.94 302 LEU A CA 1
ATOM 2409 C C . LEU A 1 302 ? -18.563 0.406 8.721 1.00 93.94 302 LEU A C 1
ATOM 2411 O O . LEU A 1 302 ? -17.357 0.616 8.638 1.00 93.94 302 LEU A O 1
ATOM 2415 N N . SER A 1 303 ? -19.283 0.818 9.764 1.00 94.69 303 SER A N 1
ATOM 2416 C CA . SER A 1 303 ? -18.679 1.446 10.942 1.00 94.69 303 SER A CA 1
ATOM 2417 C C . SER A 1 303 ? -18.408 0.396 12.020 1.00 94.69 303 SER A C 1
ATOM 2419 O O . SER A 1 303 ? -19.336 -0.233 12.530 1.00 94.69 303 SER A O 1
ATOM 2421 N N . LEU A 1 304 ? -17.137 0.210 12.368 1.00 94.50 304 LEU A N 1
ATOM 2422 C CA . LEU A 1 304 ? -16.685 -0.683 13.430 1.00 94.50 304 LEU A CA 1
ATOM 2423 C C . LEU A 1 304 ? -16.579 0.099 14.745 1.00 94.50 304 LEU A C 1
ATOM 2425 O O . LEU A 1 304 ? -15.757 1.008 14.851 1.00 94.50 304 LEU A O 1
ATOM 2429 N N . ASP A 1 305 ? -17.371 -0.252 15.762 1.00 95.44 305 ASP A N 1
ATOM 2430 C CA . ASP A 1 305 ? -17.317 0.376 17.093 1.00 95.44 305 ASP A CA 1
ATOM 2431 C C . ASP A 1 305 ? -16.327 -0.355 18.008 1.00 95.44 305 ASP A C 1
ATOM 2433 O O . ASP A 1 305 ? -16.698 -1.060 18.949 1.00 95.44 305 ASP A O 1
ATOM 2437 N N . VAL A 1 306 ? -15.035 -0.197 17.709 1.00 94.56 306 VAL A N 1
ATOM 2438 C CA . VAL A 1 306 ? -13.947 -0.901 18.406 1.00 94.56 306 VAL A CA 1
ATOM 2439 C C . VAL A 1 306 ? -13.979 -0.614 19.907 1.00 94.56 306 VAL A C 1
ATOM 2441 O O . VAL A 1 306 ? -13.793 -1.522 20.722 1.00 94.56 306 VAL A O 1
ATOM 2444 N N . ARG A 1 307 ? -14.263 0.633 20.301 1.00 95.19 307 ARG A N 1
ATOM 2445 C CA . ARG A 1 307 ? -14.439 1.013 21.709 1.00 95.19 307 ARG A CA 1
ATOM 2446 C C . ARG A 1 307 ? -15.624 0.294 22.342 1.00 95.19 307 ARG A C 1
ATOM 2448 O O . ARG A 1 307 ? -15.465 -0.301 23.409 1.00 95.19 307 ARG A O 1
ATOM 2455 N N . GLY A 1 308 ? -16.797 0.361 21.712 1.00 94.19 308 GLY A N 1
ATOM 2456 C CA . GLY A 1 308 ? -18.015 -0.260 22.228 1.00 94.19 308 GLY A CA 1
ATOM 2457 C C . GLY A 1 308 ? -17.843 -1.763 22.431 1.00 94.19 308 GLY A C 1
ATOM 2458 O O . GLY A 1 308 ? -18.174 -2.295 23.492 1.00 94.19 308 GLY A O 1
ATOM 2459 N N . TRP A 1 309 ? -17.237 -2.439 21.460 1.00 93.19 309 TRP A N 1
ATOM 2460 C CA . TRP A 1 309 ? -17.045 -3.879 21.516 1.00 93.19 309 TRP A CA 1
ATOM 2461 C C . TRP A 1 309 ? -15.934 -4.322 22.481 1.00 93.19 309 TRP A C 1
ATOM 2463 O O . TRP A 1 309 ? -16.088 -5.322 23.182 1.00 93.19 309 TRP A O 1
ATOM 2473 N N . SER A 1 310 ? -14.828 -3.575 22.569 1.00 91.50 310 SER A N 1
ATOM 2474 C CA . SER A 1 310 ? -13.729 -3.878 23.502 1.00 91.50 310 SER A CA 1
ATOM 2475 C C . SER A 1 310 ? -14.051 -3.530 24.956 1.00 91.50 310 SER A C 1
ATOM 2477 O O . SER A 1 310 ? -13.345 -3.971 25.865 1.00 91.50 310 SER A O 1
ATOM 2479 N N . LYS A 1 311 ? -15.089 -2.710 25.182 1.00 93.06 311 LYS A N 1
ATOM 2480 C CA . LYS A 1 311 ? -15.442 -2.110 26.480 1.00 93.06 311 LYS A CA 1
ATOM 2481 C C . LYS A 1 311 ? -14.322 -1.247 27.082 1.00 93.06 311 LYS A C 1
ATOM 2483 O O . LYS A 1 311 ? -14.352 -0.930 28.272 1.00 93.06 311 LYS A O 1
ATOM 2488 N N . ALA A 1 312 ? -13.339 -0.837 26.281 1.00 92.56 312 ALA A N 1
ATOM 2489 C CA . ALA A 1 312 ? -12.243 0.021 26.711 1.00 92.56 312 ALA A CA 1
ATOM 2490 C C . ALA A 1 312 ? -12.639 1.496 26.560 1.00 92.56 312 ALA A C 1
ATOM 2492 O O . ALA A 1 312 ? -12.429 2.099 25.513 1.00 92.56 312 ALA A O 1
ATOM 2493 N N . ALA A 1 313 ? -13.218 2.091 27.608 1.00 95.56 313 ALA A N 1
ATOM 2494 C CA . ALA A 1 313 ? -13.773 3.454 27.574 1.00 95.56 313 ALA A CA 1
ATOM 2495 C C . ALA A 1 313 ? -12.773 4.553 27.145 1.00 95.56 313 ALA A C 1
ATOM 2497 O O . ALA A 1 313 ? -13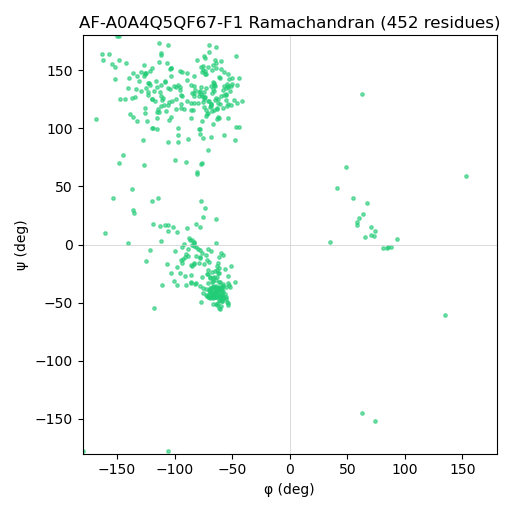.181 5.623 26.701 1.00 95.56 313 ALA A O 1
ATOM 2498 N N . ASP A 1 314 ? -11.475 4.285 27.272 1.00 93.50 314 ASP A N 1
ATOM 2499 C CA . ASP A 1 314 ? -10.358 5.165 26.927 1.00 93.50 314 ASP A CA 1
ATOM 2500 C C . ASP A 1 314 ? -9.800 4.952 25.506 1.00 93.50 314 ASP A C 1
ATOM 2502 O O . ASP A 1 314 ? -8.841 5.622 25.127 1.00 93.50 314 ASP A O 1
ATOM 2506 N N . LEU A 1 315 ? -10.333 3.992 24.742 1.00 93.25 315 LEU A N 1
ATOM 2507 C CA . LEU A 1 315 ? -9.810 3.607 23.433 1.00 93.25 315 LEU A CA 1
ATOM 2508 C C . LEU A 1 315 ? -10.101 4.694 22.403 1.00 93.25 315 LEU A C 1
ATOM 2510 O O . LEU A 1 315 ? -11.251 4.890 22.018 1.00 93.25 315 LEU A O 1
ATOM 2514 N N . GLU A 1 316 ? -9.062 5.365 21.918 1.00 92.94 316 GLU A N 1
ATOM 2515 C CA . GLU A 1 316 ? -9.119 6.198 20.714 1.00 92.94 316 GLU A CA 1
ATOM 2516 C C . GLU A 1 316 ? -8.339 5.517 19.593 1.00 92.94 316 GLU A C 1
ATOM 2518 O O . GLU A 1 316 ? -7.145 5.279 19.753 1.00 92.94 316 GLU A O 1
ATOM 2523 N N . THR A 1 317 ? -8.990 5.203 18.477 1.00 86.94 317 THR A N 1
ATOM 2524 C CA . THR A 1 317 ? -8.371 4.525 17.328 1.00 86.94 317 THR A CA 1
ATOM 2525 C C . THR A 1 317 ? -7.437 5.488 16.595 1.00 86.94 317 THR A C 1
ATOM 2527 O O . THR A 1 317 ? -7.878 6.512 16.087 1.00 86.94 317 THR A O 1
ATOM 2530 N N . VAL A 1 318 ? -6.132 5.207 16.565 1.00 84.31 318 VAL A N 1
ATOM 2531 C CA . VAL A 1 318 ? -5.137 6.082 15.909 1.00 84.31 318 VAL A CA 1
ATOM 2532 C C . VAL A 1 318 ? -4.675 5.545 14.565 1.00 84.31 318 VAL A C 1
ATOM 2534 O O . VAL A 1 318 ? -4.282 6.337 13.714 1.00 84.31 318 VAL A O 1
ATOM 2537 N N . GLY A 1 319 ? -4.780 4.234 14.353 1.00 81.31 319 GLY A N 1
ATOM 2538 C CA . GLY A 1 319 ? -4.577 3.651 13.040 1.00 81.31 319 GLY A CA 1
ATOM 2539 C C . GLY A 1 319 ? -5.126 2.239 12.914 1.00 81.31 319 GLY A C 1
ATOM 2540 O O . GLY A 1 319 ? -5.421 1.588 13.921 1.00 81.31 319 GLY A O 1
ATOM 2541 N N . ALA A 1 320 ? -5.272 1.779 11.676 1.00 83.62 320 ALA A N 1
ATOM 2542 C CA . ALA A 1 320 ? -5.688 0.419 11.376 1.00 83.62 320 ALA A CA 1
ATOM 2543 C C . ALA A 1 320 ? -5.069 -0.108 10.079 1.00 83.62 320 ALA A C 1
ATOM 2545 O O . ALA A 1 320 ? -4.680 0.673 9.211 1.00 83.62 320 ALA A O 1
ATOM 2546 N N . ALA A 1 321 ? -5.020 -1.431 9.950 1.00 83.69 321 ALA A N 1
ATOM 2547 C CA . ALA A 1 321 ? -4.719 -2.116 8.700 1.00 83.69 321 ALA A CA 1
ATOM 2548 C C . ALA A 1 321 ? -5.159 -3.586 8.751 1.00 83.69 321 ALA A C 1
ATOM 2550 O O . ALA A 1 321 ? -5.324 -4.142 9.838 1.00 83.69 321 ALA A O 1
ATOM 2551 N N . PHE A 1 322 ? -5.358 -4.210 7.589 1.00 81.75 322 PHE A N 1
ATOM 2552 C CA . PHE A 1 322 ? -5.731 -5.625 7.513 1.00 81.75 322 PHE A CA 1
ATOM 2553 C C . PHE A 1 322 ? -4.549 -6.529 7.868 1.00 81.75 322 PHE A C 1
ATOM 2555 O O . PHE A 1 322 ? -3.395 -6.183 7.618 1.00 81.75 322 PHE A O 1
ATOM 2562 N N . ASP A 1 323 ? -4.842 -7.669 8.486 1.00 77.00 323 ASP A N 1
ATOM 2563 C CA . ASP A 1 323 ? -3.853 -8.702 8.762 1.00 77.00 323 ASP A CA 1
ATOM 2564 C C . ASP A 1 323 ? -3.512 -9.436 7.449 1.00 77.00 323 ASP A C 1
ATOM 2566 O O . ASP A 1 323 ? -4.422 -9.872 6.739 1.00 77.00 323 ASP A O 1
ATOM 2570 N N . PRO A 1 324 ? -2.227 -9.554 7.073 1.00 67.25 324 PRO A N 1
ATOM 2571 C CA . PRO A 1 324 ? -1.846 -10.192 5.816 1.00 67.25 324 PRO A CA 1
ATOM 2572 C C . PRO A 1 324 ? -2.065 -11.712 5.816 1.00 67.25 324 PRO A C 1
ATOM 2574 O O . PRO A 1 324 ? -2.173 -12.293 4.737 1.00 67.25 324 PRO A O 1
ATOM 2577 N N . ALA A 1 325 ? -2.119 -12.353 6.990 1.00 71.56 325 ALA A N 1
ATOM 2578 C CA . ALA A 1 325 ? -2.305 -13.798 7.125 1.00 71.56 325 ALA A CA 1
ATOM 2579 C C . ALA A 1 325 ? -3.773 -14.193 7.352 1.00 71.56 325 ALA A C 1
ATOM 2581 O O . ALA A 1 325 ? -4.161 -15.318 7.049 1.00 71.56 325 ALA A O 1
ATOM 2582 N N . GLU A 1 326 ? -4.584 -13.278 7.883 1.00 77.25 326 GLU A N 1
ATOM 2583 C CA . GLU A 1 326 ? -5.990 -13.509 8.221 1.00 77.25 326 GLU A CA 1
ATOM 2584 C C . GLU A 1 326 ? -6.859 -12.413 7.555 1.00 77.25 326 GLU A C 1
ATOM 2586 O O . GLU A 1 326 ? -7.070 -11.365 8.170 1.00 77.25 326 GLU A O 1
ATOM 2591 N N . PRO A 1 327 ? -7.353 -12.598 6.307 1.00 80.81 327 PRO A N 1
ATOM 2592 C CA . PRO A 1 327 ? -8.010 -11.546 5.505 1.00 80.81 327 PRO A CA 1
ATOM 2593 C C . PRO A 1 327 ? -9.172 -10.833 6.212 1.00 80.81 327 PRO A C 1
ATOM 2595 O O . PRO A 1 327 ? -9.379 -9.633 6.021 1.00 80.81 327 PRO A O 1
ATOM 2598 N N . GLN A 1 328 ? -9.894 -11.565 7.056 1.00 84.69 328 GLN A N 1
ATOM 2599 C CA . GLN A 1 328 ? -11.036 -11.104 7.836 1.00 84.69 328 GLN A CA 1
ATOM 2600 C C . GLN A 1 328 ? -10.651 -10.285 9.076 1.00 84.69 328 GLN A C 1
ATOM 2602 O O . GLN A 1 328 ? -11.522 -9.707 9.730 1.00 84.69 328 GLN A O 1
ATOM 2607 N N . LEU A 1 329 ? -9.368 -10.245 9.448 1.00 86.00 329 LEU A N 1
ATOM 2608 C CA . LEU A 1 329 ? -8.904 -9.544 10.636 1.00 86.00 329 LEU A CA 1
ATOM 2609 C C . LEU A 1 329 ? -8.335 -8.168 10.305 1.00 86.00 329 LEU A C 1
ATOM 2611 O O . LEU A 1 329 ? -7.500 -7.980 9.425 1.00 86.00 329 LEU A O 1
ATOM 2615 N N . LEU A 1 330 ? -8.731 -7.196 11.117 1.00 86.12 330 LEU A N 1
ATOM 2616 C CA . LEU A 1 330 ? -8.201 -5.846 11.119 1.00 86.12 330 LEU A CA 1
ATOM 2617 C C . LEU A 1 330 ? -7.392 -5.611 12.398 1.00 86.12 330 LEU A C 1
ATOM 2619 O O . LEU A 1 330 ? -7.894 -5.760 13.514 1.00 86.12 330 LEU A O 1
ATOM 2623 N N . ARG A 1 331 ? -6.131 -5.208 12.255 1.00 84.94 331 ARG A N 1
ATOM 2624 C CA . ARG A 1 331 ? -5.279 -4.759 13.358 1.00 84.94 331 ARG A CA 1
ATOM 2625 C C . ARG A 1 331 ? -5.524 -3.282 13.604 1.00 84.94 331 ARG A C 1
ATOM 2627 O O . ARG A 1 331 ? -5.328 -2.460 12.716 1.00 84.94 331 ARG A O 1
ATOM 2634 N N . VAL A 1 332 ? -5.935 -2.941 14.819 1.00 84.75 332 VAL A N 1
ATOM 2635 C CA . VAL A 1 332 ? -6.269 -1.571 15.214 1.00 84.75 332 VAL A CA 1
ATOM 2636 C C . VAL A 1 332 ? -5.364 -1.134 16.348 1.00 84.75 332 VAL A C 1
ATOM 2638 O O . VAL A 1 332 ? -5.304 -1.789 17.386 1.00 84.75 332 VAL A O 1
ATOM 2641 N N . VAL A 1 333 ? -4.684 -0.009 16.166 1.00 82.44 333 VAL A N 1
ATOM 2642 C CA . VAL A 1 333 ? -3.830 0.603 17.184 1.00 82.44 333 VAL A CA 1
ATOM 2643 C C . VAL A 1 333 ? -4.582 1.753 17.836 1.00 82.44 333 VAL A C 1
ATOM 2645 O O . VAL A 1 333 ? -5.220 2.557 17.151 1.00 82.44 333 VAL A O 1
ATOM 2648 N N . ASP A 1 334 ? -4.503 1.851 19.161 1.00 84.19 334 ASP A N 1
ATOM 2649 C CA . ASP A 1 334 ? -5.084 2.970 19.902 1.00 84.19 334 ASP A CA 1
ATOM 2650 C C . ASP A 1 334 ? -4.057 3.985 20.428 1.00 84.19 334 ASP A C 1
ATOM 2652 O O . ASP A 1 334 ? -2.845 3.778 20.375 1.00 84.19 334 ASP A O 1
ATOM 2656 N N . SER A 1 335 ? -4.545 5.110 20.953 1.00 83.81 335 SER A N 1
ATOM 2657 C CA . SER A 1 335 ? -3.719 6.209 21.478 1.00 83.81 335 SER A CA 1
ATOM 2658 C C . SER A 1 335 ? -2.835 5.825 22.669 1.00 83.81 335 SER A C 1
ATOM 2660 O O . SER A 1 335 ? -1.881 6.536 22.990 1.00 83.81 335 SER A O 1
ATOM 2662 N N . ARG A 1 336 ? -3.111 4.684 23.312 1.00 81.31 336 ARG A N 1
ATOM 2663 C CA . ARG A 1 336 ? -2.291 4.092 24.377 1.00 81.31 336 ARG A CA 1
ATOM 2664 C C . ARG A 1 336 ? -1.367 2.995 23.858 1.00 81.31 336 ARG A C 1
ATOM 2666 O O . ARG A 1 336 ? -0.732 2.318 24.665 1.00 81.31 336 ARG A O 1
ATOM 2673 N N . LYS A 1 337 ? -1.250 2.861 22.534 1.00 77.75 337 LYS A N 1
ATOM 2674 C CA . LYS A 1 337 ? -0.394 1.896 21.835 1.00 77.75 337 LYS A CA 1
ATOM 2675 C C . LYS A 1 337 ? -0.785 0.445 22.102 1.00 77.75 337 LYS A C 1
ATOM 2677 O O . LYS A 1 337 ? 0.060 -0.443 22.047 1.00 77.75 337 LYS A O 1
ATOM 2682 N N . ARG A 1 338 ? -2.055 0.191 22.422 1.00 80.62 338 ARG A N 1
ATOM 2683 C CA . ARG A 1 338 ? -2.589 -1.174 22.469 1.00 80.62 338 ARG A CA 1
ATOM 2684 C C . ARG A 1 338 ? -2.983 -1.580 21.054 1.00 80.62 338 ARG A C 1
ATOM 2686 O O . ARG A 1 338 ? -3.474 -0.743 20.296 1.00 80.62 338 ARG A O 1
ATOM 2693 N N . VAL A 1 339 ? -2.796 -2.857 20.734 1.00 81.88 339 VAL A N 1
ATOM 2694 C CA . VAL A 1 339 ? -3.246 -3.449 19.473 1.00 81.88 339 VAL A CA 1
ATOM 2695 C C . VAL A 1 339 ? -4.465 -4.323 19.727 1.00 81.88 339 VAL A C 1
ATOM 2697 O O . VAL A 1 339 ? -4.518 -5.112 20.673 1.00 81.88 339 VAL A O 1
ATOM 2700 N N . TRP A 1 340 ? -5.455 -4.172 18.864 1.00 85.62 340 TRP A N 1
ATOM 2701 C CA . TRP A 1 340 ? -6.699 -4.920 18.875 1.00 85.62 340 TRP A CA 1
ATOM 2702 C C . TRP A 1 340 ? -6.791 -5.702 17.571 1.00 85.62 340 TRP A C 1
ATOM 2704 O O . TRP A 1 340 ? -6.565 -5.130 16.506 1.00 85.62 340 TRP A O 1
ATOM 2714 N N . LYS A 1 341 ? -7.121 -6.994 17.642 1.00 88.81 341 LYS A N 1
ATOM 2715 C CA . LYS A 1 341 ? -7.563 -7.748 16.466 1.00 88.81 341 LYS A CA 1
ATOM 2716 C C . LYS A 1 341 ? -9.069 -7.600 16.366 1.00 88.81 341 LYS A C 1
ATOM 2718 O O . LYS A 1 341 ? -9.759 -7.920 17.330 1.00 88.81 341 LYS A O 1
ATOM 2723 N N . VAL A 1 342 ? -9.576 -7.111 15.250 1.00 90.00 342 VAL A N 1
ATOM 2724 C CA . VAL A 1 342 ? -11.005 -6.932 15.010 1.00 90.00 342 VAL A CA 1
ATOM 2725 C C . VAL A 1 342 ? -11.400 -7.848 13.875 1.00 90.00 342 VAL A C 1
ATOM 2727 O O . VAL A 1 342 ? -10.948 -7.650 12.755 1.00 90.00 342 VAL A O 1
ATOM 2730 N N . ASP A 1 343 ? -12.227 -8.842 14.170 1.00 90.94 343 ASP A N 1
ATOM 2731 C CA . ASP A 1 343 ? -12.830 -9.652 13.120 1.00 90.94 343 ASP A CA 1
ATOM 2732 C C . ASP A 1 343 ? -13.924 -8.832 12.430 1.00 90.94 343 ASP A C 1
ATOM 2734 O O . ASP A 1 343 ? -14.865 -8.361 13.082 1.00 90.94 343 ASP A O 1
ATOM 2738 N N . VAL A 1 344 ? -13.757 -8.587 11.131 1.00 88.50 344 VAL A N 1
ATOM 2739 C CA . VAL A 1 344 ? -14.664 -7.757 10.332 1.00 88.50 344 VAL A CA 1
ATOM 2740 C C . VAL A 1 344 ? -15.999 -8.472 10.100 1.00 88.50 344 VAL A C 1
ATOM 2742 O O . VAL A 1 344 ? -17.044 -7.812 10.103 1.00 88.50 344 VAL A O 1
ATOM 2745 N N . ALA A 1 345 ? -15.986 -9.803 9.979 1.00 84.88 345 ALA A N 1
ATOM 2746 C CA . ALA A 1 345 ? -17.178 -10.617 9.770 1.00 84.88 345 ALA A CA 1
ATOM 2747 C C . ALA A 1 345 ? -17.968 -10.795 11.076 1.00 84.88 345 ALA A C 1
ATOM 2749 O O . ALA A 1 345 ? -19.164 -10.494 11.127 1.00 84.88 345 ALA A O 1
ATOM 2750 N N . ASP A 1 346 ? -17.283 -11.181 12.156 1.00 82.06 346 ASP A N 1
ATOM 2751 C CA . ASP A 1 346 ? -17.894 -11.436 13.470 1.00 82.06 346 ASP A CA 1
ATOM 2752 C C . ASP A 1 346 ? -18.135 -10.156 14.290 1.00 82.06 346 ASP A C 1
ATOM 2754 O O . ASP A 1 346 ? -18.812 -10.181 15.324 1.00 82.06 346 ASP A O 1
ATOM 2758 N N . ARG A 1 347 ? -17.601 -9.015 13.833 1.00 80.31 347 ARG A N 1
ATOM 2759 C CA . ARG A 1 347 ? -17.779 -7.680 14.433 1.00 80.31 347 ARG A CA 1
ATOM 2760 C C . ARG A 1 347 ? -17.387 -7.630 15.914 1.00 80.31 347 ARG A C 1
ATOM 2762 O O . ARG A 1 347 ? -18.051 -6.987 16.729 1.00 80.31 347 ARG A O 1
ATOM 2769 N N . GLY A 1 348 ? -16.302 -8.316 16.271 1.00 72.00 348 GLY A N 1
ATOM 2770 C CA . GLY A 1 348 ? -15.828 -8.446 17.648 1.00 72.00 348 GLY A CA 1
ATOM 2771 C C . GLY A 1 348 ? -14.315 -8.230 17.776 1.00 72.00 348 GLY A C 1
ATOM 2772 O O . GLY A 1 348 ? -13.546 -8.910 17.098 1.00 72.00 348 GLY A O 1
ATOM 2773 N N . PRO A 1 349 ? -13.839 -7.328 18.657 1.00 80.06 349 PRO A N 1
ATOM 2774 C CA . PRO A 1 349 ? -12.436 -7.147 18.935 1.00 80.06 349 PRO A CA 1
ATOM 2775 C C . PRO A 1 349 ? -11.985 -8.131 20.008 1.00 80.06 349 PRO A C 1
ATOM 2777 O O . PRO A 1 349 ? -12.610 -8.294 21.060 1.00 80.06 349 PRO A O 1
ATOM 2780 N N . ARG A 1 350 ? -10.821 -8.720 19.783 1.00 79.56 350 ARG A N 1
ATOM 2781 C CA . ARG A 1 350 ? -10.052 -9.428 20.797 1.00 79.56 350 ARG A CA 1
ATOM 2782 C C . ARG A 1 350 ? -8.796 -8.612 21.063 1.00 79.56 350 ARG A C 1
ATOM 2784 O O . ARG A 1 350 ? -8.090 -8.204 20.140 1.00 79.56 350 ARG A O 1
ATOM 2791 N N . ARG A 1 351 ? -8.543 -8.316 22.338 1.00 74.69 351 ARG A N 1
ATOM 2792 C CA . ARG A 1 351 ? -7.313 -7.629 22.732 1.00 74.69 351 ARG A CA 1
ATOM 2793 C C . ARG A 1 351 ? -6.148 -8.576 22.495 1.00 74.69 351 ARG A C 1
ATOM 2795 O O . ARG A 1 351 ? -6.116 -9.640 23.109 1.00 74.69 351 ARG A O 1
ATOM 2802 N N . ASP A 1 352 ? -5.199 -8.164 21.668 1.00 68.62 352 ASP A N 1
ATOM 2803 C CA . ASP A 1 352 ? -3.934 -8.874 21.568 1.00 68.62 352 ASP A CA 1
ATOM 2804 C C . ASP A 1 352 ? -3.026 -8.356 22.689 1.00 68.62 352 ASP A C 1
ATOM 2806 O O . ASP A 1 352 ? -2.768 -7.153 22.801 1.00 68.62 352 ASP A O 1
ATOM 2810 N N . VAL A 1 353 ? -2.664 -9.228 23.631 1.00 49.84 353 VAL A N 1
ATOM 2811 C CA . VAL A 1 353 ? -2.008 -8.810 24.886 1.00 49.84 353 VAL A CA 1
ATOM 2812 C C . VAL A 1 353 ? -0.499 -8.634 24.702 1.00 49.84 353 VAL A C 1
ATOM 2814 O O . VAL A 1 353 ? 0.125 -7.940 25.505 1.00 49.84 353 VAL A O 1
ATOM 2817 N N . HIS A 1 354 ? 0.081 -9.172 23.631 1.00 45.28 354 HIS A N 1
ATOM 2818 C CA . HIS A 1 354 ? 1.496 -9.036 23.307 1.00 45.28 354 HIS A CA 1
ATOM 2819 C C . HIS A 1 354 ? 1.667 -8.802 21.808 1.00 45.28 354 HIS A C 1
ATOM 2821 O O . HIS A 1 354 ? 1.481 -9.709 21.008 1.00 45.28 354 HIS A O 1
ATOM 2827 N N . LEU A 1 355 ? 2.117 -7.603 21.439 1.00 46.31 355 LEU A N 1
ATOM 2828 C CA . LEU A 1 355 ? 3.135 -7.576 20.397 1.00 46.31 355 LEU A CA 1
ATOM 2829 C C . LEU A 1 355 ? 4.395 -8.188 21.031 1.00 46.31 355 LEU A C 1
ATOM 2831 O O . LEU A 1 355 ? 4.668 -7.860 22.195 1.00 46.31 355 LEU A O 1
ATOM 2835 N N . PRO A 1 356 ? 5.137 -9.072 20.342 1.00 41.06 356 PRO A N 1
ATOM 2836 C CA . PRO A 1 356 ? 6.468 -9.446 20.800 1.00 41.06 356 PRO A CA 1
ATOM 2837 C C . PRO A 1 356 ? 7.257 -8.167 21.092 1.00 41.06 356 PRO A C 1
ATOM 2839 O O . PRO A 1 356 ? 7.063 -7.144 20.426 1.00 41.06 356 PRO A O 1
ATOM 2842 N N . ASP A 1 357 ? 8.088 -8.207 22.137 1.00 40.31 357 ASP A N 1
ATOM 2843 C CA . ASP A 1 357 ? 9.025 -7.123 22.421 1.00 40.31 357 ASP A CA 1
ATOM 2844 C C . ASP A 1 357 ? 9.708 -6.757 21.092 1.00 40.31 357 ASP A C 1
ATOM 2846 O O . ASP A 1 357 ? 10.270 -7.651 20.457 1.00 40.31 357 ASP A O 1
ATOM 2850 N N . PRO A 1 358 ? 9.631 -5.503 20.609 1.00 41.56 358 PRO A N 1
ATOM 2851 C CA . PRO A 1 358 ? 10.191 -5.123 19.311 1.00 41.56 358 PRO A CA 1
ATOM 2852 C C . PRO A 1 358 ? 11.703 -5.393 19.196 1.00 41.56 358 PRO A C 1
ATOM 2854 O O . PRO A 1 358 ? 12.267 -5.271 18.112 1.00 41.56 358 PRO A O 1
ATOM 2857 N N . LEU A 1 359 ? 12.363 -5.754 20.303 1.00 34.09 359 LEU A N 1
ATOM 2858 C CA . LEU A 1 359 ? 13.761 -6.176 20.378 1.00 34.09 359 LEU A CA 1
ATOM 2859 C C . LEU A 1 359 ? 13.993 -7.690 20.209 1.00 34.09 359 LEU A C 1
ATOM 2861 O O . LEU A 1 359 ? 15.145 -8.103 20.110 1.00 34.09 359 LEU A O 1
ATOM 2865 N N . ALA A 1 360 ? 12.941 -8.508 20.177 1.00 35.62 360 ALA A N 1
ATOM 2866 C CA . ALA A 1 360 ? 12.995 -9.966 20.047 1.00 35.62 360 ALA A CA 1
ATOM 2867 C C . ALA A 1 360 ? 12.377 -10.437 18.718 1.00 35.62 360 ALA A C 1
ATOM 2869 O O . ALA A 1 360 ? 11.623 -11.406 18.697 1.00 35.62 360 ALA A O 1
ATOM 2870 N N . GLY A 1 361 ? 12.638 -9.702 17.630 1.00 31.59 361 GLY A N 1
ATOM 2871 C CA . GLY A 1 361 ? 12.123 -10.034 16.301 1.00 31.59 361 GLY A CA 1
ATOM 2872 C C . GLY A 1 361 ? 12.512 -11.452 15.886 1.00 31.59 361 GLY A C 1
ATOM 2873 O O . GLY A 1 361 ? 13.685 -11.808 15.956 1.00 31.59 361 GLY A O 1
ATOM 2874 N N . ASP A 1 362 ? 11.527 -12.240 15.460 1.00 30.09 362 ASP A N 1
ATOM 2875 C CA . ASP A 1 362 ? 11.778 -13.433 14.656 1.00 30.09 362 ASP A CA 1
ATOM 2876 C C . ASP A 1 362 ? 12.591 -13.030 13.413 1.00 30.09 362 ASP A C 1
ATOM 2878 O O . ASP A 1 362 ? 12.292 -12.030 12.768 1.00 30.09 362 ASP A O 1
ATOM 2882 N N . ASP A 1 363 ? 13.630 -13.792 13.072 1.00 31.69 363 ASP A N 1
ATOM 2883 C CA . ASP A 1 363 ? 14.579 -13.509 11.980 1.00 31.69 363 ASP A CA 1
ATOM 2884 C C . ASP A 1 363 ? 14.030 -13.833 10.567 1.00 31.69 363 ASP A C 1
ATOM 2886 O O . ASP A 1 363 ? 14.776 -13.872 9.590 1.00 31.69 363 ASP A O 1
ATOM 2890 N N . ASP A 1 364 ? 12.720 -14.026 10.390 1.00 34.28 364 ASP A N 1
ATOM 2891 C CA . ASP A 1 364 ? 12.101 -14.349 9.084 1.00 34.28 364 ASP A CA 1
ATOM 2892 C C . ASP A 1 364 ? 11.979 -13.144 8.107 1.00 34.28 364 ASP A C 1
ATOM 2894 O O . ASP A 1 364 ? 10.922 -12.561 7.872 1.00 34.28 364 ASP A O 1
ATOM 2898 N N . VAL A 1 365 ? 13.123 -12.691 7.585 1.00 29.72 365 VAL A N 1
ATOM 2899 C CA . VAL A 1 365 ? 13.304 -11.427 6.836 1.00 29.72 365 VAL A CA 1
ATOM 2900 C C . VAL A 1 365 ? 12.789 -11.530 5.395 1.00 29.72 365 VAL A C 1
ATOM 2902 O O . VAL A 1 365 ? 13.389 -10.974 4.474 1.00 29.72 365 VAL A O 1
ATOM 2905 N N . ARG A 1 366 ? 11.688 -12.234 5.150 1.00 30.31 366 ARG A N 1
ATOM 2906 C CA . ARG A 1 366 ? 11.134 -12.374 3.801 1.00 30.31 366 ARG A CA 1
ATOM 2907 C C . ARG A 1 366 ? 10.063 -11.302 3.555 1.00 30.31 366 ARG A C 1
ATOM 2909 O O . ARG A 1 366 ? 9.188 -11.151 4.401 1.00 30.31 366 ARG A O 1
ATOM 2916 N N . PRO A 1 367 ? 10.126 -10.513 2.457 1.00 26.94 367 PRO A N 1
ATOM 2917 C CA . PRO A 1 367 ? 9.011 -9.652 2.039 1.00 26.94 367 PRO A CA 1
ATOM 2918 C C . PRO A 1 367 ? 7.700 -10.446 2.102 1.00 26.94 367 PRO A C 1
ATOM 2920 O O . PRO A 1 367 ? 7.674 -11.584 1.630 1.00 26.94 367 PRO A O 1
ATOM 2923 N N . VAL A 1 368 ? 6.604 -9.865 2.614 1.00 30.20 368 VAL A N 1
ATOM 2924 C CA . VAL A 1 368 ? 5.289 -10.299 2.116 1.00 30.20 368 VAL A CA 1
ATOM 2925 C C . VAL A 1 368 ? 5.209 -9.742 0.705 1.00 30.20 368 VAL A C 1
ATOM 2927 O O . VAL A 1 368 ? 4.662 -8.678 0.434 1.00 30.20 368 VAL A O 1
ATOM 2930 N N . GLU A 1 369 ? 5.843 -10.468 -0.206 1.00 37.22 369 GLU A N 1
ATOM 2931 C CA . GLU A 1 369 ? 5.338 -10.585 -1.554 1.00 37.22 369 GLU A CA 1
ATOM 2932 C C . GLU A 1 369 ? 3.903 -11.082 -1.386 1.00 37.22 369 GLU A C 1
ATOM 2934 O O . GLU A 1 369 ? 3.681 -12.153 -0.807 1.00 37.22 369 GLU A O 1
ATOM 2939 N N . ARG A 1 370 ? 2.903 -10.316 -1.849 1.00 41.94 370 ARG A N 1
ATOM 2940 C CA . ARG A 1 370 ? 1.621 -10.950 -2.176 1.00 41.94 370 ARG A CA 1
ATOM 2941 C C . ARG A 1 370 ? 1.991 -12.075 -3.135 1.00 41.94 370 ARG A C 1
ATOM 2943 O O . ARG A 1 370 ? 2.524 -11.812 -4.212 1.00 41.94 370 ARG A O 1
ATOM 2950 N N . ARG A 1 371 ? 1.870 -13.302 -2.623 1.00 51.69 371 ARG A N 1
ATOM 2951 C CA . ARG A 1 371 ? 2.598 -14.468 -3.114 1.00 51.69 371 ARG A CA 1
ATOM 2952 C C . ARG A 1 371 ? 2.412 -14.576 -4.627 1.00 51.69 371 ARG A C 1
ATOM 2954 O O . ARG A 1 371 ? 1.337 -14.333 -5.162 1.00 51.69 371 ARG A O 1
ATOM 2961 N N . GLY A 1 372 ? 3.504 -14.857 -5.321 1.00 60.38 372 GLY A N 1
ATOM 2962 C CA . GLY A 1 372 ? 3.462 -15.153 -6.744 1.00 60.38 372 GLY A CA 1
ATOM 2963 C C . GLY A 1 372 ? 3.670 -13.986 -7.705 1.00 60.38 372 GLY A C 1
ATOM 2964 O O . GLY A 1 372 ? 3.601 -14.275 -8.889 1.00 60.38 372 GLY A O 1
ATOM 2965 N N . GLY A 1 373 ? 3.974 -12.744 -7.287 1.00 64.88 373 GLY A N 1
ATOM 2966 C CA . GLY A 1 373 ? 4.365 -11.706 -8.255 1.00 64.88 373 GLY A CA 1
ATOM 2967 C C . GLY A 1 373 ? 4.722 -10.304 -7.733 1.00 64.88 373 GLY A C 1
ATOM 2968 O O . GLY A 1 373 ? 4.733 -10.044 -6.533 1.00 64.88 373 GLY A O 1
ATOM 2969 N N . VAL A 1 374 ? 5.021 -9.390 -8.663 1.00 75.88 374 VAL A N 1
ATOM 2970 C CA . VAL A 1 374 ? 5.465 -8.002 -8.444 1.00 75.88 374 VAL A CA 1
ATOM 2971 C C . VAL A 1 374 ? 4.514 -7.032 -9.150 1.00 75.88 374 VAL A C 1
ATOM 2973 O O . VAL A 1 374 ? 4.210 -7.202 -10.331 1.00 75.88 374 VAL A O 1
ATOM 2976 N N . ILE A 1 375 ? 4.061 -5.987 -8.449 1.00 74.62 375 ILE A N 1
ATOM 2977 C CA . ILE A 1 375 ? 3.262 -4.908 -9.052 1.00 74.62 375 ILE A CA 1
ATOM 2978 C C . ILE A 1 375 ? 4.133 -4.130 -10.038 1.00 74.62 375 ILE A C 1
ATOM 2980 O O . ILE A 1 375 ? 5.248 -3.725 -9.715 1.00 74.62 375 ILE A O 1
ATOM 2984 N N . ARG A 1 376 ? 3.593 -3.872 -11.227 1.00 76.81 376 ARG A N 1
ATOM 2985 C CA . ARG A 1 376 ? 4.224 -3.040 -12.244 1.00 76.81 376 ARG A CA 1
ATOM 2986 C C . ARG A 1 376 ? 3.541 -1.687 -12.304 1.00 76.81 376 ARG A C 1
ATOM 2988 O O . ARG A 1 376 ? 2.346 -1.601 -12.581 1.00 76.81 376 ARG A O 1
ATOM 2995 N N . VAL A 1 377 ? 4.325 -0.639 -12.110 1.00 72.81 377 VAL A N 1
ATOM 2996 C CA . VAL A 1 377 ? 3.930 0.729 -12.439 1.00 72.81 377 VAL A CA 1
ATOM 2997 C C . VAL A 1 377 ? 4.555 1.035 -13.793 1.00 72.81 377 VAL A C 1
ATOM 2999 O O . VAL A 1 377 ? 5.773 0.960 -13.929 1.00 72.81 377 VAL A O 1
ATOM 3002 N N . VAL A 1 378 ? 3.725 1.280 -14.806 1.00 7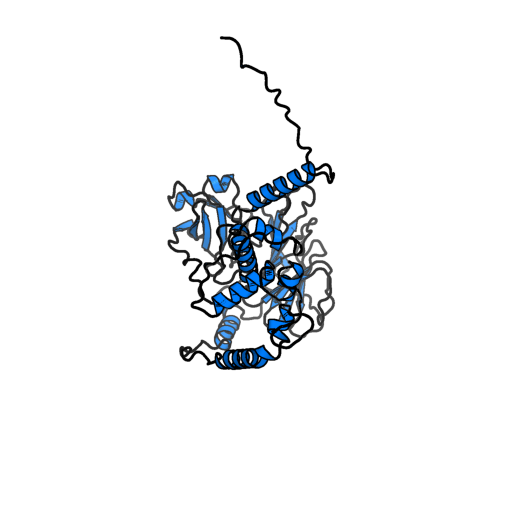6.69 378 VAL A N 1
ATOM 3003 C CA . VAL A 1 378 ? 4.174 1.415 -16.194 1.00 76.69 378 VAL A CA 1
ATOM 3004 C C . VAL A 1 378 ? 3.922 2.836 -16.684 1.00 76.69 378 VAL A C 1
ATOM 3006 O O . VAL A 1 378 ? 2.820 3.176 -17.093 1.00 76.69 378 VAL A O 1
ATOM 3009 N N . ASP A 1 379 ? 4.958 3.667 -16.673 1.00 75.94 379 ASP A N 1
ATOM 3010 C CA . ASP A 1 379 ? 4.929 5.082 -17.084 1.00 75.94 379 ASP A CA 1
ATOM 3011 C C . ASP A 1 379 ? 5.026 5.299 -18.604 1.00 75.94 379 ASP A C 1
ATOM 3013 O O . ASP A 1 379 ? 5.340 6.389 -19.080 1.00 75.94 379 ASP A O 1
ATOM 3017 N N . GLY A 1 380 ? 4.768 4.244 -19.379 1.00 76.25 380 GLY A N 1
ATOM 3018 C CA . GLY A 1 380 ? 4.922 4.235 -20.829 1.00 76.25 380 GLY A CA 1
ATOM 3019 C C . GLY A 1 380 ? 6.363 4.020 -21.299 1.00 76.25 380 GLY A C 1
ATOM 3020 O O . GLY A 1 380 ? 6.581 3.898 -22.507 1.00 76.25 380 GLY A O 1
ATOM 3021 N N . THR A 1 381 ? 7.348 3.922 -20.398 1.00 78.38 381 THR A N 1
ATOM 3022 C CA . THR A 1 381 ? 8.709 3.532 -20.782 1.00 78.38 381 THR A CA 1
ATOM 3023 C C . THR A 1 381 ? 8.804 2.019 -20.975 1.00 78.38 381 THR A C 1
ATOM 3025 O O . THR A 1 381 ? 8.333 1.218 -20.165 1.00 78.38 381 THR A O 1
ATOM 3028 N N . ALA A 1 382 ? 9.393 1.605 -22.099 1.00 76.38 382 ALA A N 1
ATOM 3029 C CA . ALA A 1 382 ? 9.642 0.193 -22.356 1.00 76.38 382 ALA A CA 1
ATOM 3030 C C . ALA A 1 382 ? 10.659 -0.343 -21.338 1.00 76.38 382 ALA A C 1
ATOM 3032 O O . ALA A 1 382 ? 11.706 0.264 -21.114 1.00 76.38 382 ALA A O 1
ATOM 3033 N N . THR A 1 383 ? 10.356 -1.493 -20.740 1.00 82.50 383 THR A N 1
ATOM 3034 C CA . THR A 1 383 ? 11.311 -2.211 -19.890 1.00 82.50 383 THR A CA 1
ATOM 3035 C C . THR A 1 383 ? 12.324 -2.928 -20.785 1.00 82.50 383 THR A C 1
ATOM 3037 O O . THR A 1 383 ? 11.948 -3.524 -21.795 1.00 82.50 383 THR A O 1
ATOM 3040 N N . GLU A 1 384 ? 13.617 -2.854 -20.456 1.00 85.50 384 GLU A N 1
ATOM 3041 C CA . GLU A 1 384 ? 14.660 -3.529 -21.236 1.00 85.50 384 GLU A CA 1
ATOM 3042 C C . GLU A 1 384 ? 14.384 -5.039 -21.316 1.00 85.50 384 GLU A C 1
ATOM 3044 O O . GLU A 1 384 ? 14.154 -5.692 -20.300 1.00 85.50 384 GLU A O 1
ATOM 3049 N N . GLY A 1 385 ? 14.402 -5.589 -22.533 1.00 86.69 385 GLY A N 1
ATOM 3050 C CA . GLY A 1 385 ? 14.132 -7.008 -22.782 1.00 86.69 385 GLY A CA 1
ATOM 3051 C C . GLY A 1 385 ? 12.652 -7.375 -22.928 1.00 86.69 385 GLY A C 1
ATOM 3052 O O . GLY A 1 385 ? 12.359 -8.530 -23.221 1.00 86.69 385 GLY A O 1
ATOM 3053 N N . GLU A 1 386 ? 11.731 -6.421 -22.787 1.00 87.75 386 GLU A N 1
ATOM 3054 C CA . GLU A 1 386 ? 10.300 -6.640 -23.005 1.00 87.75 386 GLU A CA 1
ATOM 3055 C C . GLU A 1 386 ? 9.796 -6.005 -24.311 1.00 87.75 386 GLU A C 1
ATOM 3057 O O . GLU A 1 386 ? 10.385 -5.039 -24.812 1.00 87.75 386 GLU A O 1
ATOM 3062 N N . PRO A 1 387 ? 8.689 -6.517 -24.881 1.00 92.69 387 PRO A N 1
ATOM 3063 C CA . PRO A 1 387 ? 8.059 -5.885 -26.029 1.00 92.69 387 PRO A CA 1
ATOM 3064 C C . PRO A 1 387 ? 7.503 -4.499 -25.715 1.00 92.69 387 PRO A C 1
ATOM 3066 O O . PRO A 1 387 ? 7.140 -4.181 -24.580 1.00 92.69 387 PRO A O 1
ATOM 3069 N N . ALA A 1 388 ? 7.371 -3.690 -26.769 1.00 93.50 388 ALA A N 1
ATOM 3070 C CA . ALA A 1 388 ? 6.738 -2.381 -26.690 1.00 93.50 388 ALA A CA 1
ATOM 3071 C C . ALA A 1 388 ? 5.339 -2.485 -26.066 1.00 93.50 388 ALA A C 1
ATOM 3073 O O . ALA A 1 388 ? 4.549 -3.372 -26.402 1.00 93.50 388 ALA A O 1
ATOM 3074 N N . LEU A 1 389 ? 5.046 -1.560 -25.156 1.00 93.00 389 LEU A N 1
ATOM 3075 C CA . LEU A 1 389 ? 3.781 -1.530 -24.439 1.00 93.00 389 LEU A CA 1
ATOM 3076 C C . LEU A 1 389 ? 2.626 -1.209 -25.401 1.00 93.00 389 LEU A C 1
ATOM 3078 O O . LEU A 1 389 ? 2.766 -0.327 -26.252 1.00 93.00 389 LEU A O 1
ATOM 3082 N N . PRO A 1 390 ? 1.467 -1.871 -25.257 1.00 93.19 390 PRO A N 1
ATOM 3083 C CA . PRO A 1 390 ? 0.309 -1.636 -26.117 1.00 93.19 390 PRO A CA 1
ATOM 3084 C C . PRO A 1 390 ? -0.403 -0.297 -25.848 1.00 93.19 390 PRO A C 1
ATOM 3086 O O . PRO A 1 390 ? -1.290 0.072 -26.614 1.00 93.19 390 PRO A O 1
ATOM 3089 N N . CYS 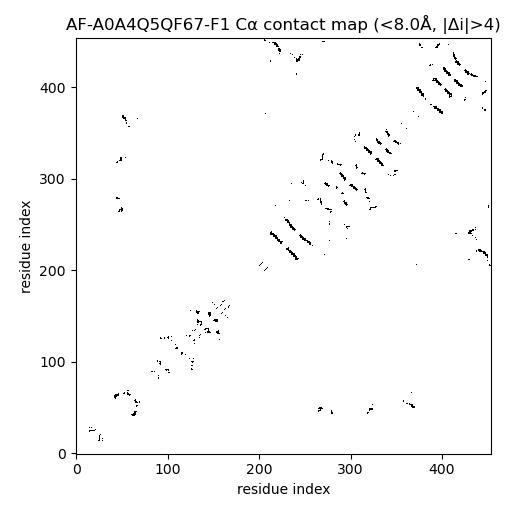A 1 391 ? -0.051 0.424 -24.778 1.00 92.81 391 CYS A N 1
ATOM 3090 C CA . CYS A 1 391 ? -0.674 1.684 -24.367 1.00 92.81 391 CYS A CA 1
ATOM 3091 C C . CYS A 1 391 ? 0.276 2.530 -23.496 1.00 92.81 391 CYS A C 1
ATOM 3093 O O . CYS A 1 391 ? 1.269 2.022 -22.976 1.00 92.81 391 CYS A O 1
ATOM 3095 N N . GLY A 1 392 ? -0.040 3.820 -23.328 1.00 87.62 392 GLY A N 1
ATOM 3096 C CA . GLY A 1 392 ? 0.785 4.771 -22.563 1.00 87.62 392 GLY A CA 1
ATOM 3097 C C . GLY A 1 392 ? 0.418 4.935 -21.083 1.00 87.62 392 GLY A C 1
ATOM 3098 O O . GLY A 1 392 ? 1.190 5.528 -20.340 1.00 87.62 392 GLY A O 1
ATOM 3099 N N . PHE A 1 393 ? -0.742 4.432 -20.650 1.00 85.50 393 PHE A N 1
ATOM 3100 C CA . PHE A 1 393 ? -1.207 4.525 -19.264 1.00 85.50 393 PHE A CA 1
ATOM 3101 C C . PHE A 1 393 ? -1.699 3.156 -18.800 1.00 85.50 393 PHE A C 1
ATOM 3103 O O . PHE A 1 393 ? -2.752 2.684 -19.242 1.00 85.50 393 PHE A O 1
ATOM 3110 N N . ALA A 1 394 ? -0.909 2.496 -17.952 1.00 88.94 394 ALA A N 1
ATOM 3111 C CA . ALA A 1 394 ? -1.196 1.143 -17.503 1.00 88.94 394 ALA A CA 1
ATOM 3112 C C . ALA A 1 394 ? -0.634 0.816 -16.119 1.00 88.94 394 ALA A C 1
ATOM 3114 O O . ALA A 1 394 ? 0.398 1.319 -15.683 1.00 88.94 394 ALA A O 1
ATOM 3115 N N . GLY A 1 395 ? -1.309 -0.115 -15.461 1.00 90.19 395 GLY A N 1
ATOM 3116 C CA . GLY A 1 395 ? -0.777 -0.848 -14.321 1.00 90.19 395 GLY A CA 1
ATOM 3117 C C . GLY A 1 395 ? -0.603 -2.309 -14.695 1.00 90.19 395 GLY A C 1
ATOM 3118 O O . GLY A 1 395 ? -1.263 -2.799 -15.612 1.00 90.19 395 GLY A O 1
ATOM 3119 N N . GLY A 1 396 ? 0.265 -3.027 -13.999 1.00 90.19 396 GLY A N 1
ATOM 3120 C CA . GLY A 1 396 ? 0.475 -4.438 -14.286 1.00 90.19 396 GLY A CA 1
ATOM 3121 C C . GLY A 1 396 ? 0.884 -5.261 -13.081 1.00 90.19 396 GLY A C 1
ATOM 3122 O O . GLY A 1 396 ? 1.037 -4.759 -11.968 1.00 90.19 396 GLY A O 1
ATOM 3123 N N . PHE A 1 397 ? 1.068 -6.548 -13.331 1.00 88.50 397 PHE A N 1
ATOM 3124 C CA . PHE A 1 397 ? 1.513 -7.522 -12.348 1.00 88.50 397 PHE A CA 1
ATOM 3125 C C . PHE A 1 397 ? 2.359 -8.586 -13.051 1.00 88.50 397 PHE A C 1
ATOM 3127 O O . PHE A 1 397 ? 1.899 -9.176 -14.027 1.00 88.50 397 PHE A O 1
ATOM 3134 N N . THR A 1 398 ? 3.585 -8.820 -12.590 1.00 88.31 398 THR A N 1
ATOM 3135 C CA . THR A 1 398 ? 4.456 -9.891 -13.103 1.00 88.31 398 THR A CA 1
ATOM 3136 C C . THR A 1 398 ? 4.447 -11.050 -12.131 1.00 88.31 398 THR A C 1
ATOM 3138 O O . THR A 1 398 ? 4.786 -10.864 -10.971 1.00 88.31 398 THR A O 1
ATOM 3141 N N . LEU A 1 399 ? 4.096 -12.237 -12.600 1.00 85.44 399 LEU A N 1
ATOM 3142 C CA . LEU A 1 399 ? 4.125 -13.472 -11.839 1.00 85.44 399 LEU A CA 1
ATOM 3143 C C . LEU A 1 399 ? 5.555 -13.987 -11.631 1.00 85.44 399 LEU A C 1
ATOM 3145 O O . LEU A 1 399 ? 6.485 -13.625 -12.350 1.00 85.44 399 LEU A O 1
ATOM 3149 N N . THR A 1 400 ? 5.746 -14.859 -10.643 1.00 81.56 400 THR A N 1
ATOM 3150 C CA . THR A 1 400 ? 7.055 -15.451 -10.315 1.00 81.56 400 THR A CA 1
ATOM 3151 C C . THR A 1 400 ? 7.621 -16.343 -11.416 1.00 81.56 400 THR A C 1
ATOM 3153 O O . THR A 1 400 ? 8.833 -16.538 -11.470 1.00 81.56 400 THR A O 1
ATOM 3156 N N . ASP A 1 401 ? 6.775 -16.872 -12.299 1.00 83.06 401 ASP A N 1
ATOM 3157 C CA . ASP A 1 401 ? 7.186 -17.621 -13.491 1.00 83.06 401 ASP A CA 1
ATOM 3158 C C . ASP A 1 401 ? 7.590 -16.711 -14.669 1.00 83.06 401 ASP A C 1
ATOM 3160 O O . ASP A 1 401 ? 8.018 -17.204 -15.712 1.00 83.06 401 ASP A O 1
ATOM 3164 N N . GLY A 1 402 ? 7.484 -15.389 -14.502 1.00 87.88 402 GLY A N 1
ATOM 3165 C CA . GLY A 1 402 ? 7.789 -14.385 -15.516 1.00 87.88 402 GLY A CA 1
ATOM 3166 C C . GLY A 1 402 ? 6.617 -14.030 -16.431 1.00 87.88 402 GLY A C 1
ATOM 3167 O O . GLY A 1 402 ? 6.772 -13.142 -17.269 1.00 87.88 402 GLY A O 1
ATOM 3168 N N . ALA A 1 403 ? 5.450 -14.667 -16.291 1.00 90.44 403 ALA A N 1
ATOM 3169 C CA . ALA A 1 403 ? 4.253 -14.232 -16.997 1.00 90.44 403 ALA A CA 1
ATOM 3170 C C . ALA A 1 403 ? 3.839 -12.852 -16.479 1.00 90.44 403 ALA A C 1
ATOM 3172 O O . ALA A 1 403 ? 3.874 -12.604 -15.278 1.00 90.44 403 ALA A O 1
ATOM 3173 N N . ALA A 1 404 ? 3.418 -11.941 -17.348 1.00 92.81 404 ALA A N 1
ATOM 3174 C CA . ALA A 1 404 ? 2.991 -10.612 -16.928 1.00 92.81 404 ALA A CA 1
ATOM 3175 C C . ALA A 1 404 ? 1.586 -10.284 -17.418 1.00 92.81 404 ALA A C 1
ATOM 3177 O O . ALA A 1 404 ? 1.162 -10.696 -18.495 1.00 92.81 404 ALA A O 1
ATOM 3178 N N . TRP A 1 405 ? 0.881 -9.499 -16.618 1.00 94.62 405 TRP A N 1
ATOM 3179 C CA . TRP A 1 405 ? -0.407 -8.912 -16.940 1.00 94.62 405 TRP A CA 1
ATOM 3180 C C . TRP A 1 405 ? -0.281 -7.399 -16.970 1.00 94.62 405 TRP A C 1
ATOM 3182 O O . TRP A 1 405 ? 0.392 -6.804 -16.126 1.00 94.62 405 TRP A O 1
ATOM 3192 N N . LEU A 1 406 ? -0.952 -6.783 -17.933 1.00 95.31 406 LEU A N 1
ATOM 3193 C CA . LEU A 1 406 ? -0.986 -5.343 -18.118 1.00 95.31 406 LEU A CA 1
ATOM 3194 C C . LEU A 1 406 ? -2.426 -4.894 -18.353 1.00 95.31 406 LEU A C 1
ATOM 3196 O O . LEU A 1 406 ? -3.149 -5.483 -19.152 1.00 95.31 406 LEU A O 1
ATOM 3200 N N . PHE A 1 407 ? -2.833 -3.831 -17.674 1.00 95.94 407 PHE A N 1
ATOM 3201 C CA . PHE A 1 407 ? -4.169 -3.260 -17.751 1.00 95.94 407 PHE A CA 1
ATOM 3202 C C . PHE A 1 407 ? -4.070 -1.836 -18.274 1.00 95.94 407 PHE A C 1
ATOM 3204 O O . PHE A 1 407 ? -3.739 -0.908 -17.536 1.00 95.94 407 PHE A O 1
ATOM 3211 N N . CYS A 1 408 ? -4.356 -1.683 -19.562 1.00 95.56 408 CYS A N 1
ATOM 3212 C CA . CYS A 1 408 ? -4.380 -0.398 -20.242 1.00 95.56 408 CYS A CA 1
ATOM 3213 C C . CYS A 1 408 ? -5.624 0.394 -19.860 1.00 95.56 408 CYS A C 1
ATOM 3215 O O . CYS A 1 408 ? -6.734 -0.136 -19.936 1.00 95.56 408 CYS A O 1
ATOM 3217 N N . ALA A 1 409 ? -5.428 1.657 -19.495 1.00 94.12 409 ALA A N 1
ATOM 3218 C CA . ALA A 1 409 ? -6.469 2.600 -19.097 1.00 94.12 409 ALA A CA 1
ATOM 3219 C C . ALA A 1 409 ? -6.257 3.989 -19.741 1.00 94.12 409 ALA A C 1
ATOM 3221 O O . ALA A 1 409 ? -6.613 5.018 -19.177 1.00 94.12 409 ALA A O 1
ATOM 3222 N N . ASP A 1 410 ? -5.659 4.018 -20.933 1.00 90.12 410 ASP A N 1
ATOM 3223 C CA . ASP A 1 410 ? -5.459 5.207 -21.775 1.00 90.12 410 ASP A CA 1
ATOM 3224 C C . ASP A 1 410 ? -6.764 5.751 -22.387 1.00 90.12 410 ASP A C 1
ATOM 3226 O O . ASP A 1 410 ? -6.831 6.886 -22.863 1.00 90.12 410 ASP A O 1
ATOM 3230 N N . THR A 1 411 ? -7.825 4.949 -22.351 1.00 93.12 411 THR A N 1
ATOM 3231 C CA . THR A 1 411 ? -9.189 5.342 -22.703 1.00 93.12 411 THR A CA 1
ATOM 3232 C C . THR A 1 411 ? -10.085 5.303 -21.458 1.00 93.12 411 THR A C 1
ATOM 3234 O O . THR A 1 411 ? -9.684 4.785 -20.419 1.00 93.12 411 THR A O 1
ATOM 3237 N N . PRO A 1 412 ? -11.351 5.757 -21.532 1.00 95.75 412 PRO A N 1
ATOM 3238 C CA . PRO A 1 412 ? -12.305 5.560 -20.439 1.00 95.75 412 PRO A CA 1
ATOM 3239 C C . PRO A 1 412 ? -12.575 4.087 -20.073 1.00 95.75 412 PRO A C 1
ATOM 3241 O O . PRO A 1 412 ? -13.299 3.832 -19.113 1.00 95.75 412 PRO A O 1
ATOM 3244 N N . LYS A 1 413 ? -12.061 3.118 -20.839 1.00 96.88 413 LYS A N 1
ATOM 3245 C CA . LYS A 1 413 ? -12.210 1.675 -20.623 1.00 96.88 413 LYS A CA 1
ATOM 3246 C C . LYS A 1 413 ? -10.877 1.035 -20.234 1.00 96.88 413 LYS A C 1
ATOM 3248 O O . LYS A 1 413 ? -9.812 1.578 -20.500 1.00 96.88 413 LYS A O 1
ATOM 3253 N N . ILE A 1 414 ? -10.966 -0.170 -19.687 1.00 97.12 414 ILE A N 1
ATOM 3254 C CA . ILE A 1 414 ? -9.842 -1.027 -19.321 1.00 97.12 414 ILE A CA 1
ATOM 3255 C C . ILE A 1 414 ? -9.715 -2.140 -20.362 1.00 97.12 414 ILE A C 1
ATOM 3257 O O . ILE A 1 414 ? -10.710 -2.780 -20.713 1.00 97.12 414 ILE A O 1
ATOM 3261 N N . THR A 1 415 ? -8.490 -2.382 -20.825 1.00 97.62 415 THR A N 1
ATOM 3262 C CA . THR A 1 415 ? -8.139 -3.538 -21.663 1.00 97.62 415 THR A CA 1
ATOM 3263 C C . THR A 1 415 ? -7.023 -4.337 -21.002 1.00 97.62 415 THR A C 1
ATOM 3265 O O . THR A 1 415 ? -5.999 -3.758 -20.645 1.00 97.62 415 THR A O 1
ATOM 3268 N N . ALA A 1 416 ? -7.200 -5.652 -20.861 1.00 97.25 416 ALA A N 1
ATOM 3269 C CA . ALA A 1 416 ? -6.157 -6.542 -20.359 1.00 97.25 416 ALA A CA 1
ATOM 3270 C C . ALA A 1 416 ? -5.274 -7.073 -21.490 1.00 97.25 416 ALA A C 1
ATOM 3272 O O . ALA A 1 416 ? -5.755 -7.447 -22.563 1.00 97.25 416 ALA A O 1
ATOM 3273 N N . TYR A 1 417 ? -3.986 -7.166 -21.194 1.00 97.06 417 TYR A N 1
ATOM 3274 C CA . TYR A 1 417 ? -2.987 -7.840 -21.997 1.00 97.06 417 TYR A CA 1
ATOM 3275 C C . TYR A 1 417 ? -2.197 -8.805 -21.124 1.00 97.06 417 TYR A C 1
ATOM 3277 O O . TYR A 1 417 ? -1.974 -8.549 -19.939 1.00 97.06 417 TYR A O 1
ATOM 3285 N N . ARG A 1 418 ? -1.744 -9.898 -21.728 1.00 95.75 418 ARG A N 1
ATOM 3286 C CA . ARG A 1 418 ? -0.889 -10.899 -21.101 1.00 95.75 418 ARG A CA 1
ATOM 3287 C C . ARG A 1 418 ? 0.390 -11.058 -21.911 1.00 95.75 418 ARG A C 1
ATOM 3289 O O . ARG A 1 418 ? 0.352 -11.087 -23.136 1.00 95.75 418 ARG A O 1
ATOM 3296 N N . LEU A 1 419 ? 1.508 -11.189 -21.218 1.00 94.75 419 LEU A N 1
ATOM 3297 C CA . LEU A 1 419 ? 2.795 -11.578 -21.771 1.00 94.75 419 LEU A CA 1
ATOM 3298 C C . LEU A 1 419 ? 3.142 -12.944 -21.187 1.00 94.75 419 LEU A C 1
ATOM 3300 O O . LEU A 1 419 ? 3.321 -13.072 -19.976 1.00 94.75 419 LEU A O 1
ATOM 3304 N N . ALA A 1 420 ? 3.185 -13.976 -22.026 1.00 94.00 420 ALA A N 1
ATOM 3305 C CA . ALA A 1 420 ? 3.643 -15.289 -21.582 1.00 94.00 420 ALA A CA 1
ATOM 3306 C C . ALA A 1 420 ? 5.148 -15.241 -21.233 1.00 94.00 420 ALA A C 1
ATOM 3308 O O . ALA A 1 420 ? 5.869 -14.409 -21.793 1.00 94.00 420 ALA A O 1
ATOM 3309 N N . PRO A 1 421 ? 5.652 -16.122 -20.348 1.00 91.69 421 PRO A N 1
ATOM 3310 C CA . PRO A 1 421 ? 7.070 -16.152 -20.001 1.00 91.69 421 PRO A CA 1
ATOM 3311 C C . PRO A 1 421 ? 7.959 -16.275 -21.246 1.00 91.69 421 PRO A C 1
ATOM 3313 O O . PRO A 1 421 ? 7.837 -17.226 -22.017 1.00 91.69 421 PRO A O 1
ATOM 3316 N N . GLY A 1 422 ? 8.850 -15.300 -21.450 1.00 91.94 422 GLY A N 1
ATOM 3317 C CA . GLY A 1 422 ? 9.773 -15.264 -22.591 1.00 91.94 422 GLY A CA 1
ATOM 3318 C C . GLY A 1 422 ? 9.142 -14.920 -23.947 1.00 91.94 422 GLY A C 1
ATOM 3319 O O . GLY A 1 422 ? 9.834 -15.010 -24.960 1.00 91.94 422 GLY A O 1
ATOM 3320 N N . ALA A 1 423 ? 7.862 -14.541 -23.990 1.00 94.94 423 ALA A N 1
ATOM 3321 C CA . ALA A 1 423 ? 7.231 -14.062 -25.213 1.00 94.94 423 ALA A CA 1
ATOM 3322 C C . ALA A 1 423 ? 7.746 -12.669 -25.609 1.00 94.94 423 ALA A C 1
ATOM 3324 O O . ALA A 1 423 ? 8.146 -11.862 -24.771 1.00 94.94 423 ALA A O 1
ATOM 3325 N N . ASP A 1 424 ? 7.693 -12.379 -26.906 1.00 95.44 424 ASP A N 1
ATOM 3326 C CA . ASP A 1 424 ? 8.131 -11.127 -27.526 1.00 95.44 424 ASP A CA 1
ATOM 3327 C C . ASP A 1 424 ? 6.956 -10.231 -27.951 1.00 95.44 424 ASP A C 1
ATOM 3329 O O . ASP A 1 424 ? 7.146 -9.256 -28.678 1.00 95.44 424 ASP A O 1
ATOM 3333 N N . ALA A 1 425 ? 5.734 -10.548 -27.513 1.00 96.00 425 ALA A N 1
ATOM 3334 C CA . ALA A 1 425 ? 4.541 -9.768 -27.812 1.00 96.00 425 ALA A CA 1
ATOM 3335 C C . ALA A 1 425 ? 3.478 -9.883 -26.713 1.00 96.00 425 ALA A C 1
ATOM 3337 O O . ALA A 1 425 ? 3.240 -10.954 -26.155 1.00 96.00 425 ALA A O 1
ATOM 3338 N N . TRP A 1 426 ? 2.794 -8.766 -26.457 1.00 96.44 426 TRP A N 1
ATOM 3339 C CA . TRP A 1 426 ? 1.610 -8.712 -25.604 1.00 96.44 426 TRP A CA 1
ATOM 3340 C C . TRP A 1 426 ? 0.381 -9.256 -26.344 1.00 96.44 426 TRP A C 1
ATOM 3342 O O . TRP A 1 426 ? 0.053 -8.810 -27.443 1.00 96.44 426 TRP A O 1
ATOM 3352 N N . GLU A 1 427 ? -0.339 -10.178 -25.716 1.00 97.19 427 GLU A N 1
ATOM 3353 C CA . GLU A 1 427 ? -1.592 -10.745 -26.210 1.00 97.19 427 GLU A CA 1
ATOM 3354 C C . GLU A 1 427 ? -2.779 -10.044 -25.539 1.00 97.19 427 GLU A C 1
ATOM 3356 O O . GLU A 1 427 ? -2.855 -10.002 -24.312 1.00 97.19 427 GLU A O 1
ATOM 3361 N N . LYS A 1 428 ? -3.724 -9.495 -26.314 1.00 97.31 428 LYS A N 1
ATOM 3362 C CA . LYS A 1 428 ? -4.974 -8.943 -25.759 1.00 97.31 428 LYS A CA 1
ATOM 3363 C C . LYS A 1 428 ? -5.831 -10.078 -25.198 1.00 97.31 428 LYS A C 1
ATOM 3365 O O . LYS A 1 428 ? -6.104 -11.042 -25.908 1.00 97.31 428 LYS A O 1
ATOM 3370 N N . VAL A 1 429 ? -6.314 -9.926 -23.967 1.00 96.56 429 VAL A N 1
ATOM 3371 C CA . VAL A 1 429 ? -7.127 -10.936 -23.281 1.00 96.56 429 VAL A CA 1
ATOM 3372 C C . VAL A 1 429 ? -8.571 -10.462 -23.143 1.00 96.56 429 VAL A C 1
ATOM 3374 O O . VAL A 1 429 ? -8.834 -9.397 -22.585 1.00 96.56 429 VAL A O 1
ATOM 3377 N N . GLY A 1 430 ? -9.506 -11.289 -23.616 1.00 94.56 430 GLY A N 1
ATOM 3378 C CA . GLY A 1 430 ? -10.938 -11.134 -23.369 1.00 94.56 430 GLY A CA 1
ATOM 3379 C C . GLY A 1 430 ? -11.568 -9.851 -23.923 1.00 94.56 430 GLY A C 1
ATOM 3380 O O . GLY A 1 430 ? -11.225 -9.385 -25.015 1.00 94.56 430 GLY A O 1
ATOM 3381 N N . ALA A 1 431 ? -12.548 -9.316 -23.193 1.00 96.44 431 ALA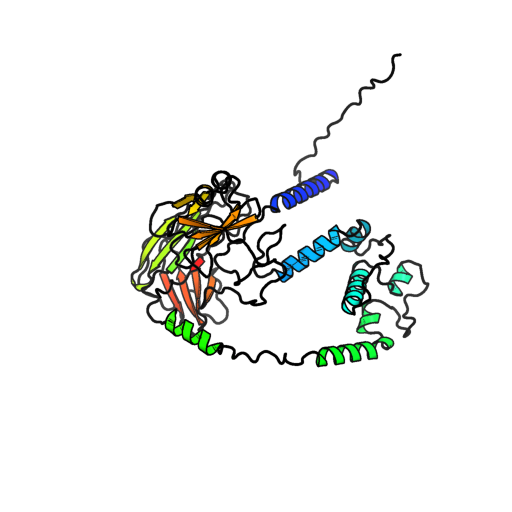 A N 1
ATOM 3382 C CA . ALA A 1 431 ? -13.332 -8.151 -23.587 1.00 96.44 431 ALA A CA 1
ATOM 3383 C C . ALA A 1 431 ? -12.915 -6.884 -22.824 1.00 96.44 431 ALA A C 1
ATOM 3385 O O . ALA A 1 431 ? -12.480 -6.919 -21.676 1.00 96.44 431 ALA A O 1
ATOM 3386 N N . GLU A 1 432 ? -13.087 -5.732 -23.471 1.00 97.31 432 GLU A N 1
ATOM 3387 C CA . GLU A 1 432 ? -12.895 -4.432 -22.822 1.00 97.31 432 GLU A CA 1
ATOM 3388 C C . GLU A 1 432 ? -13.967 -4.187 -21.763 1.00 97.31 432 GLU A C 1
ATOM 3390 O O . GLU A 1 432 ? -15.119 -4.605 -21.916 1.00 97.31 432 GLU A O 1
ATOM 3395 N N . SER A 1 433 ? -13.622 -3.423 -20.731 1.00 97.38 433 SER A N 1
ATOM 3396 C CA . SER A 1 433 ? -14.621 -2.982 -19.767 1.00 97.38 433 SER A CA 1
ATOM 3397 C C . SER A 1 433 ? -15.602 -1.945 -20.334 1.00 97.38 433 SER A C 1
ATOM 3399 O O . SER A 1 433 ? -15.445 -1.382 -21.424 1.00 97.38 433 SER A O 1
ATOM 3401 N N . LYS A 1 434 ? -16.640 -1.642 -19.545 1.00 96.69 434 LYS A N 1
ATOM 3402 C CA . LYS A 1 434 ? -17.438 -0.417 -19.714 1.00 96.69 434 LYS A CA 1
ATOM 3403 C C . LYS A 1 434 ? -16.572 0.825 -19.461 1.00 96.69 434 LYS A C 1
ATOM 3405 O O . LYS A 1 434 ? -15.461 0.732 -18.955 1.00 96.69 434 LYS A O 1
ATOM 3410 N N . ALA A 1 435 ? -17.092 2.011 -19.779 1.00 96.81 435 ALA A N 1
ATOM 3411 C CA . ALA A 1 435 ? -16.402 3.259 -19.462 1.00 96.81 435 ALA A CA 1
ATOM 3412 C C . ALA A 1 435 ? -16.375 3.495 -17.934 1.00 96.81 435 ALA A C 1
ATOM 3414 O O . ALA A 1 435 ? -17.336 4.027 -17.379 1.00 96.81 435 ALA A O 1
ATOM 3415 N N . VAL A 1 436 ? -15.310 3.048 -17.267 1.00 95.06 436 VAL A N 1
ATOM 3416 C CA . VAL A 1 436 ? -15.145 3.039 -15.800 1.00 95.06 436 VAL A CA 1
ATOM 3417 C C . VAL A 1 436 ? -13.885 3.753 -15.318 1.00 95.06 436 VAL A C 1
ATOM 3419 O O . VAL A 1 436 ? -13.787 4.051 -14.131 1.00 95.06 436 VAL A O 1
ATOM 3422 N N . VAL A 1 437 ? -12.931 4.041 -16.208 1.00 93.44 437 VAL A N 1
ATOM 3423 C CA . VAL A 1 437 ? -11.710 4.769 -15.848 1.00 93.44 437 VAL A CA 1
ATOM 3424 C C . VAL A 1 437 ? -12.089 6.225 -15.552 1.00 93.44 437 VAL A C 1
ATOM 3426 O O . VAL A 1 437 ? -12.700 6.881 -16.409 1.00 93.44 437 VAL A O 1
ATOM 3429 N N . PRO A 1 438 ? -11.771 6.755 -14.356 1.00 91.62 438 PRO A N 1
ATOM 3430 C CA . PRO A 1 438 ? -12.040 8.150 -14.040 1.00 91.62 438 PRO A CA 1
ATOM 3431 C C . PRO A 1 438 ? -11.337 9.076 -15.034 1.00 91.62 438 PRO A C 1
ATOM 3433 O O . PRO A 1 438 ? -10.144 8.940 -15.281 1.00 91.62 438 PRO A O 1
ATOM 3436 N N . ARG A 1 439 ? -12.053 10.075 -15.565 1.00 89.19 439 ARG A N 1
ATOM 3437 C CA . ARG A 1 439 ? -11.456 11.087 -16.466 1.00 89.19 439 ARG A CA 1
ATOM 3438 C C . ARG A 1 439 ? -10.346 11.904 -15.804 1.00 89.19 439 ARG A C 1
ATOM 3440 O O . ARG A 1 439 ? -9.571 12.545 -16.497 1.00 89.19 439 ARG A O 1
ATOM 3447 N N . THR A 1 440 ? -10.348 11.922 -14.479 1.00 86.38 440 THR A N 1
ATOM 3448 C CA . THR A 1 440 ? -9.405 12.632 -13.622 1.00 86.38 440 THR A CA 1
ATOM 3449 C C . THR A 1 440 ? -8.342 11.699 -13.046 1.00 86.38 440 THR A C 1
ATOM 3451 O O . THR A 1 440 ? -7.713 12.063 -12.064 1.00 86.38 440 THR A O 1
ATOM 3454 N N . ALA A 1 441 ? -8.172 10.480 -13.570 1.00 84.44 441 ALA A N 1
ATOM 3455 C CA . ALA A 1 441 ? -7.094 9.606 -13.123 1.00 84.44 441 ALA A CA 1
ATOM 3456 C C . ALA A 1 441 ? -5.738 10.253 -13.454 1.00 84.44 441 ALA A C 1
ATOM 3458 O O . ALA A 1 441 ? -5.443 10.491 -14.623 1.00 84.44 441 ALA A O 1
ATOM 3459 N N . GLU A 1 442 ? -4.956 10.570 -12.424 1.00 79.62 442 GLU A N 1
ATOM 3460 C CA . GLU A 1 442 ? -3.616 11.164 -12.572 1.00 79.62 442 GLU A CA 1
ATOM 3461 C C . GLU A 1 442 ? -2.518 10.111 -12.475 1.00 79.62 442 GLU A C 1
ATOM 3463 O O . GLU A 1 442 ? -1.528 10.180 -13.200 1.00 79.62 442 GLU A O 1
ATOM 3468 N N . ASP A 1 443 ? -2.737 9.100 -11.634 1.00 78.75 443 ASP A N 1
ATOM 3469 C CA . ASP A 1 443 ? -1.764 8.049 -11.378 1.00 78.75 443 ASP A CA 1
ATOM 3470 C C . ASP A 1 443 ? -2.117 6.758 -12.099 1.00 78.75 443 ASP A C 1
ATOM 3472 O O . ASP A 1 443 ? -3.281 6.347 -12.171 1.00 78.75 443 ASP A O 1
ATOM 3476 N N . LEU A 1 444 ? -1.066 6.071 -12.538 1.00 77.00 444 LEU A N 1
ATOM 3477 C CA . LEU A 1 444 ? -1.144 4.719 -13.070 1.00 77.00 444 LEU A CA 1
ATOM 3478 C C . LEU A 1 444 ? -1.853 3.802 -12.071 1.00 77.00 444 LEU A C 1
ATOM 3480 O O . LEU A 1 444 ? -1.565 3.861 -10.869 1.00 77.00 444 LEU A O 1
ATOM 3484 N N . PRO A 1 445 ? -2.767 2.935 -12.537 1.00 78.12 445 PRO A N 1
ATOM 3485 C CA . PRO A 1 445 ? -3.518 2.113 -11.618 1.00 78.12 445 PRO A CA 1
ATOM 3486 C C . PRO A 1 445 ? -2.599 1.131 -10.896 1.00 78.12 445 PRO A C 1
ATOM 3488 O O . PRO A 1 445 ? -1.763 0.466 -11.507 1.00 78.12 445 PRO A O 1
ATOM 3491 N N . VAL A 1 446 ? -2.810 0.974 -9.593 1.00 84.50 446 VAL A N 1
ATOM 3492 C CA . VAL A 1 446 ? -2.255 -0.168 -8.861 1.00 84.50 446 VAL A CA 1
ATOM 3493 C C . VAL A 1 446 ? -3.140 -1.372 -9.152 1.00 84.50 446 VAL A C 1
ATOM 3495 O O . VAL A 1 446 ? -4.358 -1.292 -8.990 1.00 84.50 446 VAL A O 1
ATOM 3498 N N . VAL A 1 447 ? -2.538 -2.479 -9.578 1.00 86.56 447 VAL A N 1
ATOM 3499 C CA . VAL A 1 447 ? -3.252 -3.697 -9.974 1.00 86.56 447 VAL A CA 1
ATOM 3500 C C . VAL A 1 447 ? -2.954 -4.815 -8.987 1.00 86.56 447 VAL A C 1
ATOM 3502 O O . VAL A 1 447 ? -1.794 -5.084 -8.676 1.00 86.56 447 VAL A O 1
ATOM 3505 N N . LEU A 1 448 ? -4.006 -5.487 -8.525 1.00 85.56 448 LEU A N 1
ATOM 3506 C CA . LEU A 1 448 ? -3.917 -6.671 -7.685 1.00 85.56 448 LEU A CA 1
ATOM 3507 C C . LEU A 1 448 ? -4.479 -7.898 -8.404 1.00 85.56 448 LEU A C 1
ATOM 3509 O O . LEU A 1 448 ? -5.564 -7.808 -8.991 1.00 85.56 448 LEU A O 1
ATOM 3513 N N . PRO A 1 449 ? -3.772 -9.040 -8.324 1.00 88.50 449 PRO A N 1
ATOM 3514 C CA . PRO A 1 449 ? -4.228 -10.289 -8.911 1.00 88.50 449 PRO A CA 1
ATOM 3515 C C . PRO A 1 449 ? -5.505 -10.790 -8.229 1.00 88.50 449 PRO A C 1
ATOM 3517 O O . PRO A 1 449 ? -5.768 -10.405 -7.084 1.00 88.50 449 PRO A O 1
ATOM 3520 N N . PRO A 1 450 ? -6.290 -11.660 -8.883 1.00 87.62 450 PRO A N 1
ATOM 3521 C CA . PRO A 1 450 ? -7.444 -12.275 -8.255 1.00 87.62 450 PRO A CA 1
ATOM 3522 C C . PRO A 1 450 ? -7.051 -13.082 -7.017 1.00 87.62 450 PRO A C 1
ATOM 3524 O O . PRO A 1 450 ? -5.954 -13.638 -6.938 1.00 87.62 450 PRO A O 1
ATOM 3527 N N . VAL A 1 451 ? -7.967 -13.174 -6.057 1.00 82.19 451 VAL A N 1
ATOM 3528 C CA . VAL A 1 451 ? -7.786 -14.012 -4.868 1.00 82.19 451 VAL A CA 1
ATOM 3529 C C . VAL A 1 451 ? -8.163 -15.453 -5.223 1.00 82.19 451 VAL A C 1
ATOM 3531 O O . VAL A 1 451 ? -9.184 -15.695 -5.871 1.00 82.19 451 VAL A O 1
ATOM 3534 N N . GLY A 1 452 ? -7.323 -16.420 -4.850 1.00 67.50 452 GLY A N 1
ATOM 3535 C CA . GLY A 1 452 ? -7.672 -17.836 -4.951 1.00 67.50 452 GLY A CA 1
ATOM 3536 C C . GLY A 1 452 ? -8.842 -18.145 -4.016 1.00 67.50 452 GLY A C 1
ATOM 3537 O O . GLY A 1 452 ? -8.775 -17.825 -2.835 1.00 67.50 452 GLY A O 1
ATOM 3538 N N . THR A 1 453 ? -9.919 -18.734 -4.533 1.00 52.25 453 THR A N 1
ATOM 3539 C CA . THR A 1 453 ? -10.924 -19.394 -3.694 1.00 52.25 453 THR A CA 1
ATOM 3540 C C . THR A 1 453 ? -10.336 -20.745 -3.296 1.00 52.25 453 THR A C 1
ATOM 3542 O O . THR A 1 453 ? -10.308 -21.642 -4.141 1.00 52.25 453 THR A O 1
ATOM 3545 N N . GLU A 1 454 ? -9.777 -20.860 -2.092 1.00 46.22 454 GLU A N 1
ATOM 3546 C CA . GLU A 1 454 ? -9.425 -22.173 -1.521 1.00 46.22 454 GLU A CA 1
ATOM 3547 C C . GLU A 1 454 ? -10.673 -23.018 -1.229 1.00 46.22 454 GLU A C 1
ATOM 3549 O O . GLU A 1 454 ? -11.711 -22.437 -0.824 1.00 46.22 454 GLU A O 1
#

pLDDT: mean 72.86, std 19.32, range [26.94, 97.62]

Mean predicted aligned error: 16.76 Å